Protein AF-X1B9E0-F1 (afdb_monomer)

Structure (mmCIF, N/CA/C/O backbone):
data_AF-X1B9E0-F1
#
_entry.id   AF-X1B9E0-F1
#
loop_
_atom_site.group_PDB
_atom_site.id
_atom_site.type_symbol
_atom_site.label_atom_id
_atom_site.label_alt_id
_atom_site.label_comp_id
_atom_site.label_asym_id
_atom_site.label_entity_id
_atom_site.label_seq_id
_atom_site.pdbx_PDB_ins_code
_atom_site.Cartn_x
_atom_site.Cartn_y
_atom_site.Cartn_z
_atom_site.occupancy
_atom_site.B_iso_or_equiv
_atom_site.auth_seq_id
_atom_site.auth_comp_id
_atom_site.auth_asym_id
_atom_site.auth_atom_id
_atom_site.pdbx_PDB_model_num
ATOM 1 N N . ARG A 1 1 ? -1.095 12.278 8.927 1.00 93.81 1 ARG A N 1
ATOM 2 C CA . ARG A 1 1 ? 0.384 12.155 9.024 1.00 93.81 1 ARG A CA 1
ATOM 3 C C . ARG A 1 1 ? 0.901 13.290 9.898 1.00 93.81 1 ARG A C 1
ATOM 5 O O . ARG A 1 1 ? 0.257 14.332 9.926 1.00 93.81 1 ARG A O 1
ATOM 12 N N . GLY A 1 2 ? 2.024 13.118 10.588 1.00 95.88 2 GLY A N 1
ATOM 13 C CA . GLY A 1 2 ? 2.632 14.184 11.386 1.00 95.88 2 GLY A CA 1
ATOM 14 C C . GLY A 1 2 ? 3.995 13.793 11.947 1.00 95.88 2 GLY A C 1
ATOM 15 O O . GLY A 1 2 ? 4.334 12.610 11.979 1.00 95.88 2 GLY A O 1
ATOM 16 N N . LYS A 1 3 ? 4.766 14.789 12.399 1.00 97.75 3 LYS A N 1
ATOM 17 C CA . LYS A 1 3 ? 6.034 14.547 13.098 1.00 97.75 3 LYS A CA 1
ATOM 18 C C . LYS A 1 3 ? 5.779 13.820 14.414 1.00 97.75 3 LYS A C 1
ATOM 20 O O . LYS A 1 3 ? 4.841 14.174 15.133 1.00 97.75 3 LYS A O 1
ATOM 25 N N . ILE A 1 4 ? 6.606 12.835 14.730 1.00 98.19 4 ILE A N 1
ATOM 26 C CA . ILE A 1 4 ? 6.602 12.151 16.018 1.00 98.19 4 ILE A CA 1
ATOM 27 C C . ILE A 1 4 ? 7.037 13.151 17.092 1.00 98.19 4 ILE A C 1
ATOM 29 O O . ILE A 1 4 ? 7.985 13.911 16.903 1.00 98.19 4 ILE A O 1
ATOM 33 N N . GLY A 1 5 ? 6.321 13.189 18.212 1.00 97.44 5 GLY A N 1
ATOM 34 C CA . GLY A 1 5 ? 6.672 14.068 19.323 1.00 97.44 5 GLY A CA 1
ATOM 35 C C . GLY A 1 5 ? 5.520 14.334 20.281 1.00 97.44 5 GLY A C 1
ATOM 36 O O . GLY A 1 5 ? 4.406 13.834 20.120 1.00 97.44 5 GLY A O 1
ATOM 37 N N . MET A 1 6 ? 5.793 15.151 21.293 1.00 94.69 6 MET A N 1
ATOM 38 C CA . MET A 1 6 ? 4.794 15.555 22.281 1.00 94.69 6 MET A CA 1
ATOM 39 C C . MET A 1 6 ? 3.882 16.663 21.744 1.00 94.69 6 MET A C 1
ATOM 41 O O . MET A 1 6 ? 4.309 17.501 20.952 1.00 94.69 6 MET A O 1
ATOM 45 N N . GLY A 1 7 ? 2.637 16.685 22.220 1.00 92.75 7 GLY A N 1
ATOM 46 C CA . GLY A 1 7 ? 1.641 17.697 21.866 1.00 92.75 7 GLY A CA 1
ATOM 47 C C . GLY A 1 7 ? 0.541 17.178 20.940 1.00 92.75 7 GLY A C 1
ATOM 48 O O . GLY A 1 7 ? 0.650 16.120 20.321 1.00 92.75 7 GLY A O 1
ATOM 49 N N . THR A 1 8 ? -0.548 17.939 20.854 1.00 89.50 8 THR A N 1
ATOM 50 C CA . THR A 1 8 ? -1.757 17.588 20.085 1.00 89.50 8 THR A CA 1
ATOM 51 C C . THR A 1 8 ? -1.586 17.739 18.570 1.00 89.50 8 THR A C 1
ATOM 53 O O . THR A 1 8 ? -2.406 17.239 17.807 1.00 89.50 8 THR A O 1
ATOM 56 N N . ASN A 1 9 ? -0.512 18.393 18.119 1.00 91.56 9 ASN A N 1
ATOM 57 C CA . ASN A 1 9 ? -0.136 18.578 16.713 1.00 91.56 9 ASN A CA 1
ATOM 58 C C . ASN A 1 9 ? 0.996 17.625 16.268 1.00 91.56 9 ASN A C 1
ATOM 60 O O . ASN A 1 9 ? 1.755 17.935 15.341 1.00 91.56 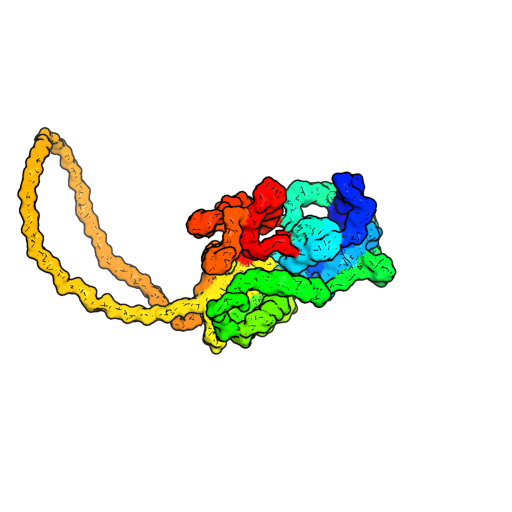9 ASN A O 1
ATOM 64 N N . ARG A 1 10 ? 1.163 16.498 16.969 1.00 97.19 10 ARG A N 1
ATOM 65 C CA . ARG A 1 10 ? 2.206 15.494 16.728 1.00 97.19 10 ARG A CA 1
ATOM 66 C C . ARG A 1 10 ? 1.636 14.080 16.736 1.00 97.19 10 ARG A C 1
ATOM 68 O O . ARG A 1 10 ? 0.583 13.814 17.318 1.00 97.19 10 ARG A O 1
ATOM 75 N N . MET A 1 11 ? 2.369 13.168 16.105 1.00 97.69 11 MET A N 1
ATOM 76 C CA . MET A 1 11 ? 2.138 11.731 16.220 1.00 97.69 11 MET A CA 1
ATOM 77 C C . MET A 1 11 ? 2.717 11.239 17.548 1.00 97.69 11 MET A C 1
ATOM 79 O O . MET A 1 11 ? 3.910 11.376 17.814 1.00 97.69 11 MET A O 1
ATOM 83 N N . ASN A 1 12 ? 1.863 10.670 18.388 1.00 97.88 12 ASN A N 1
ATOM 84 C CA . ASN A 1 12 ? 2.223 10.006 19.637 1.00 97.88 12 ASN A CA 1
ATOM 85 C C . ASN A 1 12 ? 1.098 9.046 20.041 1.00 97.88 12 ASN A C 1
ATOM 87 O O . ASN A 1 12 ? 0.039 9.010 19.408 1.00 97.88 12 ASN A O 1
ATOM 91 N N . ILE A 1 13 ? 1.315 8.298 21.124 1.00 97.19 13 ILE A N 1
ATOM 92 C CA . ILE A 1 13 ? 0.356 7.307 21.615 1.00 97.19 13 ILE A CA 1
ATOM 93 C C . ILE A 1 13 ? -1.026 7.904 21.912 1.00 97.19 13 ILE A C 1
ATOM 95 O O . ILE A 1 13 ? -2.019 7.219 21.694 1.00 97.19 13 ILE A O 1
ATOM 99 N N . TYR A 1 14 ? -1.126 9.160 22.359 1.00 97.06 14 TYR A N 1
ATOM 100 C CA . TYR A 1 14 ? -2.405 9.800 22.685 1.00 97.06 14 TYR A CA 1
ATOM 101 C C . TYR A 1 14 ? -3.169 10.194 21.424 1.00 97.06 14 TYR A C 1
ATOM 103 O O . TYR A 1 14 ? -4.358 9.902 21.316 1.00 97.06 14 TYR A O 1
ATOM 111 N N . THR A 1 15 ? -2.485 10.785 20.441 1.00 97.06 15 THR A N 1
ATOM 112 C CA . THR A 1 15 ? -3.069 11.114 19.134 1.00 97.06 15 THR A CA 1
ATOM 113 C C . THR A 1 15 ? -3.580 9.859 18.429 1.00 97.06 15 THR A C 1
ATOM 115 O O . THR A 1 15 ? -4.714 9.838 17.955 1.00 97.06 15 THR A O 1
ATOM 118 N N . VAL A 1 16 ? -2.777 8.790 18.414 1.00 98.06 16 VAL A N 1
ATOM 119 C CA . VAL A 1 16 ? -3.151 7.510 17.797 1.00 98.06 16 VAL A CA 1
ATOM 120 C C . VAL A 1 16 ? -4.297 6.836 18.557 1.00 98.06 16 VAL A C 1
ATOM 122 O O . VAL A 1 16 ? -5.238 6.355 17.929 1.00 98.06 16 VAL A O 1
ATOM 125 N N . SER A 1 17 ? -4.280 6.857 19.895 1.00 98.38 17 SER A N 1
ATOM 126 C CA . SER A 1 17 ? -5.377 6.301 20.705 1.00 98.38 17 SER A CA 1
ATOM 127 C C . SER A 1 17 ? -6.687 7.057 20.468 1.00 98.38 17 SER A C 1
ATOM 129 O O . SER A 1 17 ? -7.733 6.434 20.330 1.00 98.38 17 SER A O 1
ATOM 131 N N . ARG A 1 18 ? -6.641 8.393 20.358 1.00 97.94 18 ARG A N 1
ATOM 132 C CA . ARG A 1 18 ? -7.825 9.227 20.097 1.00 97.94 18 ARG A CA 1
ATOM 133 C C . ARG A 1 18 ? -8.387 9.008 18.694 1.00 97.94 18 ARG A C 1
ATOM 135 O O . ARG A 1 18 ? -9.599 8.893 18.546 1.00 97.94 18 ARG A O 1
ATOM 142 N N . ALA A 1 19 ? -7.521 8.935 17.682 1.00 98.12 19 ALA A N 1
ATOM 143 C CA . ALA A 1 19 ? -7.938 8.603 16.322 1.00 98.12 19 ALA A CA 1
ATOM 144 C C . ALA A 1 19 ? -8.602 7.219 16.269 1.00 98.12 19 ALA A C 1
ATOM 146 O O . ALA A 1 19 ? -9.669 7.069 15.683 1.00 98.12 19 ALA A O 1
ATOM 147 N N . THR A 1 20 ? -8.006 6.241 16.958 1.00 98.75 20 THR A N 1
ATOM 148 C CA . THR A 1 20 ? -8.527 4.872 17.025 1.00 98.75 20 THR A CA 1
ATOM 149 C C . THR A 1 20 ? -9.860 4.807 17.750 1.00 98.75 20 THR A C 1
ATOM 151 O O . THR A 1 20 ? -10.779 4.211 17.218 1.00 98.75 20 THR A O 1
ATOM 154 N N . GLN A 1 21 ? -10.010 5.460 18.905 1.00 98.69 21 GLN A N 1
ATOM 155 C CA . GLN A 1 21 ? -11.294 5.498 19.609 1.00 98.69 21 GLN A CA 1
ATOM 156 C C . GLN A 1 21 ? -12.385 6.160 18.757 1.00 98.69 21 GLN A C 1
ATOM 158 O O . GLN A 1 21 ? -13.494 5.651 18.698 1.00 98.69 21 GLN A O 1
ATOM 163 N N . GLY A 1 22 ? -12.076 7.243 18.034 1.00 98.38 22 GLY A N 1
ATOM 164 C CA . GLY A 1 22 ? -13.053 7.851 17.127 1.00 98.38 22 GLY A CA 1
ATOM 165 C C . GLY A 1 22 ? -13.455 6.927 15.970 1.00 98.38 22 GLY A C 1
ATOM 166 O O . GLY A 1 22 ? -14.628 6.877 15.612 1.00 98.38 22 GLY A O 1
ATOM 167 N N . LEU A 1 23 ? -12.511 6.153 15.423 1.00 98.62 23 LEU A N 1
ATOM 168 C CA . LEU A 1 23 ? -12.822 5.103 14.449 1.00 98.62 23 LEU A CA 1
ATOM 169 C C . LEU A 1 23 ? -13.666 3.981 15.075 1.00 98.62 23 LEU A C 1
ATOM 171 O O . LEU A 1 23 ? -14.631 3.545 14.461 1.00 98.62 23 LEU A O 1
ATOM 175 N N . THR A 1 24 ? -13.344 3.542 16.292 1.00 98.31 24 THR A N 1
ATOM 176 C CA . THR A 1 24 ? -14.123 2.554 17.049 1.00 98.31 24 THR A CA 1
ATOM 177 C C . THR A 1 24 ? -15.571 3.003 17.220 1.00 98.31 24 THR A C 1
ATOM 179 O O . THR A 1 24 ? -16.484 2.249 16.896 1.00 98.31 24 THR A O 1
ATOM 182 N N . ASP A 1 25 ? -15.786 4.240 17.672 1.00 97.62 25 ASP A N 1
ATOM 183 C CA . ASP A 1 25 ? -17.123 4.799 17.884 1.00 97.62 25 ASP A CA 1
ATOM 184 C C . ASP A 1 25 ? -17.908 4.873 16.565 1.00 97.62 25 ASP A C 1
ATOM 186 O O . ASP A 1 25 ? -19.094 4.550 16.537 1.00 97.62 25 ASP A O 1
ATOM 190 N N . TYR A 1 26 ? -17.240 5.247 15.467 1.00 97.00 26 TYR A N 1
ATOM 191 C CA . TYR A 1 26 ? -17.822 5.222 14.124 1.00 97.00 26 TYR A CA 1
ATOM 192 C C . TYR A 1 26 ? -18.235 3.805 13.708 1.00 97.00 26 TYR A C 1
ATOM 194 O O . TYR A 1 26 ? -19.358 3.606 13.262 1.00 97.00 26 TYR A O 1
ATOM 202 N N . LEU A 1 27 ? -17.366 2.805 13.884 1.00 95.81 27 LEU A N 1
ATOM 203 C CA . LEU A 1 27 ? -17.667 1.419 13.508 1.00 95.81 27 LEU A CA 1
ATOM 204 C C . LEU A 1 27 ? -18.820 0.833 14.336 1.00 95.81 27 LEU A C 1
ATOM 206 O O . LEU A 1 27 ? -19.630 0.077 13.802 1.00 95.81 27 LEU A O 1
ATOM 210 N N . ILE A 1 28 ? -18.917 1.196 15.619 1.00 95.12 28 ILE A N 1
ATOM 211 C CA . ILE A 1 28 ? -20.048 0.824 16.477 1.00 95.12 28 ILE A CA 1
ATOM 212 C C . ILE A 1 28 ? -21.339 1.479 15.973 1.00 95.12 28 ILE A C 1
ATOM 214 O O . ILE A 1 28 ? -22.351 0.790 15.872 1.00 95.12 28 ILE A O 1
ATOM 218 N N . GLU A 1 29 ? -21.317 2.767 15.617 1.00 93.88 29 GLU A N 1
ATOM 219 C CA . GLU A 1 29 ? -22.483 3.453 15.039 1.00 93.88 29 GLU A CA 1
ATOM 220 C C . GLU A 1 29 ? -22.906 2.811 13.705 1.00 93.88 29 GLU A C 1
ATOM 222 O O . GLU A 1 29 ? -24.082 2.507 13.515 1.00 93.88 29 GLU A O 1
ATOM 227 N N . GLU A 1 30 ? -21.956 2.511 12.814 1.00 90.38 30 GLU A N 1
ATOM 228 C CA . GLU A 1 30 ? -22.236 1.830 11.542 1.00 90.38 30 GLU A CA 1
ATOM 229 C C . GLU A 1 30 ? -22.828 0.437 11.744 1.00 90.38 30 GLU A C 1
ATOM 231 O O . GLU A 1 30 ? -23.734 0.050 11.012 1.00 90.38 30 GLU A O 1
ATOM 236 N N . SER A 1 31 ? -22.376 -0.305 12.760 1.00 89.94 31 SER A N 1
ATOM 237 C CA . SER A 1 31 ? -22.894 -1.648 13.055 1.00 89.94 31 SER A CA 1
ATOM 238 C C . SER A 1 31 ? -24.387 -1.675 13.403 1.00 89.94 31 SER A C 1
ATOM 240 O O . SER A 1 31 ? -25.008 -2.732 13.348 1.00 89.94 31 SER A O 1
ATOM 242 N N . GLN A 1 32 ? -24.964 -0.523 13.760 1.00 88.38 32 GLN A N 1
ATOM 243 C CA . GLN A 1 32 ? -26.382 -0.373 14.094 1.00 88.38 32 GLN A CA 1
ATOM 244 C C . GLN A 1 32 ? -27.241 -0.036 12.865 1.00 88.38 32 GLN A C 1
ATOM 246 O O . GLN A 1 32 ? -28.471 -0.071 12.948 1.00 88.38 32 GLN A O 1
ATOM 251 N N . GLN A 1 33 ? -26.621 0.299 11.729 1.00 83.00 33 GLN A N 1
ATOM 252 C CA . GLN A 1 33 ? -27.324 0.628 10.493 1.00 83.00 33 GLN A CA 1
ATOM 253 C C . GLN A 1 33 ? -27.632 -0.635 9.677 1.00 83.00 33 GLN A C 1
ATOM 255 O O . GLN A 1 33 ? -26.830 -1.562 9.579 1.00 83.00 33 GLN A O 1
ATOM 260 N N . GLN A 1 34 ? -28.800 -0.668 9.037 1.00 67.19 34 GLN A N 1
ATOM 261 C CA . GLN A 1 34 ? -29.121 -1.708 8.055 1.00 67.19 34 GLN A CA 1
ATOM 262 C C . GLN A 1 34 ? -28.242 -1.527 6.801 1.00 67.19 34 GLN A C 1
ATOM 264 O O . GLN A 1 34 ? -28.003 -0.385 6.409 1.00 67.19 34 GLN A O 1
ATOM 269 N N . PRO A 1 35 ? -27.781 -2.602 6.132 1.00 67.06 35 PRO A N 1
ATOM 270 C CA . PRO A 1 35 ? -28.133 -4.012 6.322 1.00 67.06 35 PRO A CA 1
ATOM 271 C C . PRO A 1 35 ? -27.138 -4.795 7.205 1.00 67.06 35 PRO A C 1
ATOM 273 O O . PRO A 1 35 ? -27.014 -6.012 7.053 1.00 67.06 35 PRO A O 1
ATOM 276 N N . TYR A 1 36 ? -26.365 -4.136 8.075 1.00 70.00 36 TYR A N 1
ATOM 277 C CA . TYR A 1 36 ? -25.307 -4.821 8.815 1.00 70.00 36 TYR A CA 1
ATOM 278 C C . TYR A 1 36 ? -25.887 -5.718 9.927 1.00 70.00 36 TYR A C 1
ATOM 280 O O . TYR A 1 36 ? -26.707 -5.265 10.726 1.00 70.00 36 TYR A O 1
ATOM 288 N N . PRO A 1 37 ? -25.495 -7.006 9.996 1.00 69.12 37 PRO A N 1
ATOM 289 C CA . PRO A 1 37 ? -25.947 -7.898 11.058 1.00 69.12 37 PRO A CA 1
ATOM 290 C C . PRO A 1 37 ? -25.284 -7.540 12.394 1.00 69.12 37 PRO A C 1
ATOM 292 O O . PRO A 1 37 ? -24.214 -6.934 12.427 1.00 69.12 37 PRO A O 1
ATOM 295 N N . GLN A 1 38 ? -25.854 -8.031 13.500 1.00 64.25 38 GLN A N 1
ATOM 296 C CA . GLN A 1 38 ? -25.296 -7.887 14.855 1.00 64.25 38 GLN A CA 1
ATOM 297 C C . GLN A 1 38 ? -23.815 -8.319 14.955 1.00 64.25 38 GLN A C 1
ATOM 299 O O . GLN A 1 38 ? -23.074 -7.793 15.779 1.00 64.25 38 GLN A O 1
ATOM 304 N N . SER A 1 39 ? -23.375 -9.238 14.087 1.00 80.50 39 SER A N 1
ATOM 305 C CA . SER A 1 39 ? -22.003 -9.752 13.998 1.00 80.50 39 SER A CA 1
ATOM 306 C C . SER A 1 39 ? -21.053 -8.890 13.151 1.00 80.50 39 SER A C 1
ATOM 308 O O . SER A 1 39 ? -19.961 -9.336 12.805 1.00 80.50 39 SER A O 1
ATOM 310 N N . TYR A 1 40 ? -21.441 -7.673 12.752 1.00 87.69 40 TYR A N 1
ATOM 311 C CA . TYR A 1 40 ? -20.587 -6.802 11.937 1.00 87.69 40 TYR A CA 1
ATOM 312 C C . TYR A 1 40 ? -19.246 -6.514 12.621 1.00 87.69 40 TYR A C 1
ATOM 314 O O . TYR A 1 40 ? -18.201 -6.632 11.991 1.00 87.69 40 TYR A O 1
ATOM 322 N N . LEU A 1 41 ? -19.247 -6.230 13.926 1.00 93.50 41 LEU A N 1
ATOM 323 C CA . LEU A 1 41 ? -18.016 -5.981 14.687 1.00 93.50 41 LEU A CA 1
ATOM 324 C C . LEU A 1 41 ? -17.143 -7.239 14.839 1.00 93.50 41 LEU A C 1
ATOM 326 O O . LEU A 1 41 ? -15.915 -7.129 14.902 1.00 93.50 41 LEU A O 1
ATOM 330 N N . ASP A 1 42 ? -17.748 -8.431 14.777 1.00 93.25 42 ASP A N 1
ATOM 331 C CA . ASP A 1 42 ? -17.052 -9.723 14.817 1.00 93.25 42 ASP A CA 1
ATOM 332 C C . ASP A 1 42 ? -16.233 -9.992 13.555 1.00 93.25 42 ASP A C 1
ATOM 334 O O . ASP A 1 42 ? -15.618 -11.045 13.444 1.00 93.25 42 ASP A O 1
ATOM 338 N N . ARG A 1 43 ? -16.212 -9.090 12.575 1.00 96.00 43 ARG A N 1
ATOM 339 C CA . ARG A 1 43 ? -15.307 -9.155 11.421 1.00 96.00 43 ARG A CA 1
ATOM 340 C C . ARG A 1 43 ? -13.942 -8.521 11.717 1.00 96.00 43 ARG A C 1
ATOM 342 O O . ARG A 1 43 ? -12.957 -8.919 11.111 1.00 96.00 43 ARG A O 1
ATOM 349 N N . GLY A 1 44 ? -13.849 -7.630 12.706 1.00 98.12 44 GLY A N 1
ATOM 350 C CA . GLY A 1 44 ? -12.581 -7.084 13.204 1.00 98.12 44 GLY A CA 1
ATOM 351 C C . GLY A 1 44 ? -11.833 -6.144 12.254 1.00 98.12 44 GLY A C 1
ATOM 352 O O . GLY A 1 44 ? -12.311 -5.815 11.171 1.00 98.12 44 GLY A O 1
ATOM 353 N N . VAL A 1 45 ? -10.648 -5.695 12.679 1.00 98.88 45 VAL A N 1
ATOM 354 C CA . VAL A 1 45 ? -9.824 -4.691 11.975 1.00 98.88 45 VAL A CA 1
ATOM 355 C C . VAL A 1 45 ? -8.422 -5.228 11.689 1.00 98.88 45 VAL A C 1
ATOM 357 O O . VAL A 1 45 ? -7.766 -5.749 12.592 1.00 98.88 45 VAL A O 1
ATOM 360 N N . VAL A 1 46 ? -7.940 -5.073 10.454 1.00 98.94 46 VAL A N 1
ATOM 361 C CA . VAL A 1 46 ? -6.562 -5.440 10.074 1.00 98.94 46 VAL A CA 1
ATOM 362 C C . VAL A 1 46 ? -5.610 -4.275 10.331 1.00 98.94 46 VAL A C 1
ATOM 364 O O . VAL A 1 46 ? -5.947 -3.125 10.051 1.00 98.94 46 VAL A O 1
ATOM 367 N N . ILE A 1 47 ? -4.421 -4.552 10.862 1.00 98.94 47 ILE A N 1
ATOM 368 C CA . ILE A 1 47 ? -3.413 -3.545 11.192 1.00 98.94 47 ILE A CA 1
ATOM 369 C C . ILE A 1 47 ? -2.063 -3.953 10.593 1.00 98.94 47 ILE A C 1
ATOM 371 O O . ILE A 1 47 ? -1.541 -5.025 10.898 1.00 98.94 47 ILE A O 1
ATOM 375 N N . ALA A 1 48 ? -1.483 -3.073 9.779 1.00 98.81 48 ALA A N 1
ATOM 376 C CA . ALA A 1 48 ? -0.132 -3.202 9.229 1.00 98.81 48 ALA A CA 1
ATOM 377 C C . ALA A 1 48 ? 0.693 -1.950 9.535 1.00 98.81 48 ALA A C 1
ATOM 379 O O . ALA A 1 48 ? 0.163 -0.907 9.931 1.00 98.81 48 ALA A O 1
ATOM 380 N N . TYR A 1 49 ? 2.003 -2.039 9.342 1.00 98.75 49 TYR A N 1
ATOM 381 C CA . TYR A 1 49 ? 2.904 -0.920 9.566 1.00 98.75 49 TYR A CA 1
ATOM 382 C C . TYR A 1 49 ? 4.206 -1.064 8.779 1.00 98.75 49 TYR A C 1
ATOM 384 O O . TYR A 1 49 ? 4.573 -2.167 8.380 1.00 98.75 49 TYR A O 1
ATOM 392 N N . ASP A 1 50 ? 4.894 0.059 8.564 1.00 97.56 50 ASP A N 1
ATOM 393 C CA . ASP A 1 50 ? 6.217 0.101 7.931 1.00 97.56 50 ASP A CA 1
ATOM 394 C C . ASP A 1 50 ? 7.361 0.163 8.961 1.00 97.56 50 ASP A C 1
ATOM 396 O O . ASP A 1 50 ? 7.150 0.131 10.176 1.00 97.56 50 ASP A O 1
ATOM 400 N N . CYS A 1 51 ? 8.598 0.283 8.479 1.00 97.06 51 CYS A N 1
ATOM 401 C CA . CYS A 1 51 ? 9.803 0.265 9.305 1.00 97.06 51 CYS A CA 1
ATOM 402 C C . CYS A 1 51 ? 10.045 1.524 10.153 1.00 97.06 51 CYS A C 1
ATOM 404 O O . CYS A 1 51 ? 11.069 1.589 10.830 1.00 97.06 51 CYS A O 1
ATOM 406 N N . ARG A 1 52 ? 9.172 2.541 10.121 1.00 97.56 52 ARG A N 1
ATOM 407 C CA . ARG A 1 52 ? 9.435 3.835 10.773 1.00 97.56 52 ARG A CA 1
ATOM 408 C C . ARG A 1 52 ? 9.488 3.735 12.292 1.00 97.56 52 ARG A C 1
ATOM 410 O O . ARG A 1 52 ? 8.901 2.858 12.931 1.00 97.56 52 ARG A O 1
ATOM 417 N N . HIS A 1 53 ? 10.118 4.741 12.899 1.00 98.12 53 HIS A N 1
ATOM 418 C CA . HIS A 1 53 ? 10.096 4.937 14.346 1.00 98.12 53 HIS A CA 1
ATOM 419 C C . HIS A 1 53 ? 8.669 4.859 14.897 1.00 98.12 53 HIS A C 1
ATOM 421 O O . HIS A 1 53 ? 7.748 5.502 14.385 1.00 98.12 53 HIS A O 1
ATOM 427 N N . LYS A 1 54 ? 8.500 4.098 15.985 1.00 98.19 54 LYS A N 1
ATOM 428 C CA . LYS A 1 54 ? 7.235 3.925 16.722 1.00 98.19 54 LYS A CA 1
ATOM 429 C C . LYS A 1 54 ? 6.103 3.228 15.955 1.00 98.19 54 LYS A C 1
ATOM 431 O O . LYS A 1 54 ? 5.053 3.018 16.555 1.00 98.19 54 LYS A O 1
ATOM 436 N N . SER A 1 55 ? 6.302 2.798 14.706 1.00 98.44 55 SER A N 1
ATOM 437 C CA . SER A 1 55 ? 5.268 2.127 13.905 1.00 98.44 55 SER A CA 1
ATOM 438 C C . SER A 1 55 ? 4.683 0.888 14.602 1.00 98.44 55 SER A C 1
ATOM 440 O O . SER A 1 55 ? 3.462 0.771 14.732 1.00 98.44 55 SER A O 1
ATOM 442 N N . ARG A 1 56 ? 5.536 0.028 15.179 1.00 98.19 56 ARG A N 1
ATOM 443 C CA . ARG A 1 56 ? 5.101 -1.126 15.986 1.00 98.19 56 ARG A CA 1
ATOM 444 C C . ARG A 1 56 ? 4.346 -0.720 17.257 1.00 98.19 56 ARG A C 1
ATOM 446 O O . ARG A 1 56 ? 3.262 -1.226 17.515 1.00 98.19 56 ARG A O 1
ATOM 453 N N . GLU A 1 57 ? 4.884 0.223 18.031 1.00 98.56 57 GLU A N 1
ATOM 454 C CA . GLU A 1 57 ? 4.278 0.693 19.291 1.00 98.56 57 GLU A CA 1
ATOM 455 C C . GLU A 1 57 ? 2.894 1.324 19.072 1.00 98.56 57 GLU A C 1
ATOM 457 O O . GLU A 1 57 ? 1.953 1.092 19.837 1.00 98.56 57 GLU A O 1
ATOM 462 N N . PHE A 1 58 ? 2.753 2.115 18.007 1.00 98.81 58 PHE A N 1
ATOM 463 C CA . PHE A 1 58 ? 1.474 2.687 17.610 1.00 98.81 58 PHE A CA 1
ATOM 464 C C . PHE A 1 58 ? 0.501 1.593 17.175 1.00 98.81 58 PHE A C 1
ATOM 466 O O . PHE A 1 58 ? -0.633 1.606 17.639 1.00 98.81 58 PHE A O 1
ATOM 473 N N . SER A 1 59 ? 0.939 0.616 16.381 1.00 98.81 59 SER A N 1
ATOM 474 C CA . SER A 1 59 ? 0.097 -0.505 15.935 1.00 98.81 59 SER A CA 1
ATOM 475 C C . SER A 1 59 ? -0.406 -1.372 17.089 1.00 98.81 59 SER A C 1
ATOM 477 O O . SER A 1 59 ? -1.595 -1.680 17.155 1.00 98.81 59 SER A O 1
ATOM 479 N N . GLU A 1 60 ? 0.454 -1.689 18.061 1.00 98.75 60 GLU A N 1
ATOM 480 C CA . GLU A 1 60 ? 0.039 -2.391 19.281 1.00 98.75 60 GLU A CA 1
ATOM 481 C C . GLU A 1 60 ? -0.941 -1.544 20.108 1.00 98.75 60 GLU A C 1
ATOM 483 O O . GLU A 1 60 ? -1.954 -2.050 20.587 1.00 98.75 60 GLU A O 1
ATOM 488 N N . THR A 1 61 ? -0.698 -0.235 20.230 1.00 98.81 61 THR A N 1
ATOM 489 C CA . THR A 1 61 ? -1.628 0.680 20.910 1.00 98.81 61 THR A CA 1
ATOM 490 C C . THR A 1 61 ? -3.005 0.696 20.244 1.00 98.81 61 THR A C 1
ATOM 492 O O . THR A 1 61 ? -4.013 0.650 20.945 1.00 98.81 61 THR A O 1
ATOM 495 N N . ILE A 1 62 ? -3.055 0.746 18.911 1.00 98.88 62 ILE A N 1
ATOM 496 C CA . ILE A 1 62 ? -4.294 0.724 18.122 1.00 98.88 62 ILE A CA 1
ATOM 497 C C . ILE A 1 62 ? -5.078 -0.554 18.418 1.00 98.88 62 ILE A C 1
ATOM 499 O O . ILE A 1 62 ? -6.258 -0.488 18.765 1.00 98.88 62 ILE A O 1
ATOM 503 N N . ALA A 1 63 ? -4.404 -1.704 18.353 1.00 98.88 63 ALA A N 1
ATOM 504 C CA . ALA A 1 63 ? -5.015 -3.000 18.614 1.00 98.88 63 ALA A CA 1
ATOM 505 C C . ALA A 1 63 ? -5.641 -3.079 20.017 1.00 98.88 63 ALA A C 1
ATOM 507 O O . ALA A 1 63 ? -6.775 -3.524 20.176 1.00 98.88 63 ALA A O 1
ATOM 508 N N . LEU A 1 64 ? -4.942 -2.577 21.039 1.00 98.88 64 LEU A N 1
ATOM 509 C CA . LEU A 1 64 ? -5.419 -2.623 22.424 1.00 98.88 64 LEU A CA 1
ATOM 510 C C . LEU A 1 64 ? -6.568 -1.638 22.709 1.00 98.88 64 LEU A C 1
ATOM 512 O O . LEU A 1 64 ? -7.397 -1.922 23.576 1.00 98.88 64 LEU A O 1
ATOM 516 N N . VAL A 1 65 ? -6.646 -0.506 21.996 1.00 98.81 65 VAL A N 1
ATOM 517 C CA . VAL A 1 65 ? -7.799 0.416 22.069 1.00 98.81 65 VAL A CA 1
ATOM 518 C C . VAL A 1 65 ? -9.042 -0.219 21.438 1.00 98.81 65 VAL A C 1
ATOM 520 O O . VAL A 1 65 ? -10.113 -0.194 22.040 1.00 98.81 65 VAL A O 1
ATOM 523 N N . LEU A 1 66 ? -8.905 -0.845 20.265 1.00 98.75 66 LEU A N 1
ATOM 524 C CA . LEU A 1 66 ? -10.000 -1.578 19.613 1.00 98.75 66 LEU A CA 1
ATOM 525 C C . LEU A 1 66 ? -10.492 -2.744 20.482 1.00 98.75 66 LEU A C 1
ATOM 527 O O . LEU A 1 66 ? -11.694 -2.880 20.727 1.00 98.75 66 LEU A O 1
ATOM 531 N N . ALA A 1 67 ? -9.561 -3.522 21.041 1.00 98.44 67 ALA A N 1
ATOM 532 C CA . ALA A 1 67 ? -9.874 -4.640 21.925 1.00 98.44 67 ALA A CA 1
ATOM 533 C C . ALA A 1 67 ? -10.607 -4.201 23.207 1.00 98.44 67 ALA A C 1
ATOM 535 O O . ALA A 1 67 ? -11.442 -4.944 23.722 1.00 98.44 67 ALA A O 1
ATOM 536 N N . ALA A 1 68 ? -10.366 -2.985 23.712 1.00 98.19 68 ALA A N 1
ATOM 537 C CA . ALA A 1 68 ? -11.112 -2.448 24.855 1.00 98.19 68 ALA A CA 1
ATOM 538 C C . ALA A 1 68 ? -12.615 -2.273 24.567 1.00 98.19 68 ALA A C 1
ATOM 540 O O . ALA A 1 68 ? -13.413 -2.259 25.501 1.00 98.19 68 ALA A O 1
ATOM 541 N N . SER A 1 69 ? -12.994 -2.184 23.289 1.00 96.88 69 SER A N 1
ATOM 542 C CA . SER A 1 69 ? -14.383 -2.103 22.820 1.00 96.88 69 SER A CA 1
ATOM 543 C C . SER A 1 69 ? -14.883 -3.423 22.215 1.00 96.88 69 SER A C 1
ATOM 545 O O . SER A 1 69 ? -15.850 -3.426 21.461 1.00 96.88 69 SER A O 1
ATOM 547 N N . ASN A 1 70 ? -14.232 -4.548 22.541 1.00 96.94 70 ASN A N 1
ATOM 548 C CA . ASN A 1 70 ? -14.533 -5.892 22.026 1.00 96.94 70 ASN A CA 1
ATOM 549 C C . ASN A 1 70 ? -14.458 -6.028 20.494 1.00 96.94 70 ASN A C 1
ATOM 551 O O . ASN A 1 70 ? -15.055 -6.938 19.928 1.00 96.94 70 ASN A O 1
ATOM 555 N N . ILE A 1 71 ? -13.697 -5.165 19.816 1.00 97.81 71 ILE A N 1
ATOM 556 C CA . ILE A 1 71 ? -13.413 -5.323 18.388 1.00 97.81 71 ILE A CA 1
ATOM 557 C C . ILE A 1 71 ? -12.117 -6.115 18.257 1.00 97.81 71 ILE A C 1
ATOM 559 O O . ILE A 1 71 ? -11.062 -5.668 18.713 1.00 97.81 71 ILE A O 1
ATOM 563 N N . LYS A 1 72 ? -12.190 -7.298 17.641 1.00 98.00 72 LYS A N 1
ATOM 564 C CA . LYS A 1 72 ? -10.993 -8.107 17.393 1.00 98.00 72 LYS A CA 1
ATOM 565 C C . LYS A 1 72 ? -10.095 -7.454 16.345 1.00 98.00 72 LYS A C 1
ATOM 567 O O . LYS A 1 72 ? -10.574 -6.808 15.411 1.00 98.00 72 LYS A O 1
ATOM 572 N N . THR A 1 73 ? -8.796 -7.679 16.454 1.00 98.81 73 THR A N 1
ATOM 573 C CA . THR A 1 73 ? -7.806 -7.151 15.516 1.00 98.81 73 THR A CA 1
ATOM 574 C C . THR A 1 73 ? -6.921 -8.243 14.945 1.00 98.81 73 THR A C 1
ATOM 576 O O . THR A 1 73 ? -6.636 -9.225 15.631 1.00 98.81 73 THR A O 1
ATOM 579 N N . TYR A 1 74 ? -6.451 -8.017 13.723 1.00 98.88 74 TYR A N 1
ATOM 580 C CA . TYR A 1 74 ? -5.466 -8.826 13.015 1.00 98.88 74 TYR A CA 1
ATOM 581 C C . TYR A 1 74 ? -4.228 -7.966 12.763 1.00 98.88 74 TYR A C 1
ATOM 583 O O . TYR A 1 74 ? -4.205 -7.164 11.833 1.00 98.88 74 TYR A O 1
ATOM 591 N N . LEU A 1 75 ? -3.233 -8.064 13.639 1.00 98.88 75 LEU A N 1
ATOM 592 C CA . LEU A 1 75 ? -1.994 -7.298 13.548 1.00 98.88 75 LEU A CA 1
ATOM 593 C C . LEU A 1 75 ? -0.920 -8.144 12.868 1.00 98.88 75 LEU A C 1
ATOM 595 O O . LEU A 1 75 ? -0.602 -9.229 13.349 1.00 98.88 75 LEU A O 1
ATOM 599 N N . PHE A 1 76 ? -0.322 -7.635 11.795 1.00 98.81 76 PHE A N 1
ATOM 600 C CA . PHE A 1 76 ? 0.832 -8.300 11.201 1.00 98.81 76 PHE A CA 1
ATOM 601 C C . PHE A 1 76 ? 2.020 -8.365 12.176 1.00 98.81 76 PHE A C 1
ATOM 603 O O . PHE A 1 76 ? 2.326 -7.401 12.883 1.00 98.81 76 PHE A O 1
ATOM 610 N N . GLU A 1 77 ? 2.702 -9.511 12.216 1.00 97.75 77 GLU A N 1
ATOM 611 C CA . GLU A 1 77 ? 3.789 -9.795 13.171 1.00 97.75 77 GLU A CA 1
ATOM 612 C C . GLU A 1 77 ? 5.007 -8.848 13.059 1.00 97.75 77 GLU A C 1
ATOM 614 O O . GLU A 1 77 ? 5.717 -8.611 14.040 1.00 97.75 77 GLU A O 1
ATOM 619 N N . ASP A 1 78 ? 5.217 -8.261 11.883 1.00 97.25 78 ASP A N 1
ATOM 620 C CA . ASP A 1 78 ? 6.338 -7.391 11.480 1.00 97.25 78 ASP A CA 1
ATOM 621 C C . ASP A 1 78 ? 5.907 -6.479 10.304 1.00 97.25 78 ASP A C 1
ATOM 623 O O . ASP A 1 78 ? 4.740 -6.504 9.913 1.00 97.25 78 ASP A O 1
ATOM 627 N N . VAL A 1 79 ? 6.822 -5.721 9.699 1.00 97.50 79 VAL A N 1
ATOM 628 C CA . VAL A 1 79 ? 6.553 -4.770 8.605 1.00 97.50 79 VAL A CA 1
ATOM 629 C C . VAL A 1 79 ? 5.899 -5.413 7.380 1.00 97.50 79 VAL A C 1
ATOM 631 O O . VAL A 1 79 ? 6.451 -6.359 6.825 1.00 97.50 79 VAL A O 1
ATOM 634 N N . ARG A 1 80 ? 4.754 -4.880 6.923 1.00 98.12 80 ARG A N 1
ATOM 635 C CA . ARG A 1 80 ? 4.014 -5.358 5.732 1.00 98.12 80 ARG A CA 1
ATOM 636 C C . ARG A 1 80 ? 3.679 -4.216 4.767 1.00 98.12 80 ARG A C 1
ATOM 638 O O . ARG A 1 80 ? 3.359 -3.122 5.240 1.00 98.12 80 ARG A O 1
ATOM 645 N N . PRO A 1 81 ? 3.714 -4.452 3.440 1.00 98.38 81 PRO A N 1
ATOM 646 C CA . PRO A 1 81 ? 3.280 -3.479 2.444 1.00 98.38 81 PRO A CA 1
ATOM 647 C C . PRO A 1 81 ? 1.840 -2.997 2.653 1.00 98.38 81 PRO A C 1
ATOM 649 O O . PRO A 1 81 ? 0.944 -3.775 2.986 1.00 98.38 81 PRO A O 1
ATOM 652 N N . THR A 1 82 ? 1.585 -1.727 2.342 1.00 98.44 82 THR A N 1
ATOM 653 C CA . THR A 1 82 ? 0.229 -1.171 2.226 1.00 98.44 82 THR A CA 1
ATOM 654 C C . THR A 1 82 ? -0.700 -2.012 1.326 1.00 98.44 82 THR A C 1
ATOM 656 O O . THR A 1 82 ? -1.824 -2.280 1.759 1.00 98.44 82 THR A O 1
ATOM 659 N N . PRO A 1 83 ? -0.296 -2.486 0.125 1.00 98.12 83 PRO A N 1
ATOM 660 C CA . PRO A 1 83 ? -1.179 -3.320 -0.699 1.00 98.12 83 PRO A CA 1
ATOM 661 C C . PRO A 1 83 ? -1.533 -4.671 -0.052 1.00 98.12 83 PRO A C 1
ATOM 663 O O . PRO A 1 83 ? -2.620 -5.196 -0.283 1.00 98.12 83 PRO A O 1
ATOM 666 N N . GLU A 1 84 ? -0.674 -5.215 0.813 1.00 98.56 84 GLU A N 1
ATOM 667 C CA . GLU A 1 84 ? -0.965 -6.456 1.539 1.00 98.56 84 GLU A CA 1
ATOM 668 C C . GLU A 1 84 ? -1.984 -6.237 2.667 1.00 98.56 84 GLU A C 1
ATOM 670 O O . GLU A 1 84 ? -2.850 -7.085 2.874 1.00 98.56 84 GLU A O 1
ATOM 675 N N . LEU A 1 85 ? -1.978 -5.069 3.328 1.00 98.62 85 LEU A N 1
ATOM 676 C CA . LEU A 1 85 ? -3.072 -4.668 4.225 1.00 98.62 85 LEU A CA 1
ATOM 677 C C . LEU A 1 85 ? -4.406 -4.612 3.471 1.00 98.62 85 LEU A C 1
ATOM 679 O O . LEU A 1 85 ? -5.396 -5.175 3.935 1.00 98.62 85 LEU A O 1
ATOM 683 N N . SER A 1 86 ? -4.432 -3.932 2.324 1.00 98.50 86 SER A N 1
ATOM 684 C CA . SER A 1 86 ? -5.631 -3.799 1.490 1.00 98.50 86 SER A CA 1
ATOM 685 C C . SER A 1 86 ? -6.208 -5.168 1.107 1.00 98.50 86 SER A C 1
ATOM 687 O O . SER A 1 86 ? -7.392 -5.443 1.335 1.00 98.50 86 SER A O 1
ATOM 689 N N . PHE A 1 87 ? -5.346 -6.077 0.642 1.00 98.62 87 PHE A N 1
ATOM 690 C CA . PHE A 1 87 ? -5.714 -7.466 0.386 1.00 98.62 87 PHE A CA 1
ATOM 691 C C . PHE A 1 87 ? -6.238 -8.173 1.644 1.00 98.62 87 PHE A C 1
ATOM 693 O O . PHE A 1 87 ? -7.298 -8.797 1.601 1.00 98.62 87 PHE A O 1
ATOM 700 N N . ALA A 1 88 ? -5.527 -8.072 2.769 1.00 98.75 88 ALA A N 1
ATOM 701 C CA . ALA A 1 88 ? -5.871 -8.762 4.008 1.00 98.75 88 ALA A CA 1
ATOM 702 C C . ALA A 1 88 ? -7.237 -8.330 4.560 1.00 98.75 88 ALA A C 1
ATOM 704 O O . ALA A 1 88 ? -7.994 -9.176 5.035 1.00 98.75 88 ALA A O 1
ATOM 705 N N . VAL A 1 89 ? -7.596 -7.046 4.441 1.00 98.75 89 VAL A N 1
ATOM 706 C CA . VAL A 1 89 ? -8.932 -6.546 4.809 1.00 98.75 89 VAL A CA 1
ATOM 707 C C . VAL A 1 89 ? -10.020 -7.290 4.038 1.00 98.75 89 VAL A C 1
ATOM 709 O O . VAL A 1 89 ? -10.992 -7.754 4.633 1.00 98.75 89 VAL A O 1
ATOM 712 N N . ARG A 1 90 ? -9.840 -7.463 2.726 1.00 97.88 90 ARG A N 1
ATOM 713 C CA . ARG A 1 90 ? -10.800 -8.167 1.864 1.00 97.88 90 ARG A CA 1
ATOM 714 C C . ARG A 1 90 ? -10.796 -9.670 2.132 1.00 97.88 90 ARG A C 1
ATOM 716 O O . ARG A 1 90 ? -11.862 -10.270 2.251 1.00 97.88 90 ARG A O 1
ATOM 723 N N . HIS A 1 91 ? -9.610 -10.262 2.261 1.00 98.19 91 HIS A N 1
ATOM 724 C CA . HIS A 1 91 ? -9.408 -11.698 2.443 1.00 98.19 91 HIS A CA 1
ATOM 725 C C . HIS A 1 91 ? -9.969 -12.213 3.772 1.00 98.19 91 HIS A C 1
ATOM 727 O O . HIS A 1 91 ? -10.626 -13.249 3.801 1.00 98.19 91 HIS A O 1
ATOM 733 N N . LEU A 1 92 ? -9.750 -11.472 4.861 1.00 98.00 92 LEU A N 1
ATOM 734 C CA . LEU A 1 92 ? -10.269 -11.800 6.192 1.00 98.00 92 LEU A CA 1
ATOM 735 C C . LEU A 1 92 ? -11.701 -11.297 6.404 1.00 98.00 92 LEU A C 1
ATOM 737 O O . LEU A 1 92 ? -12.257 -11.466 7.489 1.00 98.00 92 LEU A O 1
ATOM 741 N N . HIS A 1 93 ? -12.289 -10.659 5.385 1.00 96.81 93 HIS A N 1
ATOM 742 C CA . HIS A 1 93 ? -13.564 -9.962 5.470 1.00 96.81 93 HIS A CA 1
ATOM 743 C C . HIS A 1 93 ? -13.613 -9.009 6.669 1.00 96.81 93 HIS A C 1
ATOM 745 O O . HIS A 1 93 ? -14.612 -8.967 7.373 1.00 96.81 93 HIS A O 1
ATOM 751 N N . ALA A 1 94 ? -12.560 -8.239 6.928 1.00 98.00 94 ALA A N 1
ATOM 752 C CA . ALA A 1 94 ? -12.529 -7.266 8.016 1.00 98.00 94 ALA A CA 1
ATOM 753 C C . ALA A 1 94 ? -13.487 -6.086 7.747 1.00 98.00 94 ALA A C 1
ATOM 755 O O . ALA A 1 94 ? -13.941 -5.888 6.616 1.00 98.00 94 ALA A O 1
ATOM 756 N N . ILE A 1 95 ? -13.835 -5.311 8.780 1.00 96.94 95 ILE A N 1
ATOM 757 C CA . ILE A 1 95 ? -14.666 -4.095 8.619 1.00 96.94 95 ILE A CA 1
ATOM 758 C C . ILE A 1 95 ? -13.848 -2.856 8.282 1.00 96.94 95 ILE A C 1
ATOM 760 O O . ILE A 1 95 ? -14.388 -1.890 7.751 1.00 96.94 95 ILE A O 1
ATOM 764 N N . ALA A 1 96 ? -12.560 -2.872 8.612 1.00 98.44 96 ALA A N 1
ATOM 765 C CA . ALA A 1 96 ? -11.638 -1.790 8.324 1.00 98.44 96 ALA A CA 1
ATOM 766 C C . ALA A 1 96 ? -10.192 -2.296 8.318 1.00 98.44 96 ALA A C 1
ATOM 768 O O . ALA A 1 96 ? -9.876 -3.359 8.863 1.00 98.44 96 ALA A O 1
ATOM 769 N N . GLY A 1 97 ? -9.311 -1.481 7.750 1.00 98.81 97 GLY A N 1
ATOM 770 C CA . GLY A 1 97 ? -7.866 -1.614 7.871 1.00 98.81 97 GLY A CA 1
ATOM 771 C C . GLY A 1 97 ? -7.235 -0.339 8.416 1.00 98.81 97 GLY A C 1
ATOM 772 O O . GLY A 1 97 ? -7.748 0.762 8.211 1.00 98.81 97 GLY A O 1
ATOM 773 N N . ILE A 1 98 ? -6.103 -0.473 9.098 1.00 98.88 98 ILE A N 1
ATOM 774 C CA . ILE A 1 98 ? -5.274 0.651 9.528 1.00 98.88 98 ILE A CA 1
ATOM 775 C C . ILE A 1 98 ? -3.828 0.346 9.164 1.00 98.88 98 ILE A C 1
ATOM 777 O O . ILE A 1 98 ? -3.276 -0.650 9.623 1.00 98.88 98 ILE A O 1
ATOM 781 N N . VAL A 1 99 ? -3.185 1.228 8.401 1.00 98.56 99 VAL A N 1
ATOM 782 C CA . VAL A 1 99 ? -1.728 1.171 8.217 1.00 98.56 99 VAL A CA 1
ATOM 783 C C . VAL A 1 99 ? -1.053 2.346 8.910 1.00 98.56 99 VAL A C 1
ATOM 785 O O . VAL A 1 99 ? -1.425 3.516 8.728 1.00 98.56 99 VAL A O 1
ATOM 788 N N . VAL A 1 100 ? -0.054 2.019 9.728 1.00 98.75 100 VAL A N 1
ATOM 789 C CA . VAL A 1 100 ? 0.813 2.985 10.404 1.00 98.75 100 VAL A CA 1
ATOM 790 C C . VAL A 1 100 ? 2.052 3.214 9.548 1.00 98.75 100 VAL A C 1
ATOM 792 O O . VAL A 1 100 ? 2.991 2.423 9.553 1.00 98.75 100 VAL A O 1
ATOM 795 N N . THR A 1 101 ? 2.011 4.284 8.758 1.00 98.19 101 THR A N 1
ATOM 796 C CA . THR A 1 101 ? 3.087 4.673 7.842 1.00 98.19 101 THR A CA 1
ATOM 797 C C . THR A 1 101 ? 2.937 6.131 7.406 1.00 98.19 101 THR A C 1
ATOM 799 O O . THR A 1 101 ? 1.824 6.661 7.272 1.00 98.19 101 THR A O 1
ATOM 802 N N . ALA A 1 102 ? 4.065 6.789 7.136 1.00 97.12 102 ALA A N 1
ATOM 803 C CA . ALA A 1 102 ? 4.112 8.049 6.397 1.00 97.12 102 ALA A CA 1
ATOM 804 C C . ALA A 1 102 ? 4.673 7.890 4.968 1.00 97.12 102 ALA A C 1
ATOM 806 O O . ALA A 1 102 ? 5.113 8.876 4.387 1.00 97.12 102 ALA A O 1
ATOM 807 N N . SER A 1 103 ? 4.620 6.690 4.384 1.00 94.62 103 SER A N 1
ATOM 808 C CA . SER A 1 103 ? 5.087 6.370 3.026 1.00 94.62 103 SER A CA 1
ATOM 809 C C . SER A 1 103 ? 6.526 6.815 2.788 1.00 94.62 103 SER A C 1
ATOM 811 O O . SER A 1 103 ? 7.414 6.299 3.453 1.00 94.62 103 SER A O 1
ATOM 813 N N . HIS A 1 104 ? 6.777 7.812 1.946 1.00 94.25 104 HIS A N 1
ATOM 814 C CA . HIS A 1 104 ? 8.105 8.319 1.593 1.00 94.25 104 HIS A CA 1
ATOM 815 C C . HIS A 1 104 ? 8.549 9.560 2.399 1.00 94.25 104 HIS A C 1
ATOM 817 O O . HIS A 1 104 ? 9.583 10.162 2.106 1.00 94.25 104 HIS A O 1
ATOM 823 N N . ASN A 1 105 ? 7.773 9.997 3.401 1.00 96.25 105 ASN A N 1
ATOM 824 C CA . ASN A 1 105 ? 8.105 11.174 4.216 1.00 96.25 105 ASN A CA 1
ATOM 825 C C . ASN A 1 105 ? 9.431 10.998 5.009 1.00 96.25 105 ASN A C 1
ATOM 827 O O . ASN A 1 105 ? 9.860 9.870 5.250 1.00 96.25 105 ASN A O 1
ATOM 831 N N . PRO A 1 106 ? 10.058 12.084 5.501 1.00 95.69 106 PRO A N 1
ATOM 832 C CA . PRO A 1 106 ? 11.275 11.996 6.319 1.00 95.69 106 PRO A CA 1
ATOM 833 C C . PRO A 1 106 ? 11.142 11.105 7.579 1.00 95.69 106 PRO A C 1
ATOM 835 O O . PRO A 1 106 ? 10.012 10.880 8.037 1.00 95.69 106 PRO A O 1
ATOM 838 N N . PRO A 1 107 ? 12.256 10.608 8.159 1.00 96.38 107 PRO A N 1
ATOM 839 C CA . PRO A 1 107 ? 12.262 9.686 9.305 1.00 96.38 107 PRO A CA 1
ATOM 840 C C . PRO A 1 107 ? 11.467 10.148 10.529 1.00 96.38 107 PRO A C 1
ATOM 842 O O . PRO A 1 107 ? 10.874 9.334 11.237 1.00 96.38 107 PRO A O 1
ATOM 845 N N . GLU A 1 108 ? 11.420 11.456 10.796 1.00 96.94 108 GLU A N 1
ATOM 846 C CA . GLU A 1 108 ? 10.714 11.991 11.959 1.00 96.94 108 GLU A CA 1
ATOM 847 C C . GLU A 1 108 ? 9.186 11.986 11.801 1.00 96.94 108 GLU A C 1
ATOM 849 O O . GLU A 1 108 ? 8.472 12.337 12.741 1.00 96.94 108 GLU A O 1
ATOM 854 N N . TYR A 1 109 ? 8.661 11.624 10.627 1.00 97.94 109 TYR A N 1
ATOM 855 C CA . TYR A 1 109 ? 7.229 11.527 10.361 1.00 97.94 109 TYR A CA 1
ATOM 856 C C . TYR A 1 109 ? 6.715 10.101 10.524 1.00 97.94 109 TYR A C 1
ATOM 858 O O . TYR A 1 109 ? 7.337 9.134 10.090 1.00 97.94 109 TYR A O 1
ATOM 866 N N . ASN A 1 110 ? 5.490 9.999 11.039 1.00 98.19 110 ASN A N 1
ATOM 867 C CA . ASN A 1 110 ? 4.677 8.792 10.945 1.00 98.19 110 ASN A CA 1
ATOM 868 C C . ASN A 1 110 ? 3.233 9.156 10.534 1.00 98.19 110 ASN A C 1
ATOM 870 O O . ASN A 1 110 ? 2.868 10.334 10.381 1.00 98.19 110 ASN A O 1
ATOM 874 N N . GLY A 1 111 ? 2.393 8.160 10.290 1.00 97.69 111 GLY A N 1
ATOM 875 C CA . GLY A 1 111 ? 1.029 8.355 9.837 1.00 97.69 111 GLY A CA 1
ATOM 876 C C . GLY A 1 111 ? 0.078 7.277 10.318 1.00 97.69 111 GLY A C 1
ATOM 877 O O . GLY A 1 111 ? 0.466 6.276 10.898 1.00 97.69 111 GLY A O 1
ATOM 878 N N . TYR A 1 112 ? -1.198 7.560 10.106 1.00 98.12 112 TYR A N 1
ATOM 879 C CA . TYR A 1 112 ? -2.327 6.711 10.436 1.00 98.12 112 TYR A CA 1
ATOM 880 C C . TYR A 1 112 ? -3.273 6.840 9.244 1.00 98.12 112 TYR A C 1
ATOM 882 O O . TYR A 1 112 ? -3.797 7.933 9.001 1.00 98.12 112 TYR A O 1
ATOM 890 N N . LYS A 1 113 ? -3.380 5.788 8.432 1.00 97.88 113 LYS A N 1
ATOM 891 C CA . LYS A 1 113 ? -4.248 5.736 7.247 1.00 97.88 113 LYS A CA 1
ATOM 892 C C . LYS A 1 113 ? -5.331 4.681 7.508 1.00 97.88 113 LYS A C 1
ATOM 894 O O . LYS A 1 113 ? -4.993 3.580 7.930 1.00 97.88 113 LYS A O 1
ATOM 899 N N . VAL A 1 114 ? -6.596 5.013 7.250 1.00 98.44 114 VAL A N 1
ATOM 900 C CA . VAL A 1 114 ? -7.746 4.110 7.450 1.00 98.44 114 VAL A CA 1
ATOM 901 C C . VAL A 1 114 ? -8.257 3.606 6.106 1.00 98.44 114 VAL A C 1
ATOM 903 O O . VAL A 1 114 ? -8.330 4.371 5.142 1.00 98.44 114 VAL A O 1
ATOM 906 N N . TYR A 1 115 ? -8.621 2.332 6.074 1.00 98.50 115 TYR A N 1
ATOM 907 C CA . TYR A 1 115 ? -9.133 1.605 4.922 1.00 98.50 115 TYR A CA 1
ATOM 908 C C . TYR A 1 115 ? -10.519 1.048 5.244 1.00 98.50 115 TYR A C 1
ATOM 910 O O . TYR A 1 115 ? -10.768 0.623 6.374 1.00 98.50 115 TYR A O 1
ATOM 918 N N . GLY A 1 116 ? -11.421 1.093 4.267 1.00 97.12 116 GLY A N 1
ATOM 919 C CA . GLY A 1 116 ? -12.777 0.564 4.372 1.00 97.12 116 GLY A CA 1
ATOM 920 C C . GLY A 1 116 ? -12.834 -0.958 4.195 1.00 97.12 116 GLY A C 1
ATOM 921 O O . GLY A 1 116 ? -11.824 -1.582 3.872 1.00 97.12 116 GLY A O 1
ATOM 922 N N . PRO A 1 117 ? -14.017 -1.575 4.366 1.00 95.38 117 PRO A N 1
ATOM 923 C CA . PRO A 1 117 ? -14.199 -3.026 4.238 1.00 95.38 117 PRO A CA 1
ATOM 924 C C . PRO A 1 117 ? -13.974 -3.557 2.814 1.00 95.38 117 PRO A C 1
ATOM 926 O O . PRO A 1 117 ? -13.851 -4.763 2.615 1.00 95.38 117 PRO A O 1
ATOM 929 N N . ASP A 1 118 ? -13.933 -2.676 1.815 1.00 94.69 118 ASP A N 1
ATOM 930 C CA . ASP A 1 118 ? -13.577 -3.011 0.438 1.00 94.69 118 ASP A CA 1
ATOM 931 C C . ASP A 1 118 ? -12.063 -3.049 0.197 1.00 94.69 118 ASP A C 1
ATOM 933 O O . ASP A 1 118 ? -11.653 -3.353 -0.921 1.00 94.69 118 ASP A O 1
ATOM 937 N N . GLY A 1 119 ? -11.250 -2.787 1.223 1.00 96.62 119 GLY A N 1
ATOM 938 C CA . GLY A 1 119 ? -9.795 -2.761 1.147 1.00 96.62 119 GLY A CA 1
ATOM 939 C C . GLY A 1 119 ? -9.226 -1.443 0.637 1.00 96.62 119 GLY A C 1
ATOM 940 O O . GLY A 1 119 ? -8.017 -1.298 0.689 1.00 96.62 119 GLY A O 1
ATOM 941 N N . GLY A 1 120 ? -10.050 -0.480 0.207 1.00 96.50 120 GLY A N 1
ATOM 942 C CA . GLY A 1 120 ? -9.585 0.818 -0.285 1.00 96.50 120 GLY A CA 1
ATOM 943 C C . GLY A 1 120 ? -9.431 1.855 0.825 1.00 96.50 120 GLY A C 1
ATOM 944 O O . GLY A 1 120 ? -10.095 1.791 1.864 1.00 96.50 120 GLY A O 1
ATOM 945 N N . GLN A 1 121 ? -8.554 2.843 0.628 1.00 97.12 121 GLN A N 1
ATOM 946 C CA . GLN A 1 121 ? -8.432 3.956 1.575 1.00 97.12 121 GLN A CA 1
ATOM 947 C C . GLN A 1 121 ? -9.750 4.749 1.632 1.00 97.12 121 GLN A C 1
ATOM 949 O O . GLN A 1 121 ? -10.321 5.079 0.594 1.00 97.12 121 GLN A O 1
ATOM 954 N N . ILE A 1 122 ? -10.211 5.114 2.835 1.00 96.69 122 ILE A N 1
ATOM 955 C CA . ILE A 1 122 ? -11.495 5.815 2.990 1.00 96.69 122 ILE A CA 1
ATOM 956 C C . ILE A 1 122 ? -11.528 7.162 2.238 1.00 96.69 122 ILE A C 1
ATOM 958 O O . ILE A 1 122 ? -10.580 7.959 2.281 1.00 96.69 122 ILE A O 1
ATOM 962 N N . ILE A 1 123 ? -12.648 7.408 1.554 1.00 94.81 123 ILE A N 1
ATOM 963 C CA . ILE A 1 123 ? -12.951 8.643 0.815 1.00 94.81 123 ILE A CA 1
ATOM 964 C C . ILE A 1 123 ? -13.426 9.765 1.761 1.00 94.81 123 ILE A C 1
ATOM 966 O O . ILE A 1 123 ? -13.764 9.472 2.915 1.00 94.81 123 ILE A O 1
ATOM 970 N N . PRO A 1 124 ? -13.419 11.045 1.325 1.00 94.31 124 PRO A N 1
ATOM 971 C CA . PRO A 1 124 ? -13.731 12.191 2.182 1.00 94.31 124 PRO A CA 1
ATOM 972 C C . PRO A 1 124 ? -15.034 12.056 2.976 1.00 94.31 124 PRO A C 1
ATOM 974 O O . PRO A 1 124 ? -15.038 12.333 4.169 1.00 94.31 124 PRO A O 1
ATOM 977 N N . GLU A 1 125 ? -16.097 11.531 2.370 1.00 93.81 125 GLU A N 1
ATOM 978 C CA . GLU A 1 125 ? -17.409 11.379 3.005 1.00 93.81 125 GLU A CA 1
ATOM 979 C C . GLU A 1 125 ? -17.345 10.484 4.254 1.00 93.81 125 GLU A C 1
ATOM 981 O O . GLU A 1 125 ? -17.923 10.801 5.294 1.00 93.81 125 GLU A O 1
ATOM 986 N N . ILE A 1 126 ? -16.606 9.372 4.180 1.00 94.62 126 ILE A N 1
ATOM 987 C CA . ILE A 1 126 ? -16.400 8.457 5.314 1.00 94.62 126 ILE A CA 1
ATOM 988 C C . ILE A 1 126 ? -15.408 9.070 6.309 1.00 94.62 126 ILE A C 1
ATOM 990 O O . ILE A 1 126 ? -15.610 8.995 7.524 1.00 94.62 126 ILE A O 1
ATOM 994 N N . ALA A 1 127 ? -14.345 9.705 5.811 1.00 96.31 127 ALA A N 1
ATOM 995 C CA . ALA A 1 127 ? -13.335 10.341 6.649 1.00 96.31 127 ALA A CA 1
ATOM 996 C C . ALA A 1 127 ? -13.929 11.448 7.532 1.00 96.31 127 ALA A C 1
ATOM 998 O O . ALA A 1 127 ? -13.620 11.498 8.722 1.00 96.31 127 ALA A O 1
ATOM 999 N N . ASP A 1 128 ? -14.818 12.279 6.991 1.00 97.56 128 ASP A N 1
ATOM 1000 C CA . ASP A 1 128 ? -15.478 13.361 7.723 1.00 97.56 128 ASP A CA 1
ATOM 1001 C C . ASP A 1 128 ? -16.360 12.825 8.855 1.00 97.56 128 ASP A C 1
ATOM 1003 O O . ASP A 1 128 ? -16.355 13.371 9.964 1.00 97.56 128 ASP A O 1
ATOM 1007 N N . ARG A 1 129 ? -17.048 11.698 8.627 1.00 97.50 129 ARG A N 1
ATOM 1008 C CA . ARG A 1 129 ? -17.810 11.005 9.675 1.00 97.50 129 ARG A CA 1
ATOM 1009 C C . ARG A 1 129 ? -16.892 10.518 10.792 1.00 97.50 129 ARG A C 1
ATOM 1011 O O . ARG A 1 129 ? -17.129 10.851 11.951 1.00 97.50 129 ARG A O 1
ATOM 1018 N N . VAL A 1 130 ? -15.802 9.821 10.467 1.00 97.94 130 VAL A N 1
ATOM 1019 C CA . VAL A 1 130 ? -14.806 9.378 11.464 1.00 97.94 130 VAL A CA 1
ATOM 1020 C C . VAL A 1 130 ? -14.220 10.574 12.229 1.00 97.94 130 VAL A C 1
ATOM 1022 O O . VAL A 1 130 ? -14.117 10.545 13.457 1.00 97.94 130 VAL A O 1
ATOM 1025 N N . ILE A 1 131 ? -13.888 11.667 11.537 1.00 97.62 131 ILE A N 1
ATOM 1026 C CA . ILE A 1 131 ? -13.377 12.904 12.147 1.00 97.62 131 ILE A CA 1
ATOM 1027 C C . ILE A 1 131 ? -14.396 13.507 13.119 1.00 97.62 131 ILE A C 1
ATOM 1029 O O . ILE A 1 131 ? -14.006 13.984 14.190 1.00 97.62 131 ILE A O 1
ATOM 1033 N N . ALA A 1 132 ? -15.692 13.463 12.803 1.00 98.25 132 ALA A N 1
ATOM 1034 C CA . ALA A 1 132 ? -16.736 13.924 13.711 1.00 98.25 132 ALA A CA 1
ATOM 1035 C C . ALA A 1 132 ? -16.709 13.149 15.042 1.00 98.25 132 ALA A C 1
ATOM 1037 O O . ALA A 1 132 ? -16.759 13.779 16.101 1.00 98.25 132 ALA A O 1
ATOM 1038 N N . HIS A 1 133 ? -16.531 11.822 15.016 1.00 98.19 133 HIS A N 1
ATOM 1039 C CA . HIS A 1 133 ? -16.351 11.013 16.231 1.00 98.19 133 HIS A CA 1
ATOM 1040 C C . HIS A 1 133 ? -15.065 11.373 16.986 1.00 98.19 133 HIS A C 1
ATOM 1042 O O . HIS A 1 133 ? -15.112 11.658 18.183 1.00 98.19 133 HIS A O 1
ATOM 1048 N N . ILE A 1 134 ? -13.928 11.482 16.288 1.00 97.38 134 ILE A N 1
ATOM 1049 C CA . ILE A 1 134 ? -12.645 11.902 16.884 1.00 97.38 134 ILE A CA 1
ATOM 1050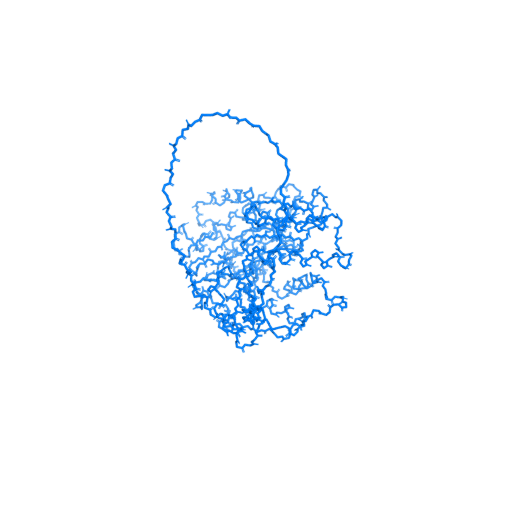 C C . ILE A 1 134 ? -12.791 13.249 17.613 1.00 97.38 134 ILE A C 1
ATOM 1052 O O . ILE A 1 134 ? -12.243 13.461 18.702 1.00 97.38 134 ILE A O 1
ATOM 1056 N N . ASN A 1 135 ? -13.536 14.189 17.030 1.00 97.19 135 ASN A N 1
ATOM 1057 C CA . ASN A 1 135 ? -13.733 15.526 17.579 1.00 97.19 135 ASN A CA 1
ATOM 1058 C C . ASN A 1 135 ? -14.631 15.573 18.819 1.00 97.19 135 ASN A C 1
ATOM 1060 O O . ASN A 1 135 ? -14.483 16.519 19.601 1.00 97.19 135 ASN A O 1
ATOM 1064 N N . ARG A 1 136 ? -15.485 14.568 19.047 1.00 97.25 136 ARG A N 1
ATOM 1065 C CA . ARG A 1 136 ? -16.285 14.430 20.279 1.00 97.25 136 ARG A CA 1
ATOM 1066 C C . ARG A 1 136 ? -15.422 14.047 21.488 1.00 97.25 136 ARG A C 1
ATOM 1068 O O . ARG A 1 136 ? -15.743 14.426 22.609 1.00 97.25 136 ARG A O 1
ATOM 1075 N N . ILE A 1 137 ? -14.284 13.387 21.269 1.00 96.50 137 ILE A N 1
ATOM 1076 C CA . ILE A 1 137 ? -13.366 12.974 22.338 1.00 96.50 137 ILE A CA 1
ATOM 1077 C C . ILE A 1 137 ? -12.536 14.177 22.803 1.00 96.50 137 ILE A C 1
ATOM 1079 O O . ILE A 1 137 ? -11.600 14.603 22.116 1.00 96.50 137 ILE A O 1
ATOM 1083 N N . LYS A 1 138 ? -12.889 14.733 23.969 1.00 94.19 138 LYS A N 1
ATOM 1084 C CA . LYS A 1 138 ? -12.169 15.845 24.622 1.00 94.19 138 LYS A CA 1
ATOM 1085 C C . LYS A 1 138 ? -11.294 15.394 25.788 1.00 94.19 138 LYS A C 1
ATOM 1087 O O . LYS A 1 138 ? -10.234 15.973 26.005 1.00 94.19 138 LYS A O 1
ATOM 1092 N N . ASP A 1 139 ? -11.726 14.358 26.499 1.00 94.25 139 ASP A N 1
ATOM 1093 C CA . ASP A 1 139 ? -11.012 13.792 27.638 1.00 94.25 139 ASP A CA 1
ATOM 1094 C C . ASP A 1 139 ? -10.313 12.488 27.234 1.00 94.25 139 ASP A C 1
ATOM 1096 O O . ASP A 1 139 ? -10.949 11.478 26.931 1.00 94.25 139 ASP A O 1
ATOM 1100 N N . TYR A 1 140 ? -8.980 12.518 27.226 1.00 92.75 140 TYR A N 1
ATOM 1101 C CA . TYR A 1 140 ? -8.151 11.373 26.852 1.00 92.75 140 TYR A CA 1
ATOM 1102 C C . TYR A 1 140 ? -8.182 10.253 27.904 1.00 92.75 140 TYR A C 1
ATOM 1104 O O . TYR A 1 140 ? -7.866 9.114 27.565 1.00 92.75 140 TYR A O 1
ATOM 1112 N N . SER A 1 141 ? -8.582 10.533 29.152 1.00 92.88 141 SER A N 1
ATOM 1113 C CA . SER A 1 141 ? -8.670 9.531 30.229 1.00 92.88 141 SER A CA 1
ATOM 1114 C C . SER A 1 141 ? -9.795 8.504 30.015 1.00 92.88 141 SER A C 1
ATOM 1116 O O . SER A 1 141 ? -9.797 7.406 30.594 1.00 92.88 141 SER A O 1
ATOM 1118 N N . LEU A 1 142 ? -10.748 8.846 29.144 1.00 92.56 142 LEU A N 1
ATOM 1119 C CA . LEU A 1 142 ? -11.851 7.976 28.755 1.00 92.56 142 LEU A CA 1
ATOM 1120 C C . LEU A 1 142 ? -11.421 6.906 27.749 1.00 92.56 142 LEU A C 1
ATOM 1122 O O . LEU A 1 142 ? -12.067 5.864 27.680 1.00 92.56 142 LEU A O 1
ATOM 1126 N N . ILE A 1 143 ? -10.319 7.117 27.023 1.00 97.38 143 ILE A N 1
ATOM 1127 C CA . ILE A 1 143 ? -9.825 6.150 26.043 1.00 97.38 143 ILE A CA 1
ATOM 1128 C C . ILE A 1 143 ? -9.234 4.956 26.791 1.00 97.38 143 ILE A C 1
ATOM 1130 O O . ILE A 1 143 ? -8.219 5.070 27.483 1.00 97.38 143 ILE A O 1
ATOM 1134 N N . LYS A 1 144 ? -9.885 3.801 26.665 1.00 97.69 144 LYS A N 1
ATOM 1135 C CA . LYS A 1 144 ? -9.455 2.569 27.326 1.00 97.69 144 LYS A CA 1
ATOM 1136 C C . LYS A 1 144 ? -8.539 1.762 26.417 1.00 97.69 144 LYS A C 1
ATOM 1138 O O . LYS A 1 144 ? -8.642 1.803 25.197 1.00 97.69 144 LYS A O 1
ATOM 1143 N N . LYS A 1 145 ? -7.635 1.019 27.049 1.00 98.00 145 LYS A N 1
ATOM 1144 C CA . LYS A 1 145 ? -6.812 -0.011 26.419 1.00 98.00 145 LYS A CA 1
ATOM 1145 C C . LYS A 1 145 ? -7.026 -1.287 27.205 1.00 98.00 145 LYS A C 1
ATOM 1147 O O . LYS A 1 145 ? -6.992 -1.250 28.436 1.00 98.00 145 LYS A O 1
ATOM 1152 N N . LEU A 1 146 ? -7.260 -2.389 26.510 1.00 98.00 146 LEU A N 1
ATOM 1153 C CA . LEU A 1 146 ? -7.227 -3.694 27.148 1.00 98.00 146 LEU A CA 1
ATOM 1154 C C . LEU A 1 146 ? -5.762 -4.087 27.370 1.00 98.00 146 LEU A C 1
ATOM 1156 O O . LEU A 1 146 ? -4.902 -3.740 26.565 1.00 98.00 146 LEU A O 1
ATOM 1160 N N . ASP A 1 147 ? -5.465 -4.785 28.462 1.00 97.75 147 ASP A N 1
ATOM 1161 C CA . ASP A 1 147 ? -4.147 -5.390 28.652 1.00 97.75 147 ASP A CA 1
ATOM 1162 C C . ASP A 1 147 ? -3.893 -6.468 27.581 1.00 97.75 147 ASP A C 1
ATOM 1164 O O . ASP A 1 147 ? -4.817 -7.180 27.182 1.00 97.75 147 ASP A O 1
ATOM 1168 N N . ARG A 1 148 ? -2.651 -6.592 27.095 1.00 98.06 148 ARG A N 1
ATOM 1169 C CA . ARG A 1 148 ? -2.336 -7.470 25.955 1.00 98.06 148 ARG A CA 1
ATOM 1170 C C . ARG A 1 148 ? -2.607 -8.949 26.264 1.00 98.06 148 ARG A C 1
ATOM 1172 O O . ARG A 1 148 ? -3.351 -9.550 25.490 1.00 98.06 148 ARG A O 1
ATOM 1179 N N . PRO A 1 149 ? -2.084 -9.547 27.353 1.00 98.31 149 PRO A N 1
ATOM 1180 C CA . PRO A 1 149 ? -2.477 -10.889 27.787 1.00 98.31 149 PRO A CA 1
ATOM 1181 C C . PRO A 1 149 ? -3.994 -11.111 27.827 1.00 98.31 149 PRO A C 1
ATOM 1183 O O . PRO A 1 149 ? -4.480 -12.101 27.280 1.00 98.31 149 PRO A O 1
ATOM 1186 N N . ALA A 1 150 ? -4.755 -10.170 28.394 1.00 98.31 150 ALA A N 1
ATOM 1187 C CA . ALA A 1 150 ? -6.214 -10.270 28.445 1.00 98.31 150 ALA A CA 1
ATOM 1188 C C . ALA A 1 150 ? -6.866 -10.199 27.050 1.00 98.31 150 ALA A C 1
ATOM 1190 O O . ALA A 1 150 ? -7.815 -10.933 26.772 1.00 98.31 150 ALA A O 1
ATOM 1191 N N . ALA A 1 151 ? -6.364 -9.340 26.159 1.00 98.44 151 ALA A N 1
ATOM 1192 C CA . ALA A 1 151 ? -6.849 -9.221 24.785 1.00 98.44 151 ALA A CA 1
ATOM 1193 C C . ALA A 1 151 ? -6.583 -10.494 23.968 1.00 98.44 151 ALA A C 1
ATOM 1195 O O . ALA A 1 151 ? -7.465 -10.943 23.237 1.00 98.44 151 ALA A O 1
ATOM 1196 N N . VAL A 1 152 ? -5.406 -11.106 24.135 1.00 98.44 152 VAL A N 1
ATOM 1197 C CA . VAL A 1 152 ? -5.052 -12.390 23.511 1.00 98.44 152 VAL A CA 1
ATOM 1198 C C . VAL A 1 152 ? -5.938 -13.513 24.051 1.00 98.44 152 VAL A C 1
ATOM 1200 O O . VAL A 1 152 ? -6.526 -14.251 23.268 1.00 98.44 152 VAL A O 1
ATOM 1203 N N . GLN A 1 153 ? -6.111 -13.608 25.374 1.00 98.25 153 GLN A N 1
ATOM 1204 C CA . GLN A 1 153 ? -6.959 -14.632 25.997 1.00 98.25 153 GLN A CA 1
ATOM 1205 C C . GLN A 1 153 ? -8.416 -14.562 25.514 1.00 98.25 153 GLN A C 1
ATOM 1207 O O . GLN A 1 153 ? -9.068 -15.592 25.365 1.00 98.25 153 GLN A O 1
ATOM 1212 N N . LYS A 1 154 ? -8.924 -13.354 25.248 1.00 98.12 154 LYS A N 1
ATOM 1213 C CA . LYS A 1 154 ? -10.273 -13.129 24.708 1.00 98.12 154 LYS A CA 1
ATOM 1214 C C . LYS A 1 154 ? -10.375 -13.292 23.183 1.00 98.12 154 LYS A C 1
ATOM 1216 O O . LYS A 1 154 ? -11.459 -13.097 22.645 1.00 98.12 154 LYS A O 1
ATOM 1221 N N . GLY A 1 155 ? -9.281 -13.592 22.475 1.00 98.19 155 GLY A N 1
ATOM 1222 C CA . GLY A 1 155 ? -9.260 -13.672 21.006 1.00 98.19 155 GLY A CA 1
ATOM 1223 C C . GLY A 1 155 ? -9.425 -12.320 20.294 1.00 98.19 155 GLY A C 1
ATOM 1224 O O . GLY A 1 155 ? -9.744 -12.269 19.106 1.00 98.19 155 GLY A O 1
ATOM 1225 N N . LEU A 1 156 ? -9.228 -11.208 21.009 1.00 98.56 156 LEU A N 1
ATOM 1226 C CA . LEU A 1 156 ? -9.379 -9.851 20.476 1.00 98.56 156 LEU A CA 1
ATOM 1227 C C . LEU A 1 156 ? -8.079 -9.302 19.879 1.00 98.56 156 LEU A C 1
ATOM 1229 O O . LEU A 1 156 ? -8.128 -8.376 19.081 1.00 98.56 156 LEU A O 1
ATOM 1233 N N . PHE A 1 157 ? -6.926 -9.865 20.237 1.00 98.69 157 PHE A N 1
ATOM 1234 C CA . PHE A 1 157 ? -5.625 -9.488 19.686 1.00 98.69 157 PHE A CA 1
ATOM 1235 C C . PHE A 1 157 ? -5.018 -10.697 18.973 1.00 98.69 157 PHE A C 1
ATOM 1237 O O . PHE A 1 157 ? -4.475 -11.589 19.624 1.00 98.69 157 PHE A O 1
ATOM 1244 N N . ASN A 1 158 ? -5.112 -10.727 17.644 1.00 98.69 158 ASN A N 1
ATOM 1245 C CA . ASN A 1 158 ? -4.620 -11.825 16.817 1.00 98.69 158 ASN A CA 1
ATOM 1246 C C . ASN A 1 158 ? -3.416 -11.344 16.009 1.00 98.69 158 ASN A C 1
ATOM 1248 O O . ASN A 1 158 ? -3.483 -10.294 15.369 1.00 98.69 158 ASN A O 1
ATOM 1252 N N . ILE A 1 159 ? -2.322 -12.101 16.057 1.00 98.69 159 ILE A N 1
ATOM 1253 C CA . ILE A 1 159 ? -1.173 -11.884 15.179 1.00 98.69 159 ILE A CA 1
ATOM 1254 C C . ILE A 1 159 ? -1.394 -12.679 13.893 1.00 98.69 159 ILE A C 1
ATOM 1256 O O . ILE A 1 159 ? -1.796 -13.838 13.974 1.00 98.69 159 ILE A O 1
ATOM 1260 N N . ILE A 1 160 ? -1.139 -12.049 12.748 1.00 98.62 160 ILE A N 1
ATOM 1261 C CA . ILE A 1 160 ? -1.177 -12.676 11.422 1.00 98.62 160 ILE A CA 1
ATOM 1262 C C . ILE A 1 160 ? 0.170 -12.527 10.704 1.00 98.62 160 ILE A C 1
ATOM 1264 O O . ILE A 1 160 ? 0.959 -11.631 11.027 1.00 98.62 160 ILE A O 1
ATOM 1268 N N . GLY A 1 161 ? 0.427 -13.378 9.716 1.00 97.88 161 GLY A N 1
ATOM 1269 C CA . GLY A 1 161 ? 1.628 -13.291 8.888 1.00 97.88 161 GLY A CA 1
ATOM 1270 C C . GLY A 1 161 ? 1.615 -14.289 7.729 1.00 97.88 161 GLY A C 1
ATOM 1271 O O . GLY A 1 161 ? 0.785 -14.128 6.831 1.00 97.88 161 GLY A O 1
ATOM 1272 N N . PRO A 1 162 ? 2.492 -15.315 7.720 1.00 97.75 162 PRO A N 1
ATOM 1273 C CA . PRO A 1 162 ? 2.714 -16.180 6.559 1.00 97.75 162 PRO A CA 1
ATOM 1274 C C . PRO A 1 162 ? 1.452 -16.777 5.925 1.00 97.75 162 PRO A C 1
ATOM 1276 O O . PRO A 1 162 ? 1.393 -16.927 4.707 1.00 97.75 162 PRO A O 1
ATOM 1279 N N . GLU A 1 163 ? 0.429 -17.094 6.719 1.00 97.81 163 GLU A N 1
ATOM 1280 C CA . GLU A 1 163 ? -0.836 -17.646 6.233 1.00 97.81 163 GLU A CA 1
ATOM 1281 C C . GLU A 1 163 ? -1.628 -16.673 5.347 1.00 97.81 163 GLU A C 1
ATOM 1283 O O . GLU A 1 163 ? -2.310 -17.109 4.420 1.00 97.81 163 GLU A O 1
ATOM 1288 N N . VAL A 1 164 ? -1.513 -15.364 5.588 1.00 98.44 164 VAL A N 1
ATOM 1289 C CA . VAL A 1 164 ? -2.079 -14.320 4.723 1.00 98.44 164 VAL A CA 1
ATOM 1290 C C . VAL A 1 164 ? -1.110 -14.019 3.581 1.00 98.44 164 VAL A C 1
ATOM 1292 O O . VAL A 1 164 ? -1.540 -13.953 2.423 1.00 98.44 164 VAL A O 1
ATOM 1295 N N . ASP A 1 165 ? 0.188 -13.935 3.891 1.00 98.31 165 ASP A N 1
ATOM 1296 C CA . ASP A 1 165 ? 1.240 -13.610 2.927 1.00 98.31 165 ASP A CA 1
ATOM 1297 C C . ASP A 1 165 ? 1.238 -14.608 1.751 1.00 98.31 165 ASP A C 1
ATOM 1299 O O . ASP A 1 165 ? 1.270 -14.238 0.578 1.00 98.31 165 ASP A O 1
ATOM 1303 N N . GLU A 1 166 ? 1.122 -15.909 2.018 1.00 97.94 166 GLU A N 1
ATOM 1304 C CA . GLU A 1 166 ? 1.091 -16.936 0.971 1.00 97.94 166 GLU A CA 1
ATOM 1305 C C . GLU A 1 166 ? -0.120 -16.823 0.039 1.00 97.94 166 GLU A C 1
ATOM 1307 O O . GLU A 1 166 ? -0.012 -17.117 -1.158 1.00 97.94 166 GLU A O 1
ATOM 1312 N N . VAL A 1 167 ? -1.277 -16.396 0.556 1.00 98.25 167 VAL A N 1
ATOM 1313 C CA . VAL A 1 167 ? -2.473 -16.176 -0.266 1.00 98.25 167 VAL A CA 1
ATOM 1314 C C . VAL A 1 167 ? -2.298 -14.930 -1.123 1.00 98.25 167 VAL A C 1
ATOM 1316 O O . VAL A 1 167 ? -2.575 -14.991 -2.325 1.00 98.25 167 VAL A O 1
ATOM 1319 N N . TYR A 1 168 ? -1.776 -13.850 -0.542 1.00 98.31 168 TYR A N 1
ATOM 1320 C CA . TYR A 1 168 ? -1.483 -12.614 -1.258 1.00 98.31 168 TYR A CA 1
ATOM 1321 C C . TYR A 1 168 ? -0.499 -12.851 -2.409 1.00 98.31 168 TYR A C 1
ATOM 1323 O O . TYR A 1 168 ? -0.811 -12.572 -3.568 1.00 98.31 168 TYR A O 1
ATOM 1331 N N . LEU A 1 169 ? 0.657 -13.465 -2.135 1.00 97.50 169 LEU A N 1
ATOM 1332 C CA . LEU A 1 169 ? 1.681 -13.716 -3.154 1.00 97.50 169 LEU A CA 1
ATOM 1333 C C . LEU A 1 169 ? 1.182 -14.653 -4.262 1.00 97.50 169 LEU A C 1
ATOM 1335 O O . LEU A 1 169 ? 1.585 -14.514 -5.417 1.00 97.50 169 LEU A O 1
ATOM 1339 N N . ARG A 1 170 ? 0.283 -15.598 -3.953 1.00 96.81 170 ARG A N 1
ATOM 1340 C CA . ARG A 1 170 ? -0.369 -16.430 -4.977 1.00 96.81 170 ARG A CA 1
ATOM 1341 C C . ARG A 1 170 ? -1.245 -15.590 -5.901 1.00 96.81 170 ARG A C 1
ATOM 1343 O O . ARG A 1 170 ? -1.105 -15.718 -7.114 1.00 96.81 170 ARG A O 1
ATOM 1350 N N . LYS A 1 171 ? -2.072 -14.700 -5.342 1.00 96.75 171 LYS A N 1
ATOM 1351 C CA . LYS A 1 171 ? -2.897 -13.763 -6.118 1.00 96.75 171 LYS A CA 1
ATOM 1352 C C . LYS A 1 171 ? -2.060 -12.828 -6.982 1.00 96.75 171 LYS A C 1
ATOM 1354 O O . LYS A 1 171 ? -2.367 -12.657 -8.155 1.00 96.75 171 LYS A O 1
ATOM 1359 N N . VAL A 1 172 ? -0.945 -12.319 -6.462 1.00 96.12 172 VAL A N 1
ATOM 1360 C CA . VAL A 1 172 ? -0.019 -11.500 -7.258 1.00 96.12 172 VAL A CA 1
ATOM 1361 C C . VAL A 1 172 ? 0.604 -12.303 -8.405 1.00 96.12 172 VAL A C 1
ATOM 1363 O O . VAL A 1 172 ? 0.694 -11.804 -9.523 1.00 96.12 172 VAL A O 1
ATOM 1366 N N . LYS A 1 173 ? 0.994 -13.564 -8.183 1.00 94.12 173 LYS A N 1
ATOM 1367 C CA . LYS A 1 173 ? 1.512 -14.426 -9.261 1.00 94.12 173 LYS A CA 1
ATOM 1368 C C . LYS A 1 173 ? 0.459 -14.752 -10.326 1.00 94.12 173 LYS A C 1
ATOM 1370 O O . LYS A 1 173 ? 0.822 -14.873 -11.491 1.00 94.12 173 LYS A O 1
ATOM 1375 N N . GLU A 1 174 ? -0.821 -14.856 -9.959 1.00 93.19 174 GLU A N 1
ATOM 1376 C CA . GLU A 1 174 ? -1.934 -15.055 -10.907 1.00 93.19 174 GLU A CA 1
ATOM 1377 C C . GLU A 1 174 ? -2.082 -13.887 -11.905 1.00 93.19 174 GLU A C 1
ATOM 1379 O O . GLU A 1 174 ? -2.627 -14.091 -12.987 1.00 93.19 174 GLU A O 1
ATOM 1384 N N . LEU A 1 175 ? -1.541 -12.698 -11.599 1.00 93.56 175 LEU A N 1
ATOM 1385 C CA . LEU A 1 175 ? -1.528 -11.539 -12.506 1.00 93.56 175 LEU A CA 1
ATOM 1386 C C . LEU A 1 175 ? -0.494 -11.650 -13.641 1.00 93.56 175 LEU A C 1
ATOM 1388 O O . LEU A 1 175 ? -0.481 -10.818 -14.551 1.00 93.56 175 LEU A O 1
ATOM 1392 N N . ALA A 1 176 ? 0.403 -12.640 -13.610 1.00 91.75 176 ALA A N 1
ATOM 1393 C CA . ALA A 1 176 ? 1.387 -12.823 -14.669 1.00 91.75 176 ALA A CA 1
ATOM 1394 C C . ALA A 1 176 ? 0.709 -13.259 -15.981 1.00 91.75 176 ALA A C 1
ATOM 1396 O O . ALA A 1 176 ? 0.160 -14.352 -16.080 1.00 91.75 176 ALA A O 1
ATOM 1397 N N . ILE A 1 177 ? 0.792 -12.411 -17.010 1.00 90.44 177 ILE A N 1
ATOM 1398 C CA . ILE A 1 177 ? 0.074 -12.619 -18.279 1.00 90.44 177 ILE A CA 1
ATOM 1399 C C . ILE A 1 177 ? 0.737 -13.702 -19.145 1.00 90.44 177 ILE A C 1
ATOM 1401 O O . ILE A 1 177 ? 0.061 -14.600 -19.625 1.00 90.44 177 ILE A O 1
ATOM 1405 N N . ARG A 1 178 ? 2.064 -13.637 -19.321 1.00 87.62 178 ARG A N 1
ATOM 1406 C CA . ARG A 1 178 ? 2.803 -14.453 -20.306 1.00 87.62 178 ARG A CA 1
ATOM 1407 C C . ARG A 1 178 ? 3.525 -15.681 -19.734 1.00 87.62 178 ARG A C 1
ATOM 1409 O O . ARG A 1 178 ? 4.361 -16.258 -20.412 1.00 87.62 178 ARG A O 1
ATOM 1416 N N . ASP A 1 179 ? 3.240 -16.101 -18.498 1.00 76.69 179 ASP A N 1
ATOM 1417 C CA . ASP A 1 179 ? 3.918 -17.274 -17.904 1.00 76.69 179 ASP A CA 1
ATOM 1418 C C . ASP A 1 179 ? 3.443 -18.622 -18.497 1.00 76.69 179 ASP A C 1
ATOM 1420 O O . ASP A 1 179 ? 4.085 -19.645 -18.270 1.00 76.69 179 ASP A O 1
ATOM 1424 N N . LYS A 1 180 ? 2.327 -18.648 -19.243 1.00 68.62 180 LYS A N 1
ATOM 1425 C CA . LYS A 1 180 ? 1.740 -19.874 -19.827 1.00 68.62 180 LYS A CA 1
ATOM 1426 C C . LYS A 1 180 ? 1.944 -20.006 -21.338 1.00 68.62 180 LYS A C 1
ATOM 1428 O O . LYS A 1 180 ? 1.632 -21.055 -21.901 1.00 68.62 180 LYS A O 1
ATOM 1433 N N . ASP A 1 181 ? 2.461 -18.969 -21.985 1.00 60.19 181 ASP A N 1
ATOM 1434 C CA . ASP A 1 181 ? 2.554 -18.896 -23.438 1.00 60.19 181 ASP A CA 1
ATOM 1435 C C . ASP A 1 181 ? 3.967 -19.203 -23.919 1.00 60.19 181 ASP A C 1
ATOM 1437 O O . ASP A 1 181 ? 4.950 -19.011 -23.211 1.00 60.19 181 ASP A O 1
ATOM 1441 N N . ARG A 1 182 ? 4.083 -19.663 -25.167 1.00 52.59 182 ARG A N 1
ATOM 1442 C CA . ARG A 1 182 ? 5.353 -20.048 -25.815 1.00 52.59 182 ARG A CA 1
ATOM 1443 C C . ARG A 1 182 ? 6.347 -18.886 -26.019 1.00 52.59 182 ARG A C 1
ATOM 1445 O O . ARG A 1 182 ? 7.364 -19.084 -26.675 1.00 52.59 182 ARG A O 1
ATOM 1452 N N . ILE A 1 183 ? 6.046 -17.687 -25.515 1.00 60.78 183 ILE A N 1
ATOM 1453 C CA . ILE A 1 183 ? 6.960 -16.542 -25.511 1.00 60.78 183 ILE A CA 1
ATOM 1454 C C . ILE A 1 183 ? 7.695 -16.577 -24.179 1.00 60.78 183 ILE A C 1
ATOM 1456 O O . ILE A 1 183 ? 7.169 -16.172 -23.144 1.00 60.78 183 ILE A O 1
ATOM 1460 N N . GLU A 1 184 ? 8.912 -17.101 -24.220 1.00 70.19 184 GLU A N 1
ATOM 1461 C CA . GLU A 1 184 ? 9.764 -17.201 -23.048 1.00 70.19 184 GLU A CA 1
ATOM 1462 C C . GLU A 1 184 ? 10.165 -15.787 -22.601 1.00 70.19 184 GLU A C 1
ATOM 1464 O O . GLU A 1 184 ? 10.925 -15.090 -23.273 1.00 70.19 184 GLU A O 1
ATOM 1469 N N . ILE A 1 185 ? 9.604 -15.328 -21.477 1.00 85.00 185 ILE A N 1
ATOM 1470 C CA . ILE A 1 185 ? 10.141 -14.163 -20.769 1.00 85.00 185 ILE A CA 1
ATOM 1471 C C . ILE A 1 185 ? 11.571 -14.524 -20.380 1.00 85.00 185 ILE A C 1
ATOM 1473 O O . ILE A 1 185 ? 11.766 -15.516 -19.678 1.00 85.00 185 ILE A O 1
ATOM 1477 N N . ASP A 1 186 ? 12.547 -13.705 -20.766 1.00 89.12 186 ASP A N 1
ATOM 1478 C CA . ASP A 1 186 ? 13.929 -13.897 -20.336 1.00 89.12 186 ASP A CA 1
ATOM 1479 C C . ASP A 1 186 ? 14.033 -13.777 -18.807 1.00 89.12 186 ASP A C 1
ATOM 1481 O O . ASP A 1 186 ? 14.021 -12.687 -18.232 1.00 89.12 186 ASP A O 1
ATOM 1485 N N . LYS A 1 187 ? 14.119 -14.926 -18.132 1.00 91.31 187 LYS A N 1
ATOM 1486 C CA . LYS A 1 187 ? 14.291 -15.015 -16.675 1.00 91.31 187 LYS A CA 1
ATOM 1487 C C . LYS A 1 187 ? 15.747 -14.820 -16.239 1.00 91.31 187 LYS A C 1
ATOM 1489 O O . LYS A 1 187 ? 16.018 -14.773 -15.037 1.00 91.31 187 LYS A O 1
ATOM 1494 N N 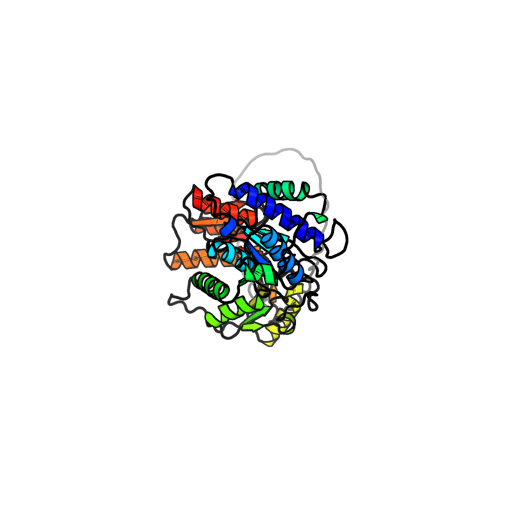. THR A 1 188 ? 16.674 -14.721 -17.193 1.00 93.31 188 THR A N 1
ATOM 1495 C CA . THR A 1 188 ? 18.100 -14.473 -16.957 1.00 93.31 188 THR A CA 1
ATOM 1496 C C . THR A 1 188 ? 18.449 -12.987 -16.945 1.00 93.31 188 THR A C 1
ATOM 1498 O O . THR A 1 188 ? 19.570 -12.644 -16.560 1.00 93.31 188 THR A O 1
ATOM 1501 N N . ILE A 1 189 ? 17.495 -12.108 -17.275 1.00 95.12 189 ILE A N 1
ATOM 1502 C CA . ILE A 1 189 ? 17.645 -10.658 -17.128 1.00 95.12 189 ILE A CA 1
ATOM 1503 C C . ILE A 1 189 ? 18.167 -10.299 -15.734 1.00 95.12 189 ILE A C 1
ATOM 1505 O O . ILE A 1 189 ? 17.728 -10.852 -14.719 1.00 95.12 189 ILE A O 1
ATOM 1509 N N . ARG A 1 190 ? 19.125 -9.374 -15.672 1.00 97.56 190 ARG A N 1
ATOM 1510 C CA . ARG A 1 190 ? 19.765 -8.972 -14.425 1.00 97.56 190 ARG A CA 1
ATOM 1511 C C . ARG A 1 190 ? 19.036 -7.769 -13.851 1.00 97.56 190 ARG A C 1
ATOM 1513 O O . ARG A 1 190 ? 19.058 -6.666 -14.398 1.00 97.56 190 ARG A O 1
ATOM 1520 N N . ILE A 1 191 ? 18.402 -7.993 -12.710 1.00 98.31 191 ILE A N 1
ATOM 1521 C CA . ILE A 1 191 ? 17.591 -7.003 -12.010 1.00 98.31 191 ILE A CA 1
ATOM 1522 C C . ILE A 1 191 ? 18.338 -6.585 -10.753 1.00 98.31 191 ILE A C 1
ATOM 1524 O O . ILE A 1 191 ? 18.735 -7.437 -9.960 1.00 98.31 191 ILE A O 1
ATOM 1528 N N . VAL A 1 192 ? 18.490 -5.283 -10.534 1.00 98.75 192 VAL A N 1
ATOM 1529 C CA . VAL A 1 192 ? 18.809 -4.762 -9.202 1.00 98.75 192 VAL A CA 1
ATOM 1530 C C . VAL A 1 192 ? 17.533 -4.281 -8.543 1.00 98.75 192 VAL A C 1
ATOM 1532 O O . VAL A 1 192 ? 16.766 -3.529 -9.135 1.00 98.75 192 VAL A O 1
ATOM 1535 N N . TYR A 1 193 ? 17.322 -4.688 -7.301 1.00 98.75 193 TYR A N 1
ATOM 1536 C CA . TYR A 1 193 ? 16.212 -4.240 -6.483 1.00 98.75 193 TYR A CA 1
ATOM 1537 C C . TYR A 1 193 ? 16.730 -3.535 -5.229 1.00 98.75 193 TYR A C 1
ATOM 1539 O O . TYR A 1 193 ? 17.595 -4.054 -4.520 1.00 98.75 193 TYR A O 1
ATOM 1547 N N . THR A 1 194 ? 16.182 -2.360 -4.936 1.00 98.69 194 THR A N 1
ATOM 1548 C CA . THR A 1 194 ? 16.326 -1.725 -3.630 1.00 98.69 194 THR A CA 1
ATOM 1549 C C . THR A 1 194 ? 14.961 -1.566 -2.962 1.00 98.69 194 THR A C 1
ATOM 1551 O O . THR A 1 194 ? 14.063 -0.946 -3.533 1.00 98.69 194 THR A O 1
ATOM 1554 N N . PRO A 1 195 ? 14.772 -2.100 -1.745 1.00 98.00 195 PRO A N 1
ATOM 1555 C CA . PRO A 1 195 ? 13.548 -1.867 -0.999 1.00 98.00 195 PRO A CA 1
ATOM 1556 C C . PRO A 1 195 ? 13.566 -0.528 -0.251 1.00 98.00 195 PRO A C 1
ATOM 1558 O O . PRO A 1 195 ? 12.582 -0.224 0.410 1.00 98.00 195 PRO A O 1
ATOM 1561 N N . LEU A 1 196 ? 14.670 0.238 -0.300 1.00 98.06 196 LEU A N 1
ATOM 1562 C CA . LEU A 1 196 ? 14.868 1.473 0.475 1.00 98.06 196 LEU A CA 1
ATOM 1563 C C . LEU A 1 196 ? 14.527 1.292 1.966 1.00 98.06 196 LEU A C 1
ATOM 1565 O O . LEU A 1 196 ? 13.874 2.139 2.572 1.00 98.06 196 LEU A O 1
ATOM 1569 N N . HIS A 1 197 ? 14.960 0.165 2.547 1.00 98.12 197 HIS A N 1
ATOM 1570 C CA . HIS A 1 197 ? 14.650 -0.280 3.913 1.00 98.12 197 HIS A CA 1
ATOM 1571 C C . HIS A 1 197 ? 13.172 -0.626 4.185 1.00 98.12 197 HIS A C 1
ATOM 1573 O O . HIS A 1 197 ? 12.789 -0.886 5.325 1.00 98.12 197 HIS A O 1
ATOM 1579 N N . GLY A 1 198 ? 12.331 -0.619 3.154 1.00 97.38 198 GLY A N 1
ATOM 1580 C CA . GLY A 1 198 ? 10.887 -0.770 3.241 1.00 97.38 198 GLY A CA 1
ATOM 1581 C C . GLY A 1 198 ? 10.367 -2.203 3.288 1.00 97.38 198 GLY A C 1
ATOM 1582 O O . GLY A 1 198 ? 11.087 -3.191 3.116 1.00 97.38 198 GLY A O 1
ATOM 1583 N N . ALA A 1 199 ? 9.049 -2.297 3.446 1.00 97.88 199 ALA A N 1
ATOM 1584 C CA . ALA A 1 199 ? 8.311 -3.551 3.562 1.00 97.88 199 ALA A CA 1
ATOM 1585 C C . ALA A 1 199 ? 8.304 -4.397 2.272 1.00 97.88 199 ALA A C 1
ATOM 1587 O O . ALA A 1 199 ? 7.966 -5.578 2.306 1.00 97.88 199 ALA A O 1
ATOM 1588 N N . GLY A 1 200 ? 8.713 -3.827 1.132 1.00 97.62 200 GLY A N 1
ATOM 1589 C CA . GLY A 1 200 ? 8.786 -4.533 -0.150 1.00 97.62 200 GLY A CA 1
ATOM 1590 C C . GLY A 1 200 ? 9.876 -5.613 -0.231 1.00 97.62 200 GLY A C 1
ATOM 1591 O O . GLY A 1 200 ? 9.770 -6.502 -1.078 1.00 97.62 200 GLY A O 1
ATOM 1592 N N . ASN A 1 201 ? 10.890 -5.584 0.652 1.00 97.50 201 ASN A N 1
ATOM 1593 C CA . ASN A 1 201 ? 12.081 -6.447 0.569 1.00 97.50 201 ASN A CA 1
ATOM 1594 C C . ASN A 1 201 ? 11.734 -7.932 0.381 1.00 97.50 201 ASN A C 1
ATOM 1596 O O . ASN A 1 201 ? 12.088 -8.546 -0.627 1.00 97.50 201 ASN A O 1
ATOM 1600 N N . ILE A 1 202 ? 11.035 -8.509 1.358 1.00 96.62 202 ILE A N 1
ATOM 1601 C CA . ILE A 1 202 ? 10.699 -9.935 1.379 1.00 96.62 202 ILE A CA 1
ATOM 1602 C C . ILE A 1 202 ? 9.736 -10.313 0.237 1.00 96.62 202 ILE A C 1
ATOM 1604 O O . ILE A 1 202 ? 10.096 -11.199 -0.548 1.00 96.62 202 ILE A O 1
ATOM 1608 N N . PRO A 1 203 ? 8.549 -9.685 0.089 1.00 97.19 203 PRO A N 1
ATOM 1609 C CA . PRO A 1 203 ? 7.550 -10.142 -0.877 1.00 97.19 203 PRO A CA 1
ATOM 1610 C C . PRO A 1 203 ? 8.021 -10.032 -2.334 1.00 97.19 203 PRO A C 1
ATOM 1612 O O . PRO A 1 203 ? 7.826 -10.975 -3.105 1.00 97.19 203 PRO A O 1
ATOM 1615 N N . ILE A 1 204 ? 8.707 -8.948 -2.718 1.00 97.12 204 ILE A N 1
ATOM 1616 C CA . ILE A 1 204 ? 9.164 -8.757 -4.106 1.00 97.12 204 ILE A CA 1
ATOM 1617 C C . ILE A 1 204 ? 10.237 -9.781 -4.473 1.00 97.12 204 ILE A C 1
ATOM 1619 O O . ILE A 1 204 ? 10.146 -10.431 -5.517 1.00 97.12 204 ILE A O 1
ATOM 1623 N N . ARG A 1 205 ? 11.224 -10.000 -3.597 1.00 96.81 205 ARG A N 1
ATOM 1624 C CA . ARG A 1 205 ? 12.264 -11.016 -3.826 1.00 96.81 205 ARG A CA 1
ATOM 1625 C C . ARG A 1 205 ? 11.676 -12.418 -3.898 1.00 96.81 205 ARG A C 1
ATOM 1627 O O . ARG A 1 205 ? 12.093 -13.203 -4.749 1.00 96.81 205 ARG A O 1
ATOM 1634 N N . LYS A 1 206 ? 10.714 -12.731 -3.024 1.00 96.75 206 LYS A N 1
ATOM 1635 C CA . LYS A 1 206 ? 10.033 -14.029 -3.007 1.00 96.75 206 LYS A CA 1
ATOM 1636 C C . LYS A 1 206 ? 9.274 -14.262 -4.315 1.00 96.75 206 LYS A C 1
ATOM 1638 O O . LYS A 1 206 ? 9.506 -15.288 -4.946 1.00 96.75 206 LYS A O 1
ATOM 1643 N N . ILE A 1 207 ? 8.474 -13.298 -4.783 1.00 95.69 207 ILE A N 1
ATOM 1644 C CA . ILE A 1 207 ? 7.748 -13.409 -6.062 1.00 95.69 207 ILE A CA 1
ATOM 1645 C C . ILE A 1 207 ? 8.702 -13.573 -7.243 1.00 95.69 207 ILE A C 1
ATOM 1647 O O . ILE A 1 207 ? 8.487 -14.460 -8.067 1.00 95.69 207 ILE A O 1
ATOM 1651 N N . LEU A 1 208 ? 9.751 -12.752 -7.344 1.00 95.31 208 LEU A N 1
ATOM 1652 C CA . LEU A 1 208 ? 10.695 -12.844 -8.461 1.00 95.31 208 LEU A CA 1
ATOM 1653 C C . LEU A 1 208 ? 11.399 -14.208 -8.482 1.00 95.31 208 LEU A C 1
ATOM 1655 O O . LEU A 1 208 ? 11.449 -14.858 -9.528 1.00 95.31 208 LEU A O 1
ATOM 1659 N N . LYS A 1 209 ? 11.857 -14.688 -7.321 1.00 95.50 209 LYS A N 1
ATOM 1660 C CA . LYS A 1 209 ? 12.473 -16.013 -7.188 1.00 95.50 209 LYS A CA 1
ATOM 1661 C C . LYS A 1 209 ? 11.501 -17.135 -7.558 1.00 95.50 209 LYS A C 1
ATOM 1663 O O . LYS A 1 209 ? 11.854 -18.017 -8.333 1.00 95.50 209 LYS A O 1
ATOM 1668 N N . GLU A 1 210 ? 10.276 -17.106 -7.034 1.00 94.31 210 GLU A N 1
ATOM 1669 C CA . GLU A 1 210 ? 9.250 -18.121 -7.315 1.00 94.31 210 GLU A CA 1
ATOM 1670 C C . GLU A 1 210 ? 8.777 -18.104 -8.776 1.00 94.31 210 GLU A C 1
ATOM 1672 O O . GLU A 1 210 ? 8.366 -19.139 -9.294 1.00 94.31 210 GLU A O 1
ATOM 1677 N N . ARG A 1 211 ? 8.871 -16.957 -9.461 1.00 92.12 211 ARG A N 1
ATOM 1678 C CA . ARG A 1 211 ? 8.623 -16.826 -10.907 1.00 92.12 211 ARG A CA 1
ATOM 1679 C C . ARG A 1 211 ? 9.823 -17.196 -11.787 1.00 92.12 211 ARG A C 1
ATOM 1681 O O . ARG A 1 211 ? 9.742 -17.032 -13.009 1.00 92.12 211 ARG A O 1
ATOM 1688 N N . GLY A 1 212 ? 10.914 -17.674 -11.188 1.00 92.75 212 GLY A N 1
ATOM 1689 C CA . GLY A 1 212 ? 12.084 -18.205 -11.884 1.00 92.75 212 GLY A CA 1
ATOM 1690 C C . GLY A 1 212 ? 13.151 -17.178 -12.267 1.00 92.75 212 GLY A C 1
ATOM 1691 O O . GLY A 1 212 ? 14.109 -17.559 -12.932 1.00 92.75 212 GLY A O 1
ATOM 1692 N N . PHE A 1 213 ? 13.031 -15.908 -11.861 1.00 94.50 213 PHE A N 1
ATOM 1693 C CA . PHE A 1 213 ? 14.082 -14.916 -12.112 1.00 94.50 213 PHE A CA 1
ATOM 1694 C C . PHE A 1 213 ? 15.316 -15.249 -11.268 1.00 94.50 213 PHE A C 1
ATOM 1696 O O . PHE A 1 213 ? 15.275 -15.198 -10.037 1.00 94.50 213 PHE A O 1
ATOM 1703 N N . SER A 1 214 ? 16.409 -15.616 -11.934 1.00 92.44 214 SER A N 1
ATOM 1704 C CA . SER A 1 214 ? 17.612 -16.148 -11.282 1.00 92.44 214 SER A CA 1
ATOM 1705 C C . SER A 1 214 ? 18.651 -15.075 -10.956 1.00 92.44 214 SER A C 1
ATOM 1707 O O . SER A 1 214 ? 19.431 -15.246 -10.020 1.00 92.44 214 SER A O 1
ATOM 1709 N N . ASN A 1 215 ? 18.628 -13.948 -11.673 1.00 97.19 215 ASN A N 1
ATOM 1710 C CA . ASN A 1 215 ? 19.620 -12.879 -11.566 1.00 97.19 215 ASN A CA 1
ATOM 1711 C C . ASN A 1 215 ? 19.049 -11.615 -10.902 1.00 97.19 215 ASN A C 1
ATOM 1713 O O . ASN A 1 215 ? 19.058 -10.528 -11.479 1.00 97.19 215 ASN A O 1
ATOM 1717 N N . VAL A 1 216 ? 18.549 -11.760 -9.672 1.00 98.06 216 VAL A N 1
ATOM 1718 C CA . VAL A 1 216 ? 18.047 -10.641 -8.858 1.00 98.06 216 VAL A CA 1
ATOM 1719 C C . VAL A 1 216 ? 19.067 -10.282 -7.781 1.00 98.06 216 VAL A C 1
ATOM 1721 O O . VAL A 1 216 ? 19.342 -11.074 -6.879 1.00 98.06 216 VAL A O 1
ATOM 1724 N N . PHE A 1 217 ? 19.604 -9.070 -7.857 1.00 98.50 217 PHE A N 1
ATOM 1725 C CA . PHE A 1 217 ? 20.597 -8.527 -6.937 1.00 98.50 217 PHE A CA 1
ATOM 1726 C C . PHE A 1 217 ? 19.948 -7.472 -6.049 1.00 98.50 217 PHE A C 1
ATOM 1728 O O . PHE A 1 217 ? 19.252 -6.587 -6.536 1.00 98.50 217 PHE A O 1
ATOM 1735 N N . VAL A 1 218 ? 20.175 -7.546 -4.743 1.00 98.44 218 VAL A N 1
ATOM 1736 C CA . VAL A 1 218 ? 19.607 -6.588 -3.788 1.00 98.44 218 VAL A CA 1
ATOM 1737 C C . VAL A 1 218 ? 20.691 -5.620 -3.343 1.00 98.44 218 VAL A C 1
ATOM 1739 O O . VAL A 1 218 ? 21.836 -6.027 -3.152 1.00 98.44 218 VAL A O 1
ATOM 1742 N N . VAL A 1 219 ? 20.337 -4.347 -3.177 1.00 98.62 219 VAL A N 1
ATOM 1743 C CA . VAL A 1 219 ? 21.204 -3.380 -2.494 1.00 98.62 219 VAL A CA 1
ATOM 1744 C C . VAL A 1 219 ? 21.245 -3.743 -1.008 1.00 98.62 219 VAL A C 1
ATOM 1746 O O . VAL A 1 219 ? 20.302 -3.456 -0.272 1.00 98.62 219 VAL A O 1
ATOM 1749 N N . GLU A 1 220 ? 22.306 -4.427 -0.583 1.00 98.19 220 GLU A N 1
ATOM 1750 C CA . GLU A 1 220 ? 22.410 -5.030 0.753 1.00 98.19 220 GLU A CA 1
ATOM 1751 C C . GLU A 1 220 ? 22.334 -3.981 1.868 1.00 98.19 220 GLU A C 1
ATOM 1753 O O . GLU A 1 220 ? 21.644 -4.183 2.865 1.00 98.19 220 GLU A O 1
ATOM 1758 N N . GLU A 1 221 ? 22.944 -2.812 1.657 1.00 98.25 221 GLU A N 1
ATOM 1759 C CA . GLU A 1 221 ? 22.904 -1.679 2.586 1.00 98.25 221 GLU A CA 1
ATOM 1760 C C . GLU A 1 221 ? 21.478 -1.170 2.837 1.00 98.25 221 GLU A C 1
ATOM 1762 O O . GLU A 1 221 ? 21.224 -0.532 3.854 1.00 98.25 221 GLU A O 1
ATOM 1767 N N . GLN A 1 222 ? 20.551 -1.457 1.921 1.00 98.38 222 GLN A N 1
ATOM 1768 C CA . GLN A 1 222 ? 19.155 -1.032 1.962 1.00 98.38 222 GLN A CA 1
ATOM 1769 C C . GLN A 1 222 ? 18.184 -2.178 2.239 1.00 98.38 222 GLN A C 1
ATOM 1771 O O . GLN A 1 222 ? 16.983 -1.937 2.285 1.00 98.38 222 GLN A O 1
ATOM 1776 N N . ALA A 1 223 ? 18.665 -3.414 2.410 1.00 97.69 223 ALA A N 1
ATOM 1777 C CA . ALA A 1 223 ? 17.805 -4.589 2.505 1.00 97.69 223 ALA A CA 1
ATOM 1778 C C . ALA A 1 223 ? 17.031 -4.649 3.831 1.00 97.69 223 ALA A C 1
ATOM 1780 O O . ALA A 1 223 ? 15.844 -4.973 3.842 1.00 97.69 223 ALA A O 1
ATOM 1781 N N . GLN A 1 224 ? 17.693 -4.365 4.953 1.00 97.44 224 GLN A N 1
ATOM 1782 C CA . GLN A 1 224 ? 17.070 -4.473 6.272 1.00 97.44 224 GLN A CA 1
ATOM 1783 C C . GLN A 1 224 ? 16.275 -3.211 6.637 1.00 97.44 224 GLN A C 1
ATOM 1785 O O . GLN A 1 224 ? 16.697 -2.108 6.268 1.00 97.44 224 GLN A O 1
ATOM 1790 N N . PRO A 1 225 ? 15.170 -3.354 7.397 1.00 96.81 225 PRO A N 1
ATOM 1791 C CA . PRO A 1 225 ? 14.455 -2.226 7.976 1.00 96.81 225 PRO A CA 1
ATOM 1792 C C . PRO A 1 225 ? 15.379 -1.288 8.758 1.00 96.81 225 PRO A C 1
ATOM 1794 O O . PRO A 1 225 ? 16.060 -1.704 9.693 1.00 96.81 225 PRO A O 1
ATOM 1797 N N . ASP A 1 226 ? 15.361 -0.009 8.395 1.00 97.88 226 ASP A N 1
ATOM 1798 C CA . ASP A 1 226 ? 16.052 1.073 9.090 1.00 97.88 226 ASP A CA 1
ATOM 1799 C C . ASP A 1 226 ? 15.092 2.264 9.209 1.00 97.88 226 ASP A C 1
ATOM 1801 O O . ASP A 1 226 ? 14.775 2.900 8.198 1.00 97.88 226 ASP A O 1
ATOM 1805 N N . PRO A 1 227 ? 14.619 2.600 10.421 1.00 97.38 227 PRO A N 1
ATOM 1806 C CA . PRO A 1 227 ? 13.692 3.708 10.624 1.00 97.38 227 PRO A CA 1
ATOM 1807 C C . PRO A 1 227 ? 14.297 5.085 10.309 1.00 97.38 227 PRO A C 1
ATOM 1809 O O . PRO A 1 227 ? 13.544 6.055 10.212 1.00 97.38 227 PRO A O 1
ATOM 1812 N N . ASN A 1 228 ? 15.627 5.198 10.185 1.00 97.88 228 ASN A N 1
ATOM 1813 C CA . ASN A 1 228 ? 16.316 6.439 9.826 1.00 97.88 228 ASN A CA 1
ATOM 1814 C C . ASN A 1 228 ? 16.540 6.602 8.320 1.00 97.88 228 ASN A C 1
ATOM 1816 O O . ASN A 1 228 ? 16.944 7.685 7.904 1.00 97.88 228 ASN A O 1
ATOM 1820 N N . PHE A 1 229 ? 16.301 5.558 7.518 1.00 97.12 229 PHE A N 1
ATOM 1821 C CA . PHE A 1 229 ? 16.630 5.532 6.090 1.00 97.12 229 PHE A CA 1
ATOM 1822 C C . PHE A 1 229 ? 18.081 5.973 5.808 1.00 97.12 229 PHE A C 1
ATOM 1824 O O . PHE A 1 229 ? 18.328 6.758 4.898 1.00 97.12 229 PHE A O 1
ATOM 1831 N N . SER A 1 230 ? 19.054 5.488 6.592 1.00 96.94 230 SER A N 1
ATOM 1832 C CA . SER A 1 230 ? 20.399 6.087 6.734 1.00 96.94 230 SER A CA 1
ATOM 1833 C C . SER A 1 230 ? 21.242 6.145 5.451 1.00 96.94 230 SER A C 1
ATOM 1835 O O . SER A 1 230 ? 22.303 6.767 5.432 1.00 96.94 230 SER A O 1
ATOM 1837 N N . THR A 1 231 ? 20.806 5.476 4.388 1.00 96.94 231 THR A N 1
ATOM 1838 C CA . THR A 1 231 ? 21.505 5.392 3.100 1.00 96.94 231 THR A CA 1
ATOM 1839 C C . THR A 1 231 ? 20.982 6.376 2.051 1.00 96.94 231 THR A C 1
ATOM 1841 O O . THR A 1 231 ? 21.585 6.482 0.984 1.00 96.94 231 THR A O 1
ATOM 1844 N N . VAL A 1 232 ? 19.871 7.074 2.315 1.00 95.44 232 VAL A N 1
ATOM 1845 C CA . VAL A 1 232 ? 19.213 7.993 1.372 1.00 95.44 232 VAL A CA 1
ATOM 1846 C C . VAL A 1 232 ? 18.718 9.249 2.075 1.00 95.44 232 VAL A C 1
ATOM 1848 O O . VAL A 1 232 ? 18.263 9.208 3.211 1.00 95.44 232 VAL A O 1
ATOM 1851 N N . GLU A 1 233 ? 18.742 10.380 1.374 1.00 93.31 233 GLU A N 1
ATOM 1852 C CA . GLU A 1 233 ? 18.141 11.619 1.885 1.00 93.31 233 GLU A CA 1
ATOM 1853 C C . GLU A 1 233 ? 16.608 11.514 1.967 1.00 93.31 233 GLU A C 1
ATOM 1855 O O . GLU A 1 233 ? 15.976 11.998 2.906 1.00 93.31 233 GLU A O 1
ATOM 1860 N N . SER A 1 234 ? 16.001 10.850 0.983 1.00 94.56 234 SER A N 1
ATOM 1861 C CA . SER A 1 234 ? 14.567 10.595 0.931 1.00 94.56 234 SER A CA 1
ATOM 1862 C C . SER A 1 234 ? 14.312 9.206 0.350 1.00 94.56 234 SER A C 1
ATOM 1864 O O . SER A 1 234 ? 14.826 8.905 -0.730 1.00 94.56 234 SER A O 1
ATOM 1866 N N . PRO A 1 235 ? 13.483 8.368 0.997 1.00 95.69 235 PRO A N 1
ATOM 1867 C CA . PRO A 1 235 ? 13.123 7.056 0.475 1.00 95.69 235 PRO A CA 1
ATOM 1868 C C . PRO A 1 235 ? 11.997 7.155 -0.576 1.00 95.69 235 PRO A C 1
ATOM 1870 O O . PRO A 1 235 ? 11.129 6.289 -0.631 1.00 95.69 235 PRO A O 1
ATOM 1873 N N . ASN A 1 236 ? 11.958 8.233 -1.373 1.00 96.88 236 ASN A N 1
ATOM 1874 C CA . ASN A 1 236 ? 10.991 8.404 -2.457 1.00 96.88 236 ASN A CA 1
ATOM 1875 C C . ASN A 1 236 ? 11.606 7.947 -3.795 1.00 96.88 236 ASN A C 1
ATOM 1877 O O . ASN A 1 236 ? 12.468 8.654 -4.326 1.00 96.88 236 ASN A O 1
ATOM 1881 N N . PRO A 1 237 ? 11.151 6.826 -4.383 1.00 96.38 237 PRO A N 1
ATOM 1882 C CA . PRO A 1 237 ? 11.674 6.330 -5.651 1.00 96.38 237 PRO A CA 1
ATOM 1883 C C . PRO A 1 237 ? 11.222 7.140 -6.881 1.00 96.38 237 PRO A C 1
ATOM 1885 O O . PRO A 1 237 ? 11.560 6.775 -8.002 1.00 96.38 237 PRO A O 1
ATOM 1888 N N . GLU A 1 238 ? 10.513 8.260 -6.705 1.00 94.81 238 GLU A N 1
ATOM 1889 C CA . GLU A 1 238 ? 10.357 9.287 -7.749 1.00 94.81 238 GLU A CA 1
ATOM 1890 C C . GLU A 1 238 ? 11.653 10.077 -7.984 1.00 94.81 238 GLU A C 1
ATOM 1892 O O . GLU A 1 238 ? 11.867 10.633 -9.063 1.00 94.81 238 GLU A O 1
ATOM 1897 N N . TYR A 1 239 ? 12.523 10.153 -6.972 1.00 94.50 239 TYR A N 1
ATOM 1898 C CA . TYR A 1 239 ? 13.746 10.937 -7.047 1.00 94.50 239 TYR A CA 1
ATOM 1899 C C . TYR A 1 239 ? 14.910 10.098 -7.576 1.00 94.50 239 TYR A C 1
ATOM 1901 O O . TYR A 1 239 ? 15.222 9.053 -7.000 1.00 94.50 239 TYR A O 1
ATOM 1909 N N . PRO A 1 240 ? 15.649 10.581 -8.594 1.00 93.94 240 PRO A N 1
ATOM 1910 C CA . PRO A 1 240 ? 16.832 9.882 -9.090 1.00 93.94 240 PRO A CA 1
ATOM 1911 C C . PRO A 1 240 ? 17.884 9.581 -8.010 1.00 93.94 240 PRO A C 1
ATOM 1913 O O . PRO A 1 240 ? 18.569 8.566 -8.095 1.00 93.94 240 PRO A O 1
ATOM 1916 N N . ALA A 1 241 ? 17.976 10.414 -6.967 1.00 94.75 241 ALA A N 1
ATOM 1917 C CA . ALA A 1 241 ? 18.882 10.206 -5.835 1.00 94.75 241 ALA A CA 1
ATOM 1918 C C . ALA A 1 241 ? 18.604 8.898 -5.063 1.00 94.75 241 ALA A C 1
ATOM 1920 O O . ALA A 1 241 ? 19.532 8.269 -4.560 1.00 94.75 241 ALA A O 1
ATOM 1921 N N . ALA A 1 242 ? 17.352 8.423 -5.028 1.00 96.50 242 ALA A N 1
ATOM 1922 C CA . ALA A 1 242 ? 17.012 7.148 -4.392 1.00 96.50 242 ALA A CA 1
ATOM 1923 C C . ALA A 1 242 ? 17.648 5.938 -5.110 1.00 96.50 242 ALA A C 1
ATOM 1925 O O . ALA A 1 242 ? 17.788 4.867 -4.521 1.00 96.50 242 ALA A O 1
ATOM 1926 N N . PHE A 1 243 ? 18.080 6.106 -6.366 1.00 97.69 243 PHE A N 1
ATOM 1927 C CA . PHE A 1 243 ? 18.705 5.055 -7.167 1.00 97.69 243 PHE A CA 1
ATOM 1928 C C . PHE A 1 243 ? 20.231 5.016 -7.069 1.00 97.69 243 PHE A C 1
ATOM 1930 O O . PHE A 1 243 ? 20.824 4.127 -7.668 1.00 97.69 243 PHE A O 1
ATOM 1937 N N . GLU A 1 244 ? 20.908 5.912 -6.346 1.00 97.12 244 GLU A N 1
ATOM 1938 C CA . GLU A 1 244 ? 22.378 6.001 -6.393 1.00 97.12 244 GLU A CA 1
ATOM 1939 C C . GLU A 1 244 ? 23.096 4.679 -6.073 1.00 97.12 244 GLU A C 1
ATOM 1941 O O . GLU A 1 244 ? 23.997 4.264 -6.810 1.00 97.12 244 GLU A O 1
ATOM 1946 N N . LEU A 1 245 ? 22.696 3.989 -4.999 1.00 98.19 245 LEU A N 1
ATOM 1947 C CA . LEU A 1 245 ? 23.266 2.685 -4.642 1.00 98.19 245 LEU A CA 1
ATOM 1948 C C . LEU A 1 245 ? 22.844 1.587 -5.627 1.00 98.19 245 LEU A C 1
ATOM 1950 O O . LEU A 1 245 ? 23.671 0.760 -6.017 1.00 98.19 245 LEU A O 1
ATOM 1954 N N . ALA A 1 246 ? 21.594 1.620 -6.096 1.00 98.25 246 ALA A N 1
ATOM 1955 C CA . ALA A 1 246 ? 21.097 0.688 -7.103 1.00 98.25 246 ALA A CA 1
ATOM 1956 C C . ALA A 1 246 ? 21.842 0.834 -8.441 1.00 98.25 246 ALA A C 1
ATOM 1958 O O . ALA A 1 246 ? 22.177 -0.169 -9.062 1.00 98.25 246 ALA A O 1
ATOM 1959 N N . ILE A 1 247 ? 22.174 2.059 -8.858 1.00 98.06 247 ILE A N 1
ATOM 1960 C CA . ILE A 1 247 ? 22.960 2.356 -10.061 1.00 98.06 247 ILE A CA 1
ATOM 1961 C C . ILE A 1 247 ? 24.381 1.826 -9.897 1.00 98.06 247 ILE A C 1
ATOM 1963 O O . ILE A 1 247 ? 24.864 1.120 -10.779 1.00 98.06 247 ILE A O 1
ATOM 1967 N N . LYS A 1 248 ? 25.045 2.093 -8.763 1.00 97.69 248 LYS A N 1
ATOM 1968 C CA . LYS A 1 248 ? 26.394 1.560 -8.488 1.00 97.69 248 LYS A CA 1
ATOM 1969 C C . LYS A 1 248 ? 26.415 0.031 -8.554 1.00 97.69 248 LYS A C 1
ATOM 1971 O O . LYS A 1 248 ? 27.293 -0.551 -9.194 1.00 97.69 248 LYS A O 1
ATOM 1976 N N . LEU A 1 249 ? 25.434 -0.627 -7.934 1.00 98.38 249 LEU A N 1
ATOM 1977 C CA . LEU A 1 249 ? 25.310 -2.082 -7.990 1.00 98.38 249 LEU A CA 1
ATOM 1978 C C . LEU A 1 249 ? 24.990 -2.562 -9.410 1.00 98.38 249 LEU A C 1
ATOM 1980 O O . LEU A 1 249 ? 25.632 -3.491 -9.896 1.00 98.38 249 LEU A O 1
ATOM 1984 N N . GLY A 1 250 ? 24.067 -1.895 -10.102 1.00 97.81 250 GLY A N 1
ATOM 1985 C CA . GLY A 1 250 ? 23.663 -2.206 -11.472 1.00 97.81 250 GLY A CA 1
ATOM 1986 C C . GLY A 1 250 ? 24.816 -2.113 -12.462 1.00 97.81 250 GLY A C 1
ATOM 1987 O O . GLY A 1 250 ? 24.950 -2.961 -13.340 1.00 97.81 250 GLY A O 1
ATOM 1988 N N . GLN A 1 251 ? 25.715 -1.149 -12.274 1.00 96.38 251 GLN A N 1
ATOM 1989 C CA . GLN A 1 251 ? 26.950 -1.036 -13.044 1.00 96.38 251 GLN A CA 1
ATOM 1990 C C . GLN A 1 251 ? 27.912 -2.196 -12.776 1.00 96.38 251 GLN A C 1
ATOM 1992 O O . GLN A 1 251 ? 28.515 -2.706 -13.719 1.00 96.38 251 GLN A O 1
ATOM 1997 N N . LYS A 1 252 ? 28.034 -2.629 -11.514 1.00 96.94 252 LYS A N 1
ATOM 1998 C CA . LYS A 1 252 ? 28.915 -3.727 -11.085 1.00 96.94 252 LYS A CA 1
ATOM 1999 C C . LYS A 1 252 ? 28.443 -5.093 -11.585 1.00 96.94 252 LYS A C 1
ATOM 2001 O O . LYS A 1 252 ? 29.268 -5.909 -11.986 1.00 96.94 252 LYS A O 1
ATOM 2006 N N . VAL A 1 253 ? 27.137 -5.353 -11.548 1.00 96.88 253 VAL A N 1
ATOM 2007 C CA . VAL A 1 253 ? 26.554 -6.650 -11.947 1.00 96.88 253 VAL A CA 1
ATOM 2008 C C . VAL A 1 253 ? 26.069 -6.666 -13.396 1.00 96.88 253 VAL A C 1
ATOM 2010 O O . VAL A 1 253 ? 25.576 -7.690 -13.863 1.00 96.88 253 VAL A O 1
ATOM 2013 N N . ASN A 1 254 ? 26.239 -5.558 -14.123 1.00 95.56 254 ASN A N 1
ATOM 2014 C CA . ASN A 1 254 ? 25.722 -5.356 -15.473 1.00 95.56 254 ASN A CA 1
ATOM 2015 C C . ASN A 1 254 ? 24.198 -5.574 -15.561 1.00 95.56 254 ASN A C 1
ATOM 2017 O O . ASN A 1 254 ? 23.729 -6.317 -16.413 1.00 95.56 254 ASN A O 1
ATOM 2021 N N . ALA A 1 255 ? 23.441 -4.963 -14.646 1.00 97.00 255 ALA A N 1
ATOM 2022 C CA . ALA A 1 255 ? 21.979 -5.025 -14.622 1.00 97.00 255 ALA A CA 1
ATOM 2023 C C . ALA A 1 255 ? 21.352 -4.263 -15.791 1.00 97.00 255 ALA A C 1
ATOM 2025 O O . ALA A 1 255 ? 21.834 -3.185 -16.142 1.00 9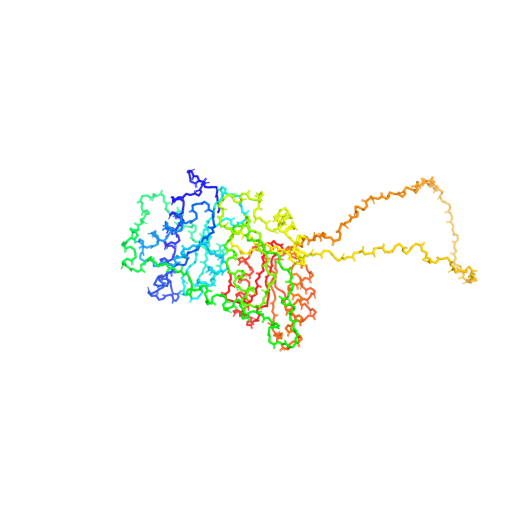7.00 255 ALA A O 1
ATOM 2026 N N . GLU A 1 256 ? 20.268 -4.770 -16.362 1.00 95.88 256 GLU A N 1
ATOM 2027 C CA . GLU A 1 256 ? 19.480 -4.070 -17.380 1.00 95.88 256 GLU A CA 1
ATOM 2028 C C . GLU A 1 256 ? 18.373 -3.208 -16.762 1.00 95.88 256 GLU A C 1
ATOM 2030 O O . GLU A 1 256 ? 18.034 -2.158 -17.313 1.00 95.88 256 GLU A O 1
ATOM 2035 N N . ILE A 1 257 ? 17.840 -3.625 -15.606 1.00 96.81 257 ILE A N 1
ATOM 2036 C CA . ILE A 1 257 ? 16.724 -2.962 -14.921 1.00 96.81 257 ILE A CA 1
ATOM 2037 C C . ILE A 1 257 ? 17.060 -2.756 -13.445 1.00 96.81 257 ILE A C 1
ATOM 2039 O O . ILE A 1 257 ? 17.547 -3.665 -12.769 1.00 96.81 257 ILE A O 1
ATOM 2043 N N . LEU A 1 258 ? 16.754 -1.563 -12.939 1.00 98.50 258 LEU A N 1
ATOM 2044 C CA . LEU A 1 258 ? 16.762 -1.239 -11.516 1.00 98.50 258 LEU A CA 1
ATOM 2045 C C . LEU A 1 258 ? 15.324 -0.979 -11.059 1.00 98.50 258 LEU A C 1
ATOM 2047 O O . LEU A 1 258 ? 14.584 -0.258 -11.729 1.00 98.50 258 LEU A O 1
ATOM 2051 N N . ILE A 1 259 ? 14.942 -1.532 -9.914 1.00 98.44 259 ILE A N 1
ATOM 2052 C CA . ILE A 1 259 ? 13.623 -1.367 -9.301 1.00 98.44 259 ILE A CA 1
ATOM 2053 C C . ILE A 1 259 ? 13.810 -0.807 -7.894 1.00 98.44 259 ILE A C 1
ATOM 2055 O O . ILE A 1 259 ? 14.660 -1.292 -7.145 1.00 98.44 259 ILE A O 1
ATOM 2059 N N . ALA A 1 260 ? 13.002 0.183 -7.527 1.00 98.44 260 ALA A N 1
ATOM 2060 C CA . ALA A 1 260 ? 12.962 0.734 -6.180 1.00 98.44 260 ALA A CA 1
ATOM 2061 C C . ALA A 1 260 ? 11.520 0.819 -5.674 1.00 98.44 260 ALA A C 1
ATOM 2063 O O . ALA A 1 260 ? 10.633 1.218 -6.426 1.00 98.44 260 ALA A O 1
ATOM 2064 N N . THR A 1 261 ? 11.289 0.482 -4.408 1.00 98.38 261 THR A N 1
ATOM 2065 C CA . THR A 1 261 ? 10.000 0.708 -3.731 1.00 98.38 261 THR A CA 1
ATOM 2066 C C . THR A 1 261 ? 10.172 1.632 -2.543 1.00 98.38 261 THR A C 1
ATOM 2068 O O . THR A 1 261 ? 11.234 1.639 -1.925 1.00 98.38 261 THR A O 1
ATOM 2071 N N . ASP A 1 262 ? 9.134 2.394 -2.217 1.00 97.62 262 ASP A N 1
ATOM 2072 C CA . ASP A 1 262 ? 9.118 3.231 -1.022 1.00 97.62 262 ASP A CA 1
ATOM 2073 C C . ASP A 1 262 ? 8.851 2.393 0.256 1.00 97.62 262 ASP A C 1
ATOM 2075 O O . ASP A 1 262 ? 8.611 1.182 0.167 1.00 97.62 262 ASP A O 1
ATOM 2079 N N . PRO A 1 263 ? 8.934 2.986 1.465 1.00 97.81 263 PRO A N 1
ATOM 2080 C CA . PRO A 1 263 ? 8.909 2.235 2.721 1.00 97.81 263 PRO A CA 1
ATOM 2081 C C . PRO A 1 263 ? 7.668 1.369 2.965 1.00 97.81 263 PRO A C 1
ATOM 2083 O O . PRO A 1 263 ? 7.797 0.292 3.551 1.00 97.81 263 PRO A O 1
ATOM 2086 N N . ASP A 1 264 ? 6.482 1.803 2.529 1.00 97.81 264 ASP A N 1
ATOM 2087 C CA . ASP A 1 264 ? 5.237 1.027 2.605 1.00 97.81 264 ASP A CA 1
ATOM 2088 C C . ASP A 1 264 ? 4.891 0.287 1.302 1.00 97.81 264 ASP A C 1
ATOM 2090 O O . ASP A 1 264 ? 3.879 -0.417 1.255 1.00 97.81 264 ASP A O 1
ATOM 2094 N N . ALA A 1 265 ? 5.769 0.363 0.297 1.00 97.56 265 ALA A N 1
ATOM 2095 C CA . ALA A 1 265 ? 5.730 -0.379 -0.958 1.00 97.56 265 ALA A CA 1
ATOM 2096 C C . ALA A 1 265 ? 4.398 -0.261 -1.722 1.00 97.56 265 ALA A C 1
ATOM 2098 O O . ALA A 1 265 ? 3.962 -1.222 -2.361 1.00 97.56 265 ALA A O 1
ATOM 2099 N N . ASP A 1 266 ? 3.759 0.914 -1.662 1.00 96.38 266 ASP A N 1
ATOM 2100 C CA . ASP A 1 266 ? 2.643 1.276 -2.549 1.00 96.38 266 ASP A CA 1
ATOM 2101 C C . ASP A 1 266 ? 3.118 1.997 -3.826 1.00 96.38 266 ASP A C 1
ATOM 2103 O O . ASP A 1 266 ? 2.340 2.174 -4.767 1.00 96.38 266 ASP A O 1
ATOM 2107 N N . ARG A 1 267 ? 4.413 2.335 -3.900 1.00 96.75 267 ARG A N 1
ATOM 2108 C CA . ARG A 1 267 ? 5.051 2.991 -5.046 1.00 96.75 267 ARG A CA 1
ATOM 2109 C C . ARG A 1 267 ? 6.220 2.197 -5.603 1.00 96.75 267 ARG A C 1
ATOM 2111 O O . ARG A 1 267 ? 6.999 1.603 -4.856 1.00 96.75 267 ARG A O 1
ATOM 2118 N N . ILE A 1 268 ? 6.395 2.260 -6.923 1.00 96.81 268 ILE A N 1
ATOM 2119 C CA . ILE A 1 268 ? 7.505 1.607 -7.629 1.00 96.81 268 ILE A CA 1
ATOM 2120 C C . ILE A 1 268 ? 8.162 2.551 -8.641 1.00 96.81 268 ILE A C 1
ATOM 2122 O O . ILE A 1 268 ? 7.564 2.972 -9.629 1.00 96.81 268 ILE A O 1
ATOM 2126 N N . GLY A 1 269 ? 9.434 2.85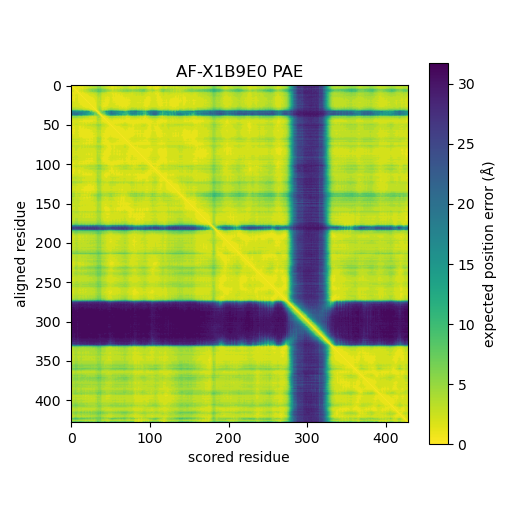8 -8.403 1.00 97.62 269 GLY A N 1
ATOM 2127 C CA . GLY A 1 269 ? 10.303 3.518 -9.370 1.00 97.62 269 GLY A CA 1
ATOM 2128 C C . GLY A 1 269 ? 11.069 2.490 -10.197 1.00 97.62 269 GLY A C 1
ATOM 2129 O O . GLY A 1 269 ? 11.420 1.411 -9.709 1.00 97.62 269 GLY A O 1
ATOM 2130 N N . MET A 1 270 ? 11.391 2.851 -11.439 1.00 98.00 270 MET A N 1
ATOM 2131 C CA . MET A 1 270 ? 12.190 2.013 -12.330 1.00 98.00 270 MET A CA 1
ATOM 2132 C C . MET A 1 270 ? 13.268 2.826 -13.039 1.00 98.00 270 MET A C 1
ATOM 2134 O O . MET A 1 270 ? 13.040 3.965 -13.446 1.00 98.00 270 MET A O 1
ATOM 2138 N N . ALA A 1 271 ? 14.428 2.211 -13.244 1.00 97.50 271 ALA A N 1
ATOM 2139 C CA . ALA A 1 271 ? 15.463 2.729 -14.125 1.00 97.50 271 ALA A CA 1
ATOM 2140 C C . ALA A 1 271 ? 15.905 1.651 -15.111 1.00 97.50 271 ALA A C 1
ATOM 2142 O O . ALA A 1 271 ? 15.983 0.471 -14.765 1.00 97.50 271 ALA A O 1
ATOM 2143 N N . VAL A 1 272 ? 16.207 2.064 -16.337 1.00 96.00 272 VAL A N 1
ATOM 2144 C CA . VAL A 1 272 ? 16.642 1.172 -17.416 1.00 96.00 272 VAL A CA 1
ATOM 2145 C C . VAL A 1 272 ? 18.030 1.565 -17.888 1.00 96.00 272 VAL A C 1
ATOM 2147 O O . VAL A 1 272 ? 18.395 2.742 -17.876 1.00 96.00 272 VAL A O 1
ATOM 2150 N N . ARG A 1 273 ? 18.828 0.572 -18.273 1.00 94.56 273 ARG A N 1
ATOM 2151 C CA . ARG A 1 273 ? 20.147 0.792 -18.869 1.00 94.56 273 ARG A CA 1
ATOM 2152 C C . ARG A 1 273 ? 20.004 1.508 -20.214 1.00 94.56 273 ARG A C 1
ATOM 2154 O O . ARG A 1 273 ? 19.192 1.100 -21.044 1.00 94.56 273 ARG A O 1
ATOM 2161 N N . ASN A 1 274 ? 20.827 2.528 -20.452 1.00 90.62 274 ASN A N 1
ATOM 2162 C CA . ASN A 1 274 ? 20.824 3.228 -21.734 1.00 90.62 274 ASN A CA 1
ATOM 2163 C C . ASN A 1 274 ? 21.382 2.315 -22.837 1.00 90.62 274 ASN A C 1
ATOM 2165 O O . ASN A 1 274 ? 22.396 1.642 -22.617 1.00 90.62 274 ASN A O 1
ATOM 2169 N N . PRO A 1 275 ? 20.747 2.270 -24.023 1.00 78.12 275 PRO A N 1
ATOM 2170 C CA . PRO A 1 275 ? 21.291 1.524 -25.146 1.00 78.12 275 PRO A CA 1
ATOM 2171 C C . PRO A 1 275 ? 22.658 2.096 -25.538 1.00 78.12 275 PRO A C 1
ATOM 2173 O O . PRO A 1 275 ? 22.894 3.304 -25.468 1.00 78.12 275 PRO A O 1
ATOM 2176 N N . PHE A 1 276 ? 23.571 1.224 -25.971 1.00 59.81 276 PHE A N 1
ATOM 2177 C CA . PHE A 1 276 ? 24.850 1.643 -26.539 1.00 59.81 276 PHE A CA 1
ATOM 2178 C C . PHE A 1 276 ? 24.596 2.540 -27.759 1.00 59.81 276 PHE A C 1
ATOM 2180 O O . PHE A 1 276 ? 24.215 2.059 -28.823 1.00 59.81 276 PHE A O 1
ATOM 2187 N N . HIS A 1 277 ? 24.856 3.840 -27.641 1.00 50.28 277 HIS A N 1
ATOM 2188 C CA . HIS A 1 277 ? 25.037 4.689 -28.811 1.00 50.28 277 HIS A CA 1
ATOM 2189 C C . HIS A 1 277 ? 26.507 4.634 -29.237 1.00 50.28 277 HIS A C 1
ATOM 2191 O O . HIS A 1 277 ? 27.330 5.431 -28.786 1.00 50.28 277 HIS A O 1
ATOM 2197 N N . HIS A 1 278 ? 26.845 3.714 -30.145 1.00 41.16 278 HIS A N 1
ATOM 2198 C CA . HIS A 1 278 ? 27.914 4.012 -31.095 1.00 41.16 278 HIS A CA 1
ATOM 2199 C C . HIS A 1 278 ? 27.368 5.076 -32.042 1.00 41.16 278 HIS A C 1
ATOM 2201 O O . HIS A 1 278 ? 26.661 4.778 -32.998 1.00 41.16 278 HIS A O 1
ATOM 2207 N N . CYS A 1 279 ? 27.643 6.341 -31.736 1.00 37.75 279 CYS A N 1
ATOM 2208 C CA . CYS A 1 279 ? 27.558 7.368 -32.756 1.00 37.75 279 CYS A CA 1
ATOM 2209 C C . CYS A 1 279 ? 28.793 7.172 -33.640 1.00 37.75 279 CYS A C 1
ATOM 2211 O O . CYS A 1 279 ? 29.873 7.660 -33.309 1.00 37.75 279 CYS A O 1
ATOM 2213 N N . GLU A 1 280 ? 28.672 6.379 -34.703 1.00 36.50 280 GLU A N 1
ATOM 2214 C CA . GLU A 1 280 ? 29.586 6.548 -35.827 1.00 36.50 280 GLU A CA 1
ATOM 2215 C C . GLU A 1 280 ? 29.269 7.917 -36.436 1.00 36.50 280 GLU A C 1
ATOM 2217 O O . GLU A 1 280 ? 28.126 8.202 -36.798 1.00 36.50 280 GLU A O 1
ATOM 2222 N N . ASP A 1 281 ? 30.261 8.806 -36.459 1.00 33.25 281 ASP A N 1
ATOM 2223 C CA . ASP A 1 281 ? 30.182 10.079 -37.169 1.00 33.25 281 ASP A CA 1
ATOM 2224 C C . ASP A 1 281 ? 29.969 9.788 -38.663 1.00 33.25 281 ASP A C 1
ATOM 2226 O O . ASP A 1 281 ? 30.919 9.659 -39.435 1.00 33.25 281 ASP A O 1
ATOM 2230 N N . HIS A 1 282 ? 28.716 9.719 -39.109 1.00 41.12 282 HIS A N 1
ATOM 2231 C CA . HIS A 1 282 ? 28.376 9.853 -40.523 1.00 41.12 282 HIS A CA 1
ATOM 2232 C C . HIS A 1 282 ? 28.508 11.328 -40.927 1.00 41.12 282 HIS A C 1
ATOM 2234 O O . HIS A 1 282 ? 27.533 12.015 -41.211 1.00 41.12 282 HIS A O 1
ATOM 2240 N N . SER A 1 283 ? 29.742 11.832 -40.926 1.00 35.94 283 SER A N 1
ATOM 2241 C CA . SER A 1 283 ? 30.110 13.117 -41.527 1.00 35.94 283 SER A CA 1
ATOM 2242 C C . SER A 1 283 ? 30.753 12.919 -42.900 1.00 35.94 283 SER A C 1
ATOM 2244 O O . SER A 1 283 ? 31.703 13.599 -43.261 1.00 35.94 283 SER A O 1
ATOM 2246 N N . VAL A 1 284 ? 30.231 11.989 -43.699 1.00 43.25 284 VAL A N 1
ATOM 2247 C CA . VAL A 1 284 ? 30.501 11.902 -45.139 1.00 43.25 284 VAL A CA 1
ATOM 2248 C C . VAL A 1 284 ? 29.229 11.367 -45.800 1.00 43.25 284 VAL A C 1
ATOM 2250 O O . VAL A 1 284 ? 28.627 10.448 -45.257 1.00 43.25 284 VAL A O 1
ATOM 2253 N N . ILE A 1 285 ? 28.878 11.904 -46.978 1.00 36.00 285 ILE A N 1
ATOM 2254 C CA . ILE A 1 285 ? 27.667 11.663 -47.802 1.00 36.00 285 ILE A CA 1
ATOM 2255 C C . ILE A 1 285 ? 26.536 12.651 -47.421 1.00 36.00 285 ILE A C 1
ATOM 2257 O O . ILE A 1 285 ? 25.994 12.576 -46.333 1.00 36.00 285 ILE A O 1
ATOM 2261 N N . ALA A 1 286 ? 26.128 13.652 -48.207 1.00 34.16 286 ALA A N 1
ATOM 2262 C CA . ALA A 1 286 ? 26.164 13.832 -49.652 1.00 34.16 286 ALA A CA 1
ATOM 2263 C C . ALA A 1 286 ? 26.419 15.305 -50.035 1.00 34.16 286 ALA A C 1
ATOM 2265 O O . ALA A 1 286 ? 25.754 16.222 -49.556 1.00 34.16 286 ALA A O 1
ATOM 2266 N N . ARG A 1 287 ? 27.353 15.525 -50.962 1.00 36.25 287 ARG A N 1
ATOM 2267 C CA . ARG A 1 287 ? 27.263 16.616 -51.936 1.00 36.25 287 ARG A CA 1
ATOM 2268 C C . ARG A 1 287 ? 27.155 15.952 -53.292 1.00 36.25 287 ARG A C 1
ATOM 2270 O O . ARG A 1 287 ? 28.136 15.392 -53.760 1.00 36.25 287 ARG A O 1
ATOM 2277 N N . ASN A 1 288 ? 25.954 15.965 -53.833 1.00 36.59 288 ASN A N 1
ATOM 2278 C CA . ASN A 1 288 ? 25.638 16.000 -55.251 1.00 36.59 288 ASN A CA 1
ATOM 2279 C C . ASN A 1 288 ? 24.127 16.174 -55.300 1.00 36.59 288 ASN A C 1
ATOM 2281 O O . ASN A 1 288 ? 23.427 15.384 -54.681 1.00 36.59 288 ASN A O 1
ATOM 2285 N N . ASP A 1 289 ? 23.670 17.261 -55.914 1.00 34.59 289 ASP A N 1
ATOM 2286 C CA . ASP A 1 289 ? 22.607 17.215 -56.916 1.00 34.59 289 ASP A CA 1
ATOM 2287 C C . ASP A 1 289 ? 22.440 18.608 -57.538 1.00 34.59 289 ASP A C 1
ATOM 2289 O O . ASP A 1 289 ? 21.948 19.555 -56.932 1.00 34.59 289 ASP A O 1
ATOM 2293 N N . ASN A 1 290 ? 23.016 18.696 -58.737 1.00 33.91 290 ASN A N 1
ATOM 2294 C CA . ASN A 1 290 ? 22.608 19.422 -59.936 1.00 33.91 290 ASN A CA 1
ATOM 2295 C C . ASN A 1 290 ? 21.473 20.455 -59.816 1.00 33.91 290 ASN A C 1
ATOM 2297 O O . ASN A 1 290 ? 20.299 20.116 -59.675 1.00 33.91 290 ASN A O 1
ATOM 2301 N N . ASP A 1 291 ? 21.850 21.713 -60.052 1.00 34.75 291 ASP A N 1
ATOM 2302 C CA . ASP A 1 291 ? 20.976 22.772 -60.548 1.00 34.75 291 ASP A CA 1
ATOM 2303 C C . ASP A 1 291 ? 20.514 22.450 -61.981 1.00 34.75 291 ASP A C 1
ATOM 2305 O O . ASP A 1 291 ? 21.306 22.526 -62.920 1.00 34.75 291 ASP A O 1
ATOM 2309 N N . GLU A 1 292 ? 19.222 22.180 -62.178 1.00 32.22 292 GLU A N 1
ATOM 2310 C CA . GLU A 1 292 ? 18.563 22.419 -63.466 1.00 32.22 292 GLU A CA 1
ATOM 2311 C C . GLU A 1 292 ? 17.250 23.182 -63.261 1.00 32.22 292 GLU A C 1
ATOM 2313 O O . GLU A 1 292 ? 16.328 22.765 -62.559 1.00 32.22 292 GLU A O 1
ATOM 2318 N N . ALA A 1 293 ? 17.209 24.363 -63.875 1.00 30.92 293 ALA A N 1
ATOM 2319 C CA . ALA A 1 293 ? 16.121 25.320 -63.833 1.00 30.92 293 ALA A CA 1
ATOM 2320 C C . ALA A 1 293 ? 14.938 24.890 -64.717 1.00 30.92 293 ALA A C 1
ATOM 2322 O O . ALA A 1 293 ? 15.118 24.486 -65.864 1.00 30.92 293 ALA A O 1
ATOM 2323 N N . ILE A 1 294 ? 13.714 25.096 -64.222 1.00 30.86 294 ILE A N 1
ATOM 2324 C CA . ILE A 1 294 ? 12.471 25.013 -65.004 1.00 30.86 294 ILE A CA 1
ATOM 2325 C C . ILE A 1 294 ? 11.863 26.427 -65.095 1.00 30.86 294 ILE A C 1
ATOM 2327 O O . ILE A 1 294 ? 11.744 27.095 -64.064 1.00 30.86 294 ILE A O 1
ATOM 2331 N N . PRO A 1 295 ? 11.485 26.921 -66.292 1.00 32.16 295 PRO A N 1
ATOM 2332 C CA . PRO A 1 295 ? 11.030 28.294 -66.473 1.00 32.16 295 PRO A CA 1
ATOM 2333 C C . PRO A 1 295 ? 9.558 28.490 -66.090 1.00 32.16 295 PRO A C 1
ATOM 2335 O O . PRO A 1 295 ? 8.704 27.622 -66.266 1.00 32.16 295 PRO A O 1
ATOM 2338 N N . SER A 1 296 ? 9.278 29.693 -65.596 1.00 29.84 296 SER A N 1
ATOM 2339 C CA . SER A 1 296 ? 7.969 30.200 -65.202 1.00 29.84 296 SER A CA 1
ATOM 2340 C C . SER A 1 296 ? 7.095 30.566 -66.405 1.00 29.84 296 SER A C 1
ATOM 2342 O O . SER A 1 296 ? 7.583 31.037 -67.433 1.00 29.84 296 SER A O 1
ATOM 2344 N N . ASN A 1 297 ? 5.772 30.426 -66.255 1.00 28.62 297 ASN A N 1
ATOM 2345 C CA . ASN A 1 297 ? 4.829 31.096 -67.141 1.00 28.62 297 ASN A CA 1
ATOM 2346 C C . ASN A 1 297 ? 3.535 31.534 -66.429 1.00 28.62 297 ASN A C 1
ATOM 2348 O O . ASN A 1 297 ? 2.920 30.768 -65.695 1.00 28.62 297 ASN A O 1
ATOM 2352 N N . ASN A 1 298 ? 3.121 32.753 -66.792 1.00 32.19 298 ASN A N 1
ATOM 2353 C CA . ASN A 1 298 ? 1.805 33.401 -66.698 1.00 32.19 298 ASN A CA 1
ATOM 2354 C C . ASN A 1 298 ? 1.287 34.090 -65.406 1.00 32.19 298 ASN A C 1
ATOM 2356 O O . ASN A 1 298 ? 0.634 33.492 -64.563 1.00 32.19 298 ASN A O 1
ATOM 2360 N N . LYS A 1 299 ? 1.417 35.432 -65.463 1.00 30.84 299 LYS A N 1
ATOM 2361 C CA . LYS A 1 299 ? 0.363 36.469 -65.663 1.00 30.84 299 LYS A CA 1
ATOM 2362 C C . LYS A 1 299 ? -0.441 37.044 -64.474 1.00 30.84 299 LYS A C 1
ATOM 2364 O O . LYS A 1 299 ? -1.332 36.391 -63.952 1.00 30.84 299 LYS A O 1
ATOM 2369 N N . ASN A 1 300 ? -0.270 38.380 -64.354 1.00 29.55 300 ASN A N 1
ATOM 2370 C CA . ASN A 1 300 ? -1.270 39.460 -64.152 1.00 29.55 300 ASN A CA 1
ATOM 2371 C C . ASN A 1 300 ? -1.910 39.577 -62.739 1.00 29.55 300 ASN A C 1
ATOM 2373 O O . ASN A 1 300 ? -2.247 38.570 -62.148 1.00 29.55 300 ASN A O 1
ATOM 2377 N N . VAL A 1 301 ? -2.133 40.737 -62.091 1.00 29.80 301 VAL A N 1
ATOM 2378 C CA . VAL A 1 301 ? -2.448 42.136 -62.483 1.00 29.80 301 VAL A CA 1
ATOM 2379 C C . VAL A 1 301 ? -2.093 43.096 -61.313 1.00 29.80 301 VAL A C 1
ATOM 2381 O O . VAL A 1 301 ? -2.242 42.704 -60.162 1.00 29.80 301 VAL A O 1
ATOM 2384 N N . GLY A 1 302 ? -1.780 44.377 -61.594 1.00 28.33 302 GLY A N 1
ATOM 2385 C CA . GLY A 1 302 ? -2.305 45.510 -60.793 1.00 28.33 302 GLY A CA 1
ATOM 2386 C C . GLY A 1 302 ? -1.314 46.443 -60.075 1.00 28.33 302 GLY A C 1
ATOM 2387 O O . GLY A 1 302 ? -0.781 46.109 -59.026 1.00 28.33 302 GLY A O 1
ATOM 2388 N N . GLN A 1 303 ? -1.134 47.658 -60.607 1.00 26.52 303 GLN A N 1
ATOM 2389 C CA . GLN A 1 303 ? -0.416 48.791 -59.995 1.00 26.52 303 GLN A CA 1
ATOM 2390 C C . GLN A 1 303 ? -1.229 49.471 -58.872 1.00 26.52 303 GLN A C 1
ATOM 2392 O O . GLN A 1 303 ? -2.419 49.697 -59.063 1.00 26.52 303 GLN A O 1
ATOM 2397 N N . ALA A 1 304 ? -0.578 49.933 -57.792 1.00 27.39 304 ALA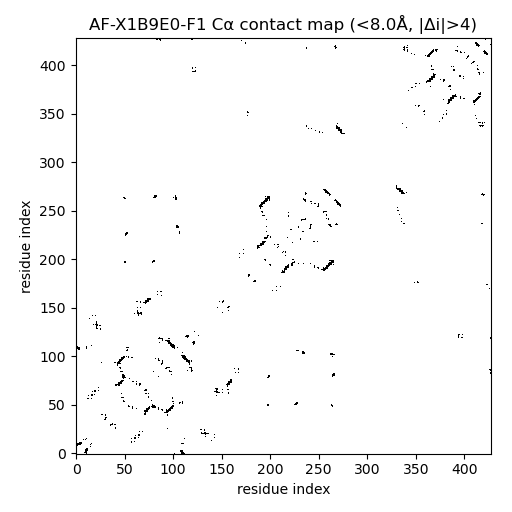 A N 1
ATOM 2398 C CA . ALA A 1 304 ? -0.345 51.369 -57.523 1.00 27.39 304 ALA A CA 1
ATOM 2399 C C . ALA A 1 304 ? 0.148 51.681 -56.087 1.00 27.39 304 ALA A C 1
ATOM 2401 O O . ALA A 1 304 ? -0.324 51.140 -55.094 1.00 27.39 304 ALA A O 1
ATOM 2402 N N . SER A 1 305 ? 1.019 52.696 -56.032 1.00 27.91 305 SER A N 1
ATOM 2403 C CA . SER A 1 305 ? 1.398 53.586 -54.915 1.00 27.91 305 SER A CA 1
ATOM 2404 C C . SER A 1 305 ? 2.288 53.092 -53.760 1.00 27.91 305 SER A C 1
ATOM 2406 O O . SER A 1 305 ? 1.965 52.225 -52.960 1.00 27.91 305 SER A O 1
ATOM 2408 N N . ARG A 1 306 ? 3.430 53.787 -53.686 1.00 28.00 306 ARG A N 1
ATOM 2409 C CA . ARG A 1 306 ? 4.507 53.778 -52.693 1.00 28.00 306 ARG A CA 1
ATOM 2410 C C . ARG A 1 306 ? 4.029 54.093 -51.272 1.00 28.00 306 ARG A C 1
ATOM 2412 O O . ARG A 1 306 ? 3.360 55.099 -51.074 1.00 28.00 306 ARG A O 1
ATOM 2419 N N . LEU A 1 307 ? 4.592 53.381 -50.297 1.00 26.62 307 LEU A N 1
ATOM 2420 C CA . LEU A 1 307 ? 5.101 53.966 -49.054 1.00 26.62 307 LEU A CA 1
ATOM 2421 C C . LEU A 1 307 ? 6.285 53.122 -48.571 1.00 26.62 307 LEU A C 1
ATOM 2423 O O . LEU A 1 307 ? 6.193 51.921 -48.343 1.00 26.62 307 LEU A O 1
ATOM 2427 N N . SER A 1 308 ? 7.439 53.772 -48.538 1.00 28.78 308 SER A N 1
ATOM 2428 C CA . SER A 1 308 ? 8.748 53.233 -48.206 1.00 28.78 308 SER A CA 1
ATOM 2429 C C . SER A 1 308 ? 8.918 53.074 -46.699 1.00 28.78 308 SER A C 1
ATOM 2431 O O . SER A 1 308 ? 8.905 54.075 -45.992 1.00 28.78 308 SER A O 1
ATOM 2433 N N . PHE A 1 309 ? 9.212 51.861 -46.238 1.00 27.41 309 PHE A N 1
ATOM 2434 C CA . PHE A 1 309 ? 9.933 51.631 -44.987 1.00 27.41 309 PHE A CA 1
ATOM 2435 C C . PHE A 1 309 ? 10.933 50.492 -45.205 1.00 27.41 309 PHE A C 1
ATOM 2437 O O . PHE A 1 309 ? 10.555 49.343 -45.410 1.00 27.41 309 PHE A O 1
ATOM 2444 N N . ARG A 1 310 ? 12.228 50.830 -45.214 1.00 31.38 310 ARG A N 1
ATOM 2445 C CA . ARG A 1 310 ? 13.323 49.861 -45.082 1.00 31.38 310 ARG A CA 1
ATOM 2446 C C . ARG A 1 310 ? 13.511 49.559 -43.594 1.00 31.38 310 ARG A C 1
ATOM 2448 O O . ARG A 1 310 ? 13.784 50.507 -42.859 1.00 31.38 310 ARG A O 1
ATOM 2455 N N . PRO A 1 311 ? 13.509 48.293 -43.155 1.00 29.70 311 PRO A N 1
ATOM 2456 C CA . PRO A 1 311 ? 14.246 47.898 -41.971 1.00 29.70 311 PRO A CA 1
ATOM 2457 C C . PRO A 1 311 ? 15.659 47.490 -42.394 1.00 29.70 311 PRO A C 1
ATOM 2459 O O . PRO A 1 311 ? 15.870 46.689 -43.304 1.00 29.70 311 PRO A O 1
ATOM 2462 N N . SER A 1 312 ? 16.625 48.105 -41.733 1.00 29.02 312 SER A N 1
ATOM 2463 C CA . SER A 1 312 ? 18.044 47.773 -41.722 1.00 29.02 312 SER A CA 1
ATOM 2464 C C . SER A 1 312 ? 18.300 46.277 -41.507 1.00 29.02 312 SER A C 1
ATOM 2466 O O . SER A 1 312 ? 17.772 45.672 -40.576 1.00 29.02 312 SER A O 1
ATOM 2468 N N . SER A 1 313 ? 19.172 45.712 -42.338 1.00 29.30 313 SER A N 1
ATOM 2469 C CA . SER A 1 313 ? 19.776 44.393 -42.170 1.00 29.30 313 SER A CA 1
ATOM 2470 C C . SER A 1 313 ? 20.561 44.320 -40.855 1.00 29.30 313 SER A C 1
ATOM 2472 O O . SER A 1 313 ? 21.640 44.904 -40.749 1.00 29.30 313 SER A O 1
ATOM 2474 N N . MET A 1 314 ? 20.047 43.584 -39.870 1.00 28.12 314 MET A N 1
ATOM 2475 C CA . MET A 1 314 ? 20.866 43.054 -38.780 1.00 28.12 314 MET A CA 1
ATOM 2476 C C . MET A 1 314 ? 21.339 41.658 -39.178 1.00 28.12 314 MET A C 1
ATOM 2478 O O . MET A 1 314 ? 20.573 40.700 -39.221 1.00 28.12 314 MET A O 1
ATOM 2482 N N . SER A 1 315 ? 22.621 41.571 -39.509 1.00 29.17 315 SER A N 1
ATOM 2483 C CA . SER A 1 315 ? 23.376 40.330 -39.617 1.00 29.17 315 SER A CA 1
ATOM 2484 C C . SER A 1 315 ? 23.459 39.663 -38.243 1.00 29.17 315 SER A C 1
ATOM 2486 O O . SER A 1 315 ? 24.121 40.188 -37.346 1.00 29.17 315 SER A O 1
ATOM 2488 N N . PHE A 1 316 ? 22.812 38.511 -38.076 1.00 28.27 316 PHE A N 1
ATOM 2489 C CA . PHE A 1 316 ? 23.067 37.635 -36.935 1.00 28.27 316 PHE A CA 1
ATOM 2490 C C . PHE A 1 316 ? 24.368 36.859 -37.189 1.00 28.27 316 PHE A C 1
ATOM 2492 O O . PHE A 1 316 ? 24.487 36.221 -38.238 1.00 28.27 316 PHE A O 1
ATOM 2499 N N . PRO A 1 317 ? 25.356 36.896 -36.279 1.00 29.39 317 PRO A N 1
ATOM 2500 C CA . PRO A 1 317 ? 26.526 36.044 -36.397 1.00 29.39 317 PRO A CA 1
ATOM 2501 C C . PRO A 1 317 ? 26.106 34.588 -36.174 1.00 29.39 317 PRO A C 1
ATOM 2503 O O . PRO A 1 317 ? 25.426 34.264 -35.200 1.00 29.39 317 PRO A O 1
ATOM 2506 N N . SER A 1 318 ? 26.528 33.702 -37.072 1.00 35.00 318 SER A N 1
ATOM 2507 C CA . SER A 1 318 ? 26.445 32.257 -36.890 1.00 35.00 318 SER A CA 1
ATOM 2508 C C . SER A 1 318 ? 27.418 31.830 -35.788 1.00 35.00 318 SER A C 1
ATOM 2510 O O . SER A 1 318 ? 28.564 31.470 -36.059 1.00 35.00 318 SER A O 1
ATOM 2512 N N . SER A 1 319 ? 26.991 31.891 -34.530 1.00 30.34 319 SER A N 1
ATOM 2513 C CA . SER A 1 319 ? 27.672 31.193 -33.445 1.00 30.34 319 SER A CA 1
ATOM 2514 C C . SER A 1 319 ? 27.112 29.776 -33.357 1.00 30.34 319 SER A C 1
ATOM 2516 O O . SER A 1 319 ? 26.028 29.528 -32.835 1.00 30.34 319 SER A O 1
ATOM 2518 N N . SER A 1 320 ? 27.870 28.813 -33.876 1.00 32.16 320 SER A N 1
ATOM 2519 C CA . SER A 1 320 ? 27.699 27.407 -33.531 1.00 32.16 320 SER A CA 1
ATOM 2520 C C . SER A 1 320 ? 28.017 27.236 -32.042 1.00 32.16 320 SER A C 1
ATOM 2522 O O . SER A 1 320 ? 29.162 26.995 -31.661 1.00 32.16 320 SER A O 1
ATOM 2524 N N . MET A 1 321 ? 27.016 27.404 -31.177 1.00 28.06 321 MET A N 1
ATOM 2525 C CA . MET A 1 321 ? 27.105 26.969 -29.785 1.00 28.06 321 MET A CA 1
ATOM 2526 C C . MET A 1 321 ? 27.038 25.442 -29.758 1.00 28.06 321 MET A C 1
ATOM 2528 O O . MET A 1 321 ? 25.972 24.837 -29.665 1.00 28.06 321 MET A O 1
ATOM 2532 N N . SER A 1 322 ? 28.201 24.805 -29.855 1.00 31.61 322 SER A N 1
ATOM 2533 C CA . SER A 1 322 ? 28.370 23.409 -29.478 1.00 31.61 322 SER A CA 1
ATOM 2534 C C . SER A 1 322 ? 28.235 23.302 -27.957 1.00 31.61 322 SER A C 1
ATOM 2536 O O . SER A 1 322 ? 29.181 23.588 -27.221 1.00 31.61 322 SER A O 1
ATOM 2538 N N . PHE A 1 323 ? 27.059 22.904 -27.470 1.00 31.19 323 PHE A N 1
ATOM 2539 C CA . PHE A 1 323 ? 26.937 22.398 -26.106 1.00 31.19 323 PHE A CA 1
ATOM 2540 C C . PHE A 1 323 ? 27.779 21.119 -26.002 1.00 31.19 323 PHE A C 1
ATOM 2542 O O . PHE A 1 323 ? 27.588 20.214 -26.820 1.00 31.19 323 PHE A O 1
ATOM 2549 N N . PRO A 1 324 ? 28.701 20.996 -25.034 1.00 30.62 324 PRO A N 1
ATOM 2550 C CA . PRO A 1 324 ? 29.423 19.751 -24.846 1.00 30.62 324 PRO A CA 1
ATOM 2551 C C . PRO A 1 324 ? 28.424 18.701 -24.349 1.00 30.62 324 PRO A C 1
ATOM 2553 O O . PRO A 1 324 ? 28.080 18.666 -23.167 1.00 30.62 324 PRO A O 1
ATOM 2556 N N . ARG A 1 325 ? 27.938 17.829 -25.241 1.00 39.69 325 ARG A N 1
ATOM 2557 C CA . ARG A 1 325 ? 27.328 16.567 -24.813 1.00 39.69 325 ARG A CA 1
ATOM 2558 C C . ARG A 1 325 ? 28.439 15.772 -24.138 1.00 39.69 325 ARG A C 1
ATOM 2560 O O . ARG A 1 325 ? 29.358 15.298 -24.804 1.00 39.69 325 ARG A O 1
ATOM 2567 N N . LYS A 1 326 ? 28.391 15.674 -22.805 1.00 38.91 326 LYS A N 1
ATOM 2568 C CA . LYS A 1 326 ? 29.191 14.689 -22.068 1.00 38.91 326 LYS A CA 1
ATOM 2569 C C . LYS A 1 326 ? 28.986 13.344 -22.765 1.00 38.91 326 LYS A C 1
ATOM 2571 O O . LYS A 1 326 ? 27.846 12.954 -22.993 1.00 38.91 326 LYS A O 1
ATOM 2576 N N . ARG A 1 327 ? 30.079 12.655 -23.106 1.00 41.97 327 ARG A N 1
ATOM 2577 C CA . ARG A 1 327 ? 30.022 11.233 -23.463 1.00 41.97 327 ARG A CA 1
ATOM 2578 C C . ARG A 1 327 ? 29.343 10.522 -22.295 1.00 41.97 327 ARG A C 1
ATOM 2580 O O . ARG A 1 327 ? 29.949 10.409 -21.231 1.00 41.97 327 ARG A O 1
ATOM 2587 N N . GLU A 1 328 ? 28.089 10.117 -22.458 1.00 47.41 328 GLU A N 1
ATOM 2588 C CA . GLU A 1 328 ? 27.478 9.191 -21.515 1.00 47.41 328 GLU A CA 1
ATOM 2589 C C . GLU A 1 328 ? 28.263 7.885 -21.613 1.00 47.41 328 GLU A C 1
ATOM 2591 O O . GLU A 1 328 ? 28.463 7.340 -22.701 1.00 47.41 328 GLU A O 1
ATOM 2596 N N . SER A 1 329 ? 28.816 7.436 -20.487 1.00 51.56 329 SER A N 1
ATOM 2597 C CA . SER A 1 329 ? 29.475 6.138 -20.430 1.00 51.56 329 SER A CA 1
ATOM 2598 C C . SER A 1 329 ? 28.441 5.056 -20.733 1.00 51.56 329 SER A C 1
ATOM 2600 O O . SER A 1 329 ? 27.291 5.154 -20.316 1.00 51.56 329 SER A O 1
ATOM 2602 N N . SER A 1 330 ? 28.856 3.993 -21.419 1.00 54.62 330 SER A N 1
ATOM 2603 C CA . SER A 1 330 ? 28.029 2.856 -21.860 1.00 54.62 330 SER A CA 1
ATOM 2604 C C . SER A 1 330 ? 27.390 2.016 -20.733 1.00 54.62 330 SER A C 1
ATOM 2606 O O . SER A 1 330 ? 26.915 0.904 -20.952 1.00 54.62 330 SER A O 1
ATOM 2608 N N . ASN A 1 331 ? 27.389 2.538 -19.506 1.00 68.69 331 ASN A N 1
ATOM 2609 C CA . ASN A 1 331 ? 26.873 1.924 -18.288 1.00 68.69 331 ASN A CA 1
ATOM 2610 C C . ASN A 1 331 ? 25.993 2.920 -17.497 1.00 68.69 331 ASN A C 1
ATOM 2612 O O . ASN A 1 331 ? 25.884 2.823 -16.272 1.00 68.69 331 ASN A O 1
ATOM 2616 N N . SER A 1 332 ? 25.436 3.936 -18.169 1.00 88.62 332 SER A N 1
ATOM 2617 C CA . SER A 1 332 ? 24.471 4.867 -17.583 1.00 88.62 332 SER A CA 1
ATOM 2618 C C . SER A 1 332 ? 23.070 4.250 -17.528 1.00 88.62 332 SER A C 1
ATOM 2620 O O . SER A 1 332 ? 22.709 3.377 -18.321 1.00 88.62 332 SER A O 1
ATOM 2622 N N . PHE A 1 333 ? 22.288 4.702 -16.551 1.00 95.19 333 PHE A N 1
ATOM 2623 C CA . PHE A 1 333 ? 20.886 4.341 -16.381 1.00 95.19 333 PHE A CA 1
ATOM 2624 C C . PHE A 1 333 ? 20.031 5.598 -16.488 1.00 95.19 333 PHE A C 1
ATOM 2626 O O . PHE A 1 333 ? 20.399 6.644 -15.947 1.00 95.19 333 PHE A O 1
ATOM 2633 N N . THR A 1 334 ? 18.867 5.471 -17.112 1.00 95.38 334 THR A N 1
ATOM 2634 C CA . THR A 1 334 ? 17.826 6.494 -17.097 1.00 95.38 334 THR A CA 1
ATOM 2635 C C . THR A 1 334 ? 16.719 6.064 -16.145 1.00 95.38 334 THR A C 1
ATOM 2637 O O . THR A 1 334 ? 16.083 5.027 -16.337 1.00 95.38 334 THR A O 1
ATOM 2640 N N . VAL A 1 335 ? 16.495 6.875 -15.108 1.00 96.44 335 VAL A N 1
ATOM 2641 C CA . VAL A 1 335 ? 15.337 6.746 -14.216 1.00 96.44 335 VAL A CA 1
ATOM 2642 C C . VAL A 1 335 ? 14.104 7.213 -14.980 1.00 96.44 335 VAL A C 1
ATOM 2644 O O . VAL A 1 335 ? 14.079 8.329 -15.502 1.00 96.44 335 VAL A O 1
ATOM 2647 N N . LEU A 1 336 ? 13.104 6.344 -15.074 1.00 96.88 336 LEU A N 1
ATOM 2648 C CA . LEU A 1 336 ? 11.845 6.633 -15.740 1.00 96.88 336 LEU A CA 1
ATOM 2649 C C . LEU A 1 336 ? 10.915 7.366 -14.772 1.00 96.88 336 LEU A C 1
ATOM 2651 O O . LEU A 1 336 ? 10.810 6.999 -13.603 1.00 96.88 336 LEU A O 1
ATOM 2655 N N . ASN A 1 337 ? 10.211 8.383 -15.262 1.00 96.56 337 ASN A N 1
ATOM 2656 C CA . ASN A 1 337 ? 9.146 9.011 -14.481 1.00 96.56 337 ASN A CA 1
ATOM 2657 C C . ASN A 1 337 ? 7.885 8.125 -14.448 1.00 96.56 337 ASN A C 1
ATOM 2659 O O . ASN A 1 337 ? 7.745 7.190 -15.243 1.00 96.56 337 ASN A O 1
ATOM 2663 N N . GLY A 1 338 ? 6.937 8.433 -13.558 1.00 96.38 338 GLY A N 1
ATOM 2664 C CA . GLY A 1 338 ? 5.757 7.582 -13.379 1.00 96.38 338 GLY A CA 1
ATOM 2665 C C . GLY A 1 338 ? 4.830 7.505 -14.590 1.00 96.38 338 GLY A C 1
ATOM 2666 O O . GLY A 1 338 ? 4.249 6.454 -14.850 1.00 96.38 338 GLY A O 1
ATOM 2667 N N . ASN A 1 339 ? 4.768 8.555 -15.416 1.00 97.50 339 ASN A N 1
ATOM 2668 C CA . ASN A 1 339 ? 4.043 8.486 -16.686 1.00 97.50 339 ASN A CA 1
ATOM 2669 C C . ASN A 1 339 ? 4.687 7.480 -17.649 1.00 97.50 339 ASN A C 1
ATOM 2671 O O . ASN A 1 339 ? 3.979 6.672 -18.241 1.00 97.50 339 ASN A O 1
ATOM 2675 N N . GLN A 1 340 ? 6.015 7.499 -17.790 1.00 97.44 340 GLN A N 1
ATOM 2676 C CA . GLN A 1 340 ? 6.740 6.578 -18.670 1.00 97.44 340 GLN A CA 1
ATOM 2677 C C . GLN A 1 340 ? 6.545 5.123 -18.240 1.00 97.44 340 GLN A C 1
ATOM 2679 O O . GLN A 1 340 ? 6.206 4.284 -19.071 1.00 97.44 340 GLN A O 1
ATOM 2684 N N . VAL A 1 341 ? 6.704 4.827 -16.947 1.00 97.50 341 VAL A N 1
ATOM 2685 C CA . VAL A 1 341 ? 6.483 3.474 -16.415 1.00 97.50 341 VAL A CA 1
ATOM 2686 C C . VAL A 1 341 ? 5.022 3.056 -16.592 1.00 97.50 341 VAL A C 1
ATOM 2688 O O . VAL A 1 341 ? 4.764 1.983 -17.130 1.00 97.50 341 VAL A O 1
ATOM 2691 N N . GLY A 1 342 ? 4.065 3.911 -16.222 1.00 97.62 342 GLY A N 1
ATOM 2692 C CA . GLY A 1 342 ? 2.636 3.614 -16.345 1.00 97.62 342 GLY A CA 1
ATOM 2693 C C . GLY A 1 342 ? 2.197 3.328 -17.781 1.00 97.62 342 GLY A C 1
ATOM 2694 O O . GLY A 1 342 ? 1.469 2.370 -18.021 1.00 97.62 342 GLY A O 1
ATOM 2695 N N . ILE A 1 343 ? 2.700 4.093 -18.755 1.00 97.69 343 ILE A N 1
ATOM 2696 C CA . ILE A 1 343 ? 2.426 3.882 -20.184 1.00 97.69 343 ILE A CA 1
ATOM 2697 C C . ILE A 1 343 ? 3.021 2.559 -20.682 1.00 97.69 343 ILE A C 1
ATOM 2699 O O . ILE A 1 343 ? 2.353 1.829 -21.417 1.00 97.69 343 ILE A O 1
ATOM 2703 N N . LEU A 1 344 ? 4.251 2.226 -20.273 1.00 97.38 344 LEU A N 1
ATOM 2704 C CA . LEU A 1 344 ? 4.889 0.956 -20.632 1.00 97.38 344 LEU A CA 1
ATOM 2705 C C . LEU A 1 344 ? 4.123 -0.239 -20.050 1.00 97.38 344 LEU A C 1
ATOM 2707 O O . LEU A 1 344 ? 3.869 -1.207 -20.768 1.00 97.38 344 LEU A O 1
ATOM 2711 N N . LEU A 1 345 ? 3.716 -0.156 -18.779 1.00 97.69 345 LEU A N 1
ATOM 2712 C CA . LEU A 1 345 ? 2.908 -1.182 -18.117 1.00 97.69 345 LEU A CA 1
ATOM 2713 C C . LEU A 1 345 ? 1.544 -1.340 -18.793 1.00 97.69 345 LEU A C 1
ATOM 2715 O O . LEU A 1 345 ? 1.168 -2.459 -19.138 1.00 97.69 345 LEU A O 1
ATOM 2719 N N . LEU A 1 346 ? 0.839 -0.235 -19.048 1.00 98.38 346 LEU A N 1
ATOM 2720 C CA . LEU A 1 346 ? -0.451 -0.242 -19.733 1.00 98.38 346 LEU A CA 1
ATOM 2721 C C . LEU A 1 346 ? -0.344 -0.897 -21.111 1.00 98.38 346 LEU A C 1
ATOM 2723 O O . LEU A 1 346 ? -1.079 -1.837 -21.409 1.00 98.38 346 LEU A O 1
ATOM 2727 N N . HIS A 1 347 ? 0.591 -0.430 -21.942 1.00 98.19 347 HIS A N 1
ATOM 2728 C CA . HIS A 1 347 ? 0.777 -0.982 -23.277 1.00 98.19 347 HIS A CA 1
ATOM 2729 C C . HIS A 1 347 ? 1.108 -2.476 -23.214 1.00 98.19 347 HIS A C 1
ATOM 2731 O O . HIS A 1 347 ? 0.523 -3.256 -23.964 1.00 98.19 347 HIS A O 1
ATOM 2737 N N . TYR A 1 348 ? 1.990 -2.905 -22.303 1.00 96.50 348 TYR A N 1
ATOM 2738 C CA . TYR A 1 348 ? 2.301 -4.321 -22.097 1.00 96.50 348 TYR A CA 1
ATOM 2739 C C . TYR A 1 348 ? 1.062 -5.139 -21.708 1.00 96.50 348 TYR A C 1
ATOM 2741 O O . TYR A 1 348 ? 0.840 -6.201 -22.291 1.00 96.50 348 TYR A O 1
ATOM 2749 N N . ILE A 1 349 ? 0.239 -4.657 -20.771 1.00 97.19 349 ILE A N 1
ATOM 2750 C CA . ILE A 1 349 ? -0.980 -5.348 -20.329 1.00 97.19 349 ILE A CA 1
ATOM 2751 C C . ILE A 1 349 ? -1.958 -5.509 -21.498 1.00 97.19 349 ILE A C 1
ATOM 2753 O O . ILE A 1 349 ? -2.398 -6.628 -21.771 1.00 97.19 349 ILE A O 1
ATOM 2757 N N . LEU A 1 350 ? -2.268 -4.421 -22.213 1.00 98.00 350 LEU A N 1
ATOM 2758 C CA . LEU A 1 350 ? -3.258 -4.440 -23.295 1.00 98.00 350 LEU A CA 1
ATOM 2759 C C . LEU A 1 350 ? -2.779 -5.242 -24.510 1.00 98.00 350 LEU A C 1
ATOM 2761 O O . LEU A 1 350 ? -3.524 -6.081 -25.018 1.00 98.00 350 LEU A O 1
ATOM 2765 N N . SER A 1 351 ? -1.530 -5.040 -24.947 1.00 96.81 351 SER A N 1
ATOM 2766 C CA . SER A 1 351 ? -0.946 -5.788 -26.072 1.00 96.81 351 SER A CA 1
ATOM 2767 C C . SER A 1 351 ? -0.863 -7.281 -25.782 1.00 96.81 351 SER A C 1
ATOM 2769 O O . SER A 1 351 ? -1.318 -8.083 -26.594 1.00 96.81 351 SER A O 1
ATOM 2771 N N . SER A 1 352 ? -0.385 -7.662 -24.595 1.00 94.81 352 SER A N 1
ATOM 2772 C CA . SER A 1 352 ? -0.284 -9.071 -24.208 1.00 94.81 352 SER A CA 1
ATOM 2773 C C . SER A 1 352 ? -1.656 -9.726 -24.116 1.00 94.81 352 SER A C 1
ATOM 2775 O O . SER A 1 352 ? -1.862 -10.787 -24.695 1.00 94.81 352 SER A O 1
ATOM 2777 N N . LYS A 1 353 ? -2.632 -9.084 -23.463 1.00 94.62 353 LYS A N 1
ATOM 2778 C CA . LYS A 1 353 ? -4.001 -9.610 -23.418 1.00 94.62 353 LYS A CA 1
ATOM 2779 C C . LYS A 1 353 ? -4.615 -9.724 -24.816 1.00 94.62 353 LYS A C 1
ATOM 2781 O O . LYS A 1 353 ? -5.270 -10.722 -25.093 1.00 94.62 353 LYS A O 1
ATOM 2786 N N . LYS A 1 354 ? -4.386 -8.762 -25.717 1.00 95.62 354 LYS A N 1
ATOM 2787 C CA . LYS A 1 354 ? -4.890 -8.821 -27.099 1.00 95.62 354 LYS A CA 1
ATOM 2788 C C . LYS A 1 354 ? -4.275 -9.976 -27.888 1.00 95.62 354 LYS A C 1
ATOM 2790 O O . LYS A 1 354 ? -5.015 -10.742 -28.493 1.00 95.62 354 LYS A O 1
ATOM 2795 N N . GLU A 1 355 ? -2.952 -10.130 -27.852 1.00 93.88 355 GLU A N 1
ATOM 2796 C CA . GLU A 1 355 ? -2.239 -11.226 -28.529 1.00 93.88 355 GLU A CA 1
ATOM 2797 C C . GLU A 1 355 ? -2.704 -12.609 -28.060 1.00 93.88 355 GLU A C 1
ATOM 2799 O O . GLU A 1 355 ? -2.782 -13.545 -28.853 1.00 93.88 355 GLU A O 1
ATOM 2804 N N . LEU A 1 356 ? -3.051 -12.727 -26.778 1.00 92.38 356 LEU A N 1
ATOM 2805 C CA . LEU A 1 356 ? -3.518 -13.968 -26.165 1.00 92.38 356 LEU A CA 1
ATOM 2806 C C . LEU A 1 356 ? -5.032 -14.181 -26.272 1.00 92.38 356 LEU A C 1
ATOM 2808 O O . LEU A 1 356 ? -5.539 -15.173 -25.755 1.00 92.38 356 LEU A O 1
ATOM 2812 N N . ASN A 1 357 ? -5.764 -13.274 -26.929 1.00 94.06 357 ASN A N 1
ATOM 2813 C CA . ASN A 1 357 ? -7.231 -13.265 -26.972 1.00 94.06 357 ASN A CA 1
ATOM 2814 C C . ASN A 1 357 ? -7.881 -13.262 -25.568 1.00 94.06 357 ASN A C 1
ATOM 2816 O O . ASN A 1 357 ? -8.919 -13.875 -25.342 1.00 94.06 357 ASN A O 1
ATOM 2820 N N . GLN A 1 358 ? -7.248 -12.570 -24.619 1.00 94.00 358 GLN A N 1
ATOM 2821 C CA . GLN A 1 358 ? -7.665 -12.387 -23.223 1.00 94.00 358 GLN A CA 1
ATOM 2822 C C . GLN A 1 358 ? -8.028 -10.928 -22.897 1.00 94.00 358 GLN A C 1
ATOM 2824 O O . GLN A 1 358 ? -8.182 -10.575 -21.726 1.00 94.00 358 GLN A O 1
ATOM 2829 N N . LEU A 1 359 ? -8.087 -10.049 -23.902 1.00 96.94 359 LEU A N 1
ATOM 2830 C CA . LEU A 1 359 ? -8.525 -8.669 -23.711 1.00 96.94 359 LEU A CA 1
ATOM 2831 C C . LEU A 1 359 ? -10.062 -8.643 -23.674 1.00 96.94 359 LEU A C 1
ATOM 2833 O O . LEU A 1 359 ? -10.676 -9.001 -24.682 1.00 96.94 359 LEU A O 1
ATOM 2837 N N . PRO A 1 360 ? -10.691 -8.254 -22.550 1.00 96.00 360 PRO A N 1
ATOM 2838 C CA . PRO A 1 360 ? -12.142 -8.221 -22.459 1.00 96.00 360 PRO A CA 1
ATOM 2839 C C . PRO A 1 360 ? -12.724 -7.122 -23.362 1.00 96.00 360 PRO A C 1
ATOM 2841 O O . PRO A 1 360 ? -12.139 -6.042 -23.469 1.00 96.00 360 PRO A O 1
ATOM 2844 N N . PRO A 1 361 ? -13.895 -7.355 -23.981 1.00 95.69 361 PRO A N 1
ATOM 2845 C CA . PRO A 1 361 ? -14.545 -6.373 -24.852 1.00 95.69 361 PRO A CA 1
ATOM 2846 C C . PRO A 1 361 ? -15.108 -5.160 -24.091 1.00 95.69 361 PRO A C 1
ATOM 2848 O O . PRO A 1 361 ? -15.422 -4.149 -24.703 1.00 95.69 361 PRO A O 1
ATOM 2851 N N . ASN A 1 362 ? -15.263 -5.269 -22.770 1.00 97.00 362 ASN A N 1
ATOM 2852 C CA . ASN A 1 362 ? -15.763 -4.241 -21.853 1.00 97.00 362 ASN A CA 1
ATOM 2853 C C . ASN A 1 362 ? -14.690 -3.839 -20.821 1.00 97.00 362 ASN A C 1
ATOM 2855 O O . ASN A 1 362 ? -15.005 -3.570 -19.660 1.00 97.00 362 ASN A O 1
ATOM 2859 N N . GLY A 1 3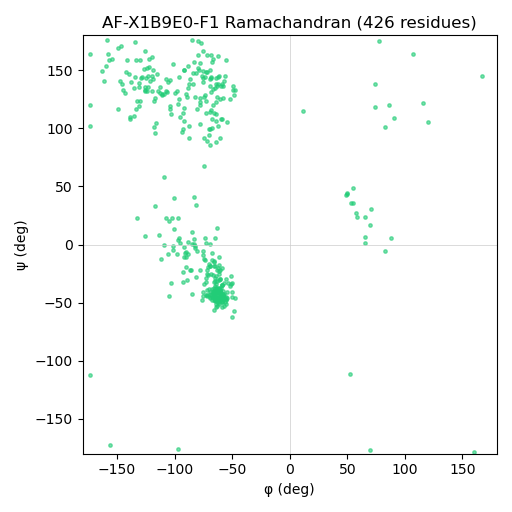63 ? -13.417 -3.871 -21.223 1.00 97.69 363 GLY A N 1
ATOM 2860 C CA . GLY A 1 363 ? -12.297 -3.476 -20.375 1.00 97.69 363 GLY A CA 1
ATOM 2861 C C . GLY A 1 363 ? -12.214 -1.963 -20.170 1.00 97.69 363 GLY A C 1
ATOM 2862 O O . GLY A 1 363 ? -12.526 -1.194 -21.079 1.00 97.69 363 GLY A O 1
ATOM 2863 N N . PHE A 1 364 ? -11.728 -1.531 -19.006 1.00 98.56 364 PHE A N 1
ATOM 2864 C CA . PHE A 1 364 ? -11.453 -0.119 -18.739 1.00 98.56 364 PHE A CA 1
ATOM 2865 C C . PHE A 1 364 ? -10.176 0.110 -17.927 1.00 98.56 364 PHE A C 1
ATOM 2867 O O . PHE A 1 364 ? -9.698 -0.771 -17.205 1.00 98.56 364 PHE A O 1
ATOM 2874 N N . ILE A 1 365 ? -9.646 1.328 -18.026 1.00 98.56 365 ILE A N 1
ATOM 2875 C CA . ILE A 1 365 ? -8.557 1.844 -17.197 1.00 98.56 365 ILE A CA 1
ATOM 2876 C C . ILE A 1 365 ? -8.992 3.077 -16.411 1.00 98.56 365 ILE A C 1
ATOM 2878 O O . ILE A 1 365 ? -9.952 3.760 -16.773 1.00 98.56 365 ILE A O 1
ATOM 2882 N N . VAL A 1 366 ? -8.244 3.391 -15.356 1.00 98.31 366 VAL A N 1
ATOM 2883 C CA . VAL A 1 366 ? -8.434 4.608 -14.560 1.00 98.31 366 VAL A CA 1
ATOM 2884 C C . VAL A 1 366 ? -7.121 5.389 -14.472 1.00 98.31 366 VAL A C 1
ATOM 2886 O O . VAL A 1 366 ? -6.076 4.829 -14.149 1.00 98.31 366 VAL A O 1
ATOM 2889 N N . LYS A 1 367 ? -7.158 6.696 -14.722 1.00 97.88 367 LYS A N 1
ATOM 2890 C CA . LYS A 1 367 ? -6.008 7.599 -14.544 1.00 97.88 367 LYS A CA 1
ATOM 2891 C C . LYS A 1 367 ? -6.394 8.828 -13.723 1.00 97.88 367 LYS A C 1
ATOM 2893 O O . LYS A 1 367 ? -7.568 9.194 -13.644 1.00 97.88 367 LYS A O 1
ATOM 2898 N N . THR A 1 368 ? -5.413 9.499 -13.128 1.00 97.44 368 THR A N 1
ATOM 2899 C CA . THR A 1 368 ? -5.641 10.822 -12.523 1.00 97.44 368 THR A CA 1
ATOM 2900 C C . THR A 1 368 ? -5.683 11.908 -13.601 1.00 97.44 368 THR A C 1
ATOM 2902 O O . THR A 1 368 ? -5.072 11.769 -14.660 1.00 97.44 368 THR A O 1
ATOM 2905 N N . VAL A 1 369 ? -6.343 13.033 -13.326 1.00 96.12 369 VAL A N 1
ATOM 2906 C CA . VAL A 1 369 ? -6.424 14.190 -14.246 1.00 96.12 369 VAL A CA 1
ATOM 2907 C C . VAL A 1 369 ? -5.069 14.801 -14.634 1.00 96.12 369 VAL A C 1
ATOM 2909 O O . VAL A 1 369 ? -4.974 15.504 -15.633 1.00 96.12 369 VAL A O 1
ATOM 2912 N N . VAL A 1 370 ? -4.016 14.556 -13.853 1.00 96.00 370 VAL A N 1
ATOM 2913 C CA . VAL A 1 370 ? -2.645 15.049 -14.102 1.00 96.00 370 VAL A CA 1
ATOM 2914 C C . VAL A 1 370 ? -1.724 13.977 -14.702 1.00 96.00 370 VAL A C 1
ATOM 2916 O O . VAL A 1 370 ? -0.592 14.271 -15.087 1.00 96.00 370 VAL A O 1
ATOM 2919 N N . THR A 1 371 ? -2.215 12.744 -14.841 1.00 97.00 371 THR A N 1
ATOM 2920 C CA . THR A 1 371 ? -1.538 11.672 -15.574 1.00 97.00 371 THR A CA 1
ATOM 2921 C C . THR A 1 371 ? -1.629 11.928 -17.082 1.00 97.00 371 THR A C 1
ATOM 2923 O O . THR A 1 371 ? -2.634 12.429 -17.581 1.00 97.00 371 THR A O 1
ATOM 2926 N N . SER A 1 372 ? -0.580 11.583 -17.831 1.00 95.94 372 SER A N 1
ATOM 2927 C CA . SER A 1 372 ? -0.479 11.840 -19.273 1.00 95.94 372 SER A CA 1
ATOM 2928 C C . SER A 1 372 ? -1.623 11.210 -20.078 1.00 95.94 372 SER A C 1
ATOM 2930 O O . SER A 1 372 ? -1.928 10.032 -19.907 1.00 95.94 372 SER A O 1
ATOM 2932 N N . ASP A 1 373 ? -2.173 11.961 -21.039 1.00 97.19 373 ASP A N 1
ATOM 2933 C CA . ASP A 1 373 ? -3.191 11.487 -21.994 1.00 97.19 373 ASP A CA 1
ATOM 2934 C C . ASP A 1 373 ? -2.687 10.446 -22.995 1.00 97.19 373 ASP A C 1
ATOM 2936 O O . ASP A 1 373 ? -3.479 9.836 -23.714 1.00 97.19 373 ASP A O 1
ATOM 2940 N N . MET A 1 374 ? -1.382 10.174 -23.027 1.00 97.56 374 MET A N 1
ATOM 2941 C CA . MET A 1 374 ? -0.853 9.090 -23.847 1.00 97.56 374 MET A CA 1
ATOM 2942 C C . MET A 1 374 ? -1.439 7.727 -23.442 1.00 97.56 374 MET A C 1
ATOM 2944 O O . MET A 1 374 ? -1.625 6.877 -24.311 1.00 97.56 374 MET A O 1
ATOM 2948 N N . SER A 1 375 ? -1.806 7.520 -22.170 1.00 96.75 375 SER A N 1
ATOM 2949 C CA . SER A 1 375 ? -2.516 6.298 -21.760 1.00 96.75 375 SER A CA 1
ATOM 2950 C C . SER A 1 375 ? -3.906 6.179 -22.367 1.00 96.75 375 SER A C 1
ATOM 2952 O O . SER A 1 375 ? -4.277 5.082 -22.774 1.00 96.75 375 SER A O 1
ATOM 2954 N N . LYS A 1 376 ? -4.638 7.291 -22.499 1.00 97.75 376 LYS A N 1
ATOM 2955 C CA . LYS A 1 376 ? -5.945 7.325 -23.163 1.00 97.75 376 LYS A CA 1
ATOM 2956 C C . LYS A 1 376 ? -5.823 6.960 -24.640 1.00 97.75 376 LYS A C 1
ATOM 2958 O O . LYS A 1 376 ? -6.520 6.071 -25.105 1.00 97.75 376 LYS A O 1
ATOM 2963 N N . ILE A 1 377 ? -4.867 7.570 -25.349 1.00 98.38 377 ILE A N 1
ATOM 2964 C CA . ILE A 1 377 ? -4.603 7.264 -26.768 1.00 98.38 377 ILE A CA 1
ATOM 2965 C C . ILE A 1 377 ? -4.285 5.774 -26.956 1.00 98.38 377 ILE A C 1
ATOM 2967 O O . ILE A 1 377 ? -4.766 5.143 -27.898 1.00 98.38 377 ILE A O 1
ATOM 2971 N N . ILE A 1 378 ? -3.482 5.201 -26.054 1.00 98.38 378 ILE A N 1
ATOM 2972 C CA . ILE A 1 378 ? -3.179 3.770 -26.074 1.00 98.38 378 ILE A CA 1
ATOM 2973 C C . ILE A 1 378 ? -4.454 2.966 -25.823 1.00 98.38 378 ILE A C 1
ATOM 2975 O O . ILE A 1 378 ? -4.785 2.137 -26.661 1.00 98.38 378 ILE A O 1
ATOM 2979 N N . ALA A 1 379 ? -5.192 3.216 -24.742 1.00 98.44 379 ALA A N 1
ATOM 2980 C CA . ALA A 1 379 ? -6.419 2.488 -24.416 1.00 98.44 379 ALA A CA 1
ATOM 2981 C C . ALA A 1 379 ? -7.444 2.510 -25.567 1.00 98.44 379 ALA A C 1
ATOM 2983 O O . ALA A 1 379 ? -7.905 1.447 -25.991 1.00 98.44 379 ALA A O 1
ATOM 2984 N N . ASP A 1 380 ? -7.680 3.681 -26.168 1.00 98.38 380 ASP A N 1
ATOM 2985 C CA . ASP A 1 380 ? -8.580 3.860 -27.313 1.00 98.38 380 ASP A CA 1
ATOM 2986 C C . ASP A 1 380 ? -8.154 2.987 -28.511 1.00 98.38 380 ASP A C 1
ATOM 2988 O O . ASP A 1 380 ? -8.989 2.351 -29.155 1.00 98.38 380 ASP A O 1
ATOM 2992 N N . SER A 1 381 ? -6.846 2.866 -28.781 1.00 98.31 381 SER A N 1
ATOM 2993 C CA . SER A 1 381 ? -6.325 2.010 -29.866 1.00 98.31 381 SER A CA 1
ATOM 2994 C C . SER A 1 381 ? -6.566 0.504 -29.653 1.00 98.31 381 SER A C 1
ATOM 2996 O O . SER A 1 381 ? -6.513 -0.286 -30.604 1.00 98.31 381 SER A O 1
ATOM 2998 N N . PHE A 1 382 ? -6.853 0.097 -28.413 1.00 98.44 382 PHE A N 1
ATOM 2999 C CA . PHE A 1 382 ? -7.229 -1.265 -28.034 1.00 98.44 382 PHE A CA 1
ATOM 3000 C C . PHE A 1 382 ? -8.743 -1.437 -27.824 1.00 98.44 382 PHE A C 1
ATOM 3002 O O . PHE A 1 382 ? -9.170 -2.560 -27.566 1.00 98.44 382 PHE A O 1
ATOM 3009 N N . GLY A 1 383 ? -9.547 -0.375 -27.967 1.00 98.06 383 GLY A N 1
ATOM 3010 C CA . GLY A 1 383 ? -10.983 -0.398 -27.672 1.00 98.06 383 GLY A CA 1
ATOM 3011 C C . GLY A 1 383 ? -11.294 -0.505 -26.176 1.00 98.06 383 GLY A C 1
ATOM 3012 O O . GLY A 1 383 ? -12.284 -1.128 -25.807 1.00 98.06 383 GLY A O 1
ATOM 3013 N N . VAL A 1 384 ? -10.421 0.039 -25.324 1.00 98.56 384 VAL A N 1
ATOM 3014 C CA . VAL A 1 384 ? -10.534 0.017 -23.860 1.00 98.56 384 VAL A CA 1
ATOM 3015 C C . VAL A 1 384 ? -10.932 1.400 -23.361 1.00 98.56 384 VAL A C 1
ATOM 3017 O O . VAL A 1 384 ? -10.296 2.391 -23.713 1.00 98.56 384 VAL A O 1
ATOM 3020 N N . ASP A 1 385 ? -11.946 1.467 -22.501 1.00 98.44 385 ASP A N 1
ATOM 3021 C CA . ASP A 1 385 ? -12.442 2.741 -21.979 1.00 98.44 385 ASP A CA 1
ATOM 3022 C C . ASP A 1 385 ? -11.465 3.368 -20.977 1.00 98.44 385 ASP A C 1
ATOM 3024 O O . ASP A 1 385 ? -10.796 2.674 -20.210 1.00 98.44 385 ASP A O 1
ATOM 3028 N N . THR A 1 386 ? -11.419 4.700 -20.927 1.00 98.50 386 THR A N 1
ATOM 3029 C CA . THR A 1 386 ? -10.622 5.444 -19.941 1.00 98.50 386 THR A CA 1
ATOM 3030 C C . THR A 1 386 ? -11.516 6.284 -19.041 1.00 98.50 386 THR A C 1
ATOM 3032 O O . THR A 1 386 ? -12.265 7.133 -19.523 1.00 98.50 386 THR A O 1
ATOM 3035 N N . TYR A 1 387 ? -11.375 6.099 -17.729 1.00 98.31 387 TYR A N 1
ATOM 3036 C CA . TYR A 1 387 ? -12.000 6.927 -16.701 1.00 98.31 387 TYR A CA 1
ATOM 3037 C C . TYR A 1 387 ? -10.956 7.814 -16.029 1.00 98.31 387 TYR A C 1
ATOM 3039 O O . TYR A 1 387 ? -9.829 7.390 -15.766 1.00 98.31 387 TYR A O 1
ATOM 3047 N N . GLU A 1 388 ? -11.345 9.045 -15.712 1.00 97.56 388 GLU A N 1
ATOM 3048 C CA . GLU A 1 388 ? -10.472 10.016 -15.057 1.00 97.56 388 GLU A CA 1
ATOM 3049 C C . GLU A 1 388 ? -10.980 10.374 -13.664 1.00 97.56 388 GLU A C 1
ATOM 3051 O O . GLU A 1 388 ? -12.184 10.418 -13.406 1.00 97.56 388 GLU A O 1
ATOM 3056 N N . THR A 1 389 ? -10.047 10.637 -12.754 1.00 96.88 389 THR A N 1
ATOM 3057 C CA . THR A 1 389 ? -10.354 10.968 -11.363 1.00 96.88 389 THR A CA 1
ATOM 3058 C C . THR A 1 389 ? -9.347 11.957 -10.769 1.00 96.88 389 THR A C 1
ATOM 3060 O O . THR A 1 389 ? -8.335 12.288 -11.389 1.00 96.88 389 THR A O 1
ATOM 3063 N N . LEU A 1 390 ? -9.619 12.475 -9.570 1.00 95.31 390 LEU A N 1
ATOM 3064 C CA . LEU A 1 390 ? -8.696 13.375 -8.869 1.00 95.31 390 LEU A CA 1
ATOM 3065 C C . LEU A 1 390 ? -7.416 12.641 -8.439 1.00 95.31 390 LEU A C 1
ATOM 3067 O O . LEU A 1 390 ? -7.414 11.425 -8.265 1.00 95.31 390 LEU A O 1
ATOM 3071 N N . THR A 1 391 ? -6.328 13.385 -8.228 1.00 92.38 391 THR A N 1
ATOM 3072 C CA . THR A 1 391 ? -5.063 12.820 -7.733 1.00 92.38 391 THR A CA 1
ATOM 3073 C C . THR A 1 391 ? -5.239 12.129 -6.382 1.00 92.38 391 THR A C 1
ATOM 3075 O O . THR A 1 391 ? -5.882 12.663 -5.472 1.00 92.38 391 THR A O 1
ATOM 3078 N N . GLY A 1 392 ? -4.604 10.966 -6.235 1.00 90.38 392 GLY A N 1
ATOM 3079 C CA . GLY A 1 392 ? -4.640 10.145 -5.039 1.00 90.38 392 GLY A CA 1
ATOM 3080 C C . GLY A 1 392 ? -5.304 8.800 -5.301 1.00 90.38 392 GLY A C 1
ATOM 3081 O O . GLY A 1 392 ? -6.489 8.721 -5.623 1.00 90.38 392 GLY A O 1
ATOM 3082 N N . PHE A 1 393 ? -4.552 7.737 -5.042 1.00 91.19 393 PHE A N 1
ATOM 3083 C CA . PHE A 1 393 ? -4.949 6.351 -5.289 1.00 91.19 393 PHE A CA 1
ATOM 3084 C C . PHE A 1 393 ? -6.328 5.946 -4.742 1.00 91.19 393 PHE A C 1
ATOM 3086 O O . PHE A 1 393 ? -7.056 5.204 -5.392 1.00 91.19 393 PHE A O 1
ATOM 3093 N N . LYS A 1 394 ? -6.760 6.515 -3.606 1.00 93.69 394 LYS A N 1
ATOM 3094 C CA . LYS A 1 394 ? -8.113 6.295 -3.057 1.00 93.69 394 LYS A CA 1
ATOM 3095 C C . LYS A 1 394 ? -9.226 6.561 -4.083 1.00 93.69 394 LYS A C 1
ATOM 3097 O O . LYS A 1 394 ? -10.257 5.896 -4.075 1.00 93.69 394 LYS A O 1
ATOM 3102 N N . PHE A 1 395 ? -9.030 7.549 -4.958 1.00 96.56 395 PHE A N 1
ATOM 3103 C CA . PHE A 1 395 ? -10.006 7.934 -5.967 1.00 96.56 395 PHE A CA 1
ATOM 3104 C C . PHE A 1 395 ? -9.956 7.023 -7.194 1.00 96.56 395 PHE A C 1
ATOM 3106 O O . PHE A 1 395 ? -10.989 6.839 -7.836 1.00 96.56 395 PHE A O 1
ATOM 3113 N N . ILE A 1 396 ? -8.793 6.431 -7.489 1.00 96.69 396 ILE A N 1
ATOM 3114 C CA . ILE A 1 396 ? -8.640 5.397 -8.518 1.00 96.69 396 ILE A CA 1
ATOM 3115 C C . ILE A 1 396 ? -9.446 4.167 -8.110 1.00 96.69 396 ILE A C 1
ATOM 3117 O O . ILE A 1 396 ? -10.305 3.725 -8.865 1.00 96.69 396 ILE A O 1
ATOM 3121 N N . CYS A 1 397 ? -9.253 3.683 -6.887 1.00 95.62 397 CYS A N 1
ATOM 3122 C CA . CYS A 1 397 ? -9.895 2.461 -6.407 1.00 95.62 397 CYS A CA 1
ATOM 3123 C C . CYS A 1 397 ? -11.395 2.660 -6.141 1.00 95.62 397 CYS A C 1
ATOM 3125 O O . CYS A 1 397 ? -12.213 1.774 -6.391 1.00 95.62 397 CYS A O 1
ATOM 3127 N N . ASN A 1 398 ? -11.801 3.866 -5.724 1.00 95.69 398 ASN A N 1
ATOM 3128 C CA . ASN A 1 398 ? -13.217 4.224 -5.685 1.00 95.69 398 ASN A CA 1
ATOM 3129 C C . ASN A 1 398 ? -13.841 4.251 -7.094 1.00 95.69 398 ASN A C 1
ATOM 3131 O O . ASN A 1 398 ? -14.978 3.814 -7.256 1.00 95.69 398 ASN A O 1
ATOM 3135 N N . MET A 1 399 ? -13.133 4.753 -8.112 1.00 96.81 399 MET A N 1
ATOM 3136 C CA . MET A 1 399 ? -13.625 4.740 -9.495 1.00 96.81 399 MET A CA 1
ATOM 3137 C C . MET A 1 399 ? -13.715 3.310 -10.041 1.00 96.81 399 MET A C 1
ATOM 3139 O O . MET A 1 399 ? -14.767 2.933 -10.543 1.00 96.81 399 MET A O 1
ATOM 3143 N N . GLU A 1 400 ? -12.662 2.506 -9.871 1.00 96.44 400 GLU A N 1
ATOM 3144 C CA . GLU A 1 400 ? -12.624 1.076 -10.211 1.00 96.44 400 GLU A CA 1
ATOM 3145 C C . GLU A 1 400 ? -13.853 0.350 -9.660 1.00 96.44 400 GLU A C 1
ATOM 3147 O O . GLU A 1 400 ? -14.650 -0.187 -10.430 1.00 96.44 400 GLU A O 1
ATOM 3152 N N . LYS A 1 401 ? -14.071 0.429 -8.343 1.00 95.12 401 LYS A N 1
ATOM 3153 C CA . LYS A 1 401 ? -15.235 -0.164 -7.682 1.00 95.12 401 LYS A CA 1
ATOM 3154 C C . LYS A 1 401 ? -16.557 0.315 -8.286 1.00 95.12 401 LYS A C 1
ATOM 3156 O O . LYS A 1 401 ? -17.414 -0.501 -8.612 1.00 95.12 401 LYS A O 1
ATOM 3161 N N . ASN A 1 402 ? -16.740 1.630 -8.426 1.00 95.81 402 ASN A N 1
ATOM 3162 C CA . ASN A 1 402 ? -18.000 2.198 -8.909 1.00 95.81 402 ASN A CA 1
ATOM 3163 C C . ASN A 1 402 ? -18.318 1.772 -10.347 1.00 95.81 402 ASN A C 1
ATOM 3165 O O . ASN A 1 402 ? -19.476 1.488 -10.646 1.00 95.81 402 ASN A O 1
ATOM 3169 N N . VAL A 1 403 ? -17.316 1.733 -11.225 1.00 97.19 403 VAL A N 1
ATOM 3170 C CA . VAL A 1 403 ? -17.487 1.327 -12.625 1.00 97.19 403 VAL A CA 1
ATOM 3171 C C . VAL A 1 403 ? -17.789 -0.170 -12.713 1.00 97.19 403 VAL A C 1
ATOM 3173 O O . VAL A 1 403 ? -18.720 -0.560 -13.416 1.00 97.19 403 VAL A O 1
ATOM 3176 N N . GLN A 1 404 ? -17.089 -1.012 -11.945 1.00 95.56 404 GLN A N 1
ATOM 3177 C CA . GLN A 1 404 ? -17.398 -2.444 -11.875 1.00 95.56 404 GLN A CA 1
ATOM 3178 C C . GLN A 1 404 ? -18.835 -2.698 -11.389 1.00 95.56 404 GLN A C 1
ATOM 3180 O O . GLN A 1 404 ? -19.565 -3.468 -12.007 1.00 95.56 404 GLN A O 1
ATOM 3185 N N . GLU A 1 405 ? -19.265 -2.035 -10.312 1.00 95.25 405 GLU A N 1
ATOM 3186 C CA . GLU A 1 405 ? -20.583 -2.257 -9.701 1.00 95.25 405 GLU A CA 1
ATOM 3187 C C . GLU A 1 405 ? -21.742 -1.697 -10.541 1.00 95.25 405 GLU A C 1
ATOM 3189 O O . GLU A 1 405 ? -22.803 -2.318 -10.611 1.00 95.25 405 GLU A O 1
ATOM 3194 N N . LYS A 1 406 ? -21.569 -0.524 -11.166 1.00 97.19 406 LYS A N 1
ATOM 3195 C CA . LYS A 1 406 ? -22.657 0.170 -11.882 1.00 97.19 406 LYS A CA 1
ATOM 3196 C C . LYS A 1 406 ? -22.722 -0.170 -13.362 1.00 97.19 406 LYS A C 1
ATOM 3198 O O . LYS A 1 406 ? -23.810 -0.165 -13.930 1.00 97.19 406 LYS A O 1
ATOM 3203 N N . GLU A 1 407 ? -21.577 -0.430 -13.986 1.00 97.06 407 GLU A N 1
ATOM 3204 C CA . GLU A 1 407 ? -21.485 -0.657 -15.430 1.00 97.06 407 GLU A CA 1
ATOM 3205 C C . GLU A 1 407 ? -21.114 -2.101 -15.789 1.00 97.06 407 GLU A C 1
ATOM 3207 O O . GLU A 1 407 ? -21.226 -2.481 -16.952 1.00 97.06 407 GLU A O 1
ATOM 3212 N N . GLY A 1 408 ? -20.680 -2.921 -14.823 1.00 95.94 408 GLY A N 1
ATOM 3213 C CA . GLY A 1 408 ? -20.292 -4.312 -15.076 1.00 95.94 408 GLY A CA 1
ATOM 3214 C C . GLY A 1 408 ? -19.057 -4.453 -15.973 1.00 95.94 408 GLY A C 1
ATOM 3215 O O . GLY A 1 408 ? -18.906 -5.470 -16.651 1.00 95.94 408 GLY A O 1
ATOM 3216 N N . LYS A 1 409 ? -18.202 -3.425 -16.031 1.00 97.38 409 LYS A N 1
ATOM 3217 C CA . LYS A 1 409 ? -16.964 -3.420 -16.826 1.00 97.38 409 LYS A CA 1
ATOM 3218 C C . LYS A 1 409 ? -15.811 -4.098 -16.088 1.00 97.38 409 LYS A C 1
ATOM 3220 O O . LYS A 1 409 ? -15.802 -4.164 -14.860 1.00 97.38 409 LYS A O 1
ATOM 3225 N N . GLU A 1 410 ? -14.819 -4.577 -16.834 1.00 97.12 410 GLU A N 1
ATOM 3226 C CA . GLU A 1 410 ? -13.649 -5.267 -16.277 1.00 97.12 410 GLU A CA 1
ATOM 3227 C C . GLU A 1 410 ? -12.464 -4.306 -16.120 1.00 97.12 410 GLU A C 1
ATOM 3229 O O . GLU A 1 410 ? -11.993 -3.708 -17.088 1.00 97.12 410 GLU A O 1
ATOM 3234 N N . PHE A 1 411 ? -11.973 -4.149 -14.891 1.00 97.88 411 PHE A N 1
ATOM 3235 C CA . PHE A 1 411 ? -10.842 -3.272 -14.604 1.00 97.88 411 PHE A CA 1
ATOM 3236 C C . PHE A 1 411 ? -9.529 -3.901 -15.076 1.00 97.88 411 PHE A C 1
ATOM 3238 O O . PHE A 1 411 ? -9.193 -5.023 -14.697 1.00 97.88 411 PHE A O 1
ATOM 3245 N N . LEU A 1 412 ? -8.764 -3.163 -15.881 1.00 97.81 412 LEU A N 1
ATOM 3246 C CA . LEU A 1 412 ? -7.493 -3.638 -16.433 1.00 97.81 412 LEU A CA 1
ATOM 3247 C C . LEU A 1 412 ? -6.282 -3.008 -15.746 1.00 97.81 412 LEU A C 1
ATOM 3249 O O . LEU A 1 412 ? -5.303 -3.704 -15.450 1.00 97.81 412 LEU A O 1
ATOM 3253 N N . PHE A 1 413 ? -6.325 -1.694 -15.526 1.00 98.12 413 PHE A N 1
ATOM 3254 C CA . PHE A 1 413 ? -5.189 -0.949 -14.999 1.00 98.12 413 PHE A CA 1
ATOM 3255 C C . PHE A 1 413 ? -5.608 0.402 -14.422 1.00 98.12 413 PHE A C 1
ATOM 3257 O O . PHE A 1 413 ? -6.435 1.106 -15.000 1.00 98.12 413 PHE A O 1
ATOM 3264 N N . GLY A 1 414 ? -4.996 0.791 -13.309 1.00 97.75 414 GLY A N 1
ATOM 3265 C CA . GLY A 1 414 ? -5.181 2.101 -12.697 1.00 97.75 414 GLY A CA 1
ATOM 3266 C C . GLY A 1 414 ? -3.841 2.683 -12.293 1.00 97.75 414 GLY A C 1
ATOM 3267 O O . GLY A 1 414 ? -3.031 1.959 -11.720 1.00 97.75 414 GLY A O 1
ATOM 3268 N N . TYR A 1 415 ? -3.570 3.954 -12.584 1.00 97.12 415 TYR A N 1
ATOM 3269 C CA . TYR A 1 415 ? -2.307 4.551 -12.150 1.00 97.12 415 TYR A CA 1
ATOM 3270 C C . TYR A 1 415 ? -2.342 6.069 -11.980 1.00 97.12 415 TYR A C 1
ATOM 3272 O O . TYR A 1 415 ? -3.195 6.766 -12.533 1.00 97.12 415 TYR A O 1
ATOM 3280 N N . GLU A 1 416 ? -1.380 6.559 -11.201 1.00 94.94 416 GLU A N 1
ATOM 3281 C CA . GLU A 1 416 ? -1.074 7.977 -11.036 1.00 94.94 416 GLU A CA 1
ATOM 3282 C C . GLU A 1 416 ? 0.382 8.265 -11.419 1.00 94.94 416 GLU A C 1
ATOM 3284 O O . GLU A 1 416 ? 1.268 7.414 -11.315 1.00 94.94 416 GLU A O 1
ATOM 3289 N N . GLU A 1 417 ? 0.645 9.490 -11.861 1.00 93.44 417 GLU A N 1
ATOM 3290 C CA . GLU A 1 417 ? 1.958 9.965 -12.284 1.00 93.44 417 GLU A CA 1
ATOM 3291 C C . GLU A 1 417 ? 3.007 9.924 -11.165 1.00 93.44 417 GLU A C 1
ATOM 3293 O O . GLU A 1 417 ? 4.199 9.823 -11.454 1.00 93.44 417 GLU A O 1
ATOM 3298 N N . SER A 1 418 ? 2.566 9.934 -9.901 1.00 94.25 418 SER A N 1
ATOM 3299 C CA . SER A 1 418 ? 3.398 9.758 -8.706 1.00 94.25 418 SER A CA 1
ATOM 3300 C C . SER A 1 418 ? 3.674 8.286 -8.377 1.00 94.25 418 SER A C 1
ATOM 3302 O O . SER A 1 418 ? 3.637 7.886 -7.213 1.00 94.25 418 SER A O 1
ATOM 3304 N N . ILE A 1 419 ? 3.943 7.489 -9.418 1.00 95.81 419 ILE A N 1
ATOM 3305 C CA . ILE A 1 419 ? 4.474 6.114 -9.396 1.00 95.81 419 ILE A CA 1
ATOM 3306 C C . ILE A 1 419 ? 3.667 5.058 -8.613 1.00 95.81 419 ILE A C 1
ATOM 3308 O O . ILE A 1 419 ? 4.234 4.061 -8.152 1.00 95.81 419 ILE A O 1
ATOM 3312 N N . GLY A 1 420 ? 2.354 5.254 -8.485 1.00 96.50 420 GLY A N 1
ATOM 3313 C CA . GLY A 1 420 ? 1.417 4.247 -7.979 1.00 96.50 420 GLY A CA 1
ATOM 3314 C C . GLY A 1 420 ? 0.694 3.550 -9.132 1.00 96.50 420 GLY A C 1
ATOM 3315 O O . GLY A 1 420 ? 0.142 4.227 -10.001 1.00 96.50 420 GLY A O 1
ATOM 3316 N N . TYR A 1 421 ? 0.657 2.213 -9.129 1.00 97.00 421 TYR A N 1
ATOM 3317 C CA . TYR A 1 421 ? 0.019 1.406 -10.181 1.00 97.00 421 TYR A CA 1
ATOM 3318 C C . TYR A 1 421 ? -0.776 0.244 -9.580 1.00 97.00 421 TYR A C 1
ATOM 3320 O O . TYR A 1 421 ? -0.304 -0.422 -8.659 1.00 97.00 421 TYR A O 1
ATOM 3328 N N . LEU A 1 422 ? -1.955 -0.031 -10.135 1.00 96.38 422 LEU A N 1
ATOM 3329 C CA . LEU A 1 422 ? -2.850 -1.117 -9.743 1.00 96.38 422 LEU A CA 1
ATOM 3330 C C . LEU A 1 422 ? -3.204 -1.980 -10.950 1.00 96.38 422 LEU A C 1
ATOM 3332 O O . LEU A 1 422 ? -3.570 -1.469 -12.009 1.00 96.38 422 LEU A O 1
ATOM 3336 N N . THR A 1 423 ? -3.168 -3.295 -10.764 1.00 94.38 423 THR A N 1
ATOM 3337 C CA . THR A 1 423 ? -3.786 -4.257 -11.679 1.00 94.38 423 THR A CA 1
ATOM 3338 C C . THR A 1 423 ? -4.392 -5.406 -10.875 1.00 94.38 423 THR A C 1
ATOM 3340 O O . THR A 1 423 ? -3.886 -5.752 -9.804 1.00 94.38 423 THR A O 1
ATOM 3343 N N . GLY A 1 424 ? -5.483 -5.979 -11.383 1.00 91.19 424 GLY A N 1
ATOM 3344 C CA . GLY A 1 424 ? -6.360 -6.855 -10.604 1.00 91.19 424 GLY A CA 1
ATOM 3345 C C . GLY A 1 424 ? -7.284 -6.084 -9.655 1.00 91.19 424 GLY A C 1
ATOM 3346 O O . GLY A 1 424 ? -7.196 -4.866 -9.542 1.00 91.19 424 GLY A O 1
ATOM 3347 N N . ASP A 1 425 ? -8.175 -6.813 -8.982 1.00 89.25 425 ASP A N 1
ATOM 3348 C CA . ASP A 1 425 ? -9.273 -6.280 -8.156 1.00 89.25 425 ASP A CA 1
ATOM 3349 C C . ASP A 1 425 ? -9.269 -6.824 -6.708 1.00 89.25 425 ASP A C 1
ATOM 3351 O O . ASP A 1 425 ? -10.197 -6.608 -5.921 1.00 89.25 425 ASP A O 1
ATOM 3355 N N . PHE A 1 426 ? -8.226 -7.568 -6.325 1.00 94.50 426 PHE A N 1
ATOM 3356 C CA . PHE A 1 426 ? -8.071 -8.105 -4.968 1.00 94.50 426 PHE A CA 1
ATOM 3357 C C . PHE A 1 426 ? -7.347 -7.141 -4.013 1.00 94.50 426 PHE A C 1
ATOM 3359 O O . PHE A 1 426 ? -7.327 -7.405 -2.812 1.00 94.50 426 PHE A O 1
ATOM 3366 N N . VAL A 1 427 ? -6.803 -6.036 -4.534 1.00 94.88 427 VAL A N 1
ATOM 3367 C CA . VAL A 1 427 ? -6.226 -4.892 -3.808 1.00 94.88 427 VAL A CA 1
ATOM 3368 C C . VAL A 1 427 ? -6.926 -3.625 -4.294 1.00 94.88 427 VAL A C 1
ATOM 3370 O O . VAL A 1 427 ? -7.249 -3.522 -5.473 1.00 94.88 427 VAL A O 1
ATOM 3373 N N . ARG A 1 428 ? -7.153 -2.687 -3.377 1.00 90.38 428 ARG A N 1
ATOM 3374 C CA . ARG A 1 428 ? -7.747 -1.358 -3.574 1.00 90.38 428 ARG A CA 1
ATOM 3375 C C . ARG A 1 428 ? -7.084 -0.307 -2.688 1.00 90.38 428 ARG A C 1
ATOM 3377 O O . ARG A 1 428 ? -6.387 -0.690 -1.726 1.00 90.38 428 ARG A O 1
#

Mean predicted aligned error: 8.84 Å

Foldseek 3Di:
DAFDDDDCRHDDLLVLLLLLVLVLVLQVVVCPDPPHDVCLLVLAEEEAEFLAPCQVVSRLSSLQLNVVVVRAYEYEPDHAALQLQLLCLQVSLHQKYWYWAPWFDARRDIDIFIGGSLSFTDDPVSVVSSVVSSVVDPDSVPRDGHDPVVCVVSNRYHYDYPVSLVVVLVVVLVPDLPLPDPPDDPLAAAEEEAALLANCQPSVVVSSVVSNNDRYHYLPVRRHHDSRSVQAPILQLLDPRVCPSVLVVCLVSVHQKYWYAIRSRLFIWIKGQDADDPPPPPPDDDPDDDDDDDDDDDDDDDDDDDDDDDDDDDDDDPDPPDDPPPPDPNSDIDIDFQLRVQLVVLLCQLVSCVVVVNHDLQEEEEEEPPRDCSSVVSCVVSNYYYHYDHDDVSGRLVVVVVCCVPVVGHYAKYDYRSRGIDGDSSGD

Solvent-accessible surface area (backbone atoms only — not comparable to full-atom values): 23636 Å² total; per-residue (Å²): 105,31,45,59,45,84,64,95,87,22,38,40,70,66,54,49,43,44,50,43,51,9,43,48,53,40,52,57,57,53,36,74,37,87,92,47,50,93,62,43,54,79,35,19,34,31,36,35,20,22,44,41,67,61,19,64,61,47,50,52,47,40,42,23,35,37,26,52,70,74,27,25,26,40,34,47,79,58,60,36,25,51,52,56,43,14,25,46,10,44,75,64,51,14,55,24,28,38,39,29,42,42,54,46,57,59,51,62,38,33,24,73,44,56,21,35,44,78,11,25,44,59,52,69,77,59,45,53,53,29,48,53,41,30,68,69,64,79,62,72,87,72,66,54,62,39,55,67,73,61,25,40,75,71,64,19,52,37,77,40,52,68,81,55,50,57,53,52,54,49,56,59,57,68,68,54,80,56,84,86,50,96,59,79,72,76,38,72,57,31,33,24,40,29,19,51,14,12,26,34,39,63,61,54,53,49,52,41,48,76,72,55,38,73,38,71,44,67,38,69,94,28,48,57,69,42,38,69,38,88,90,45,95,44,45,34,39,88,40,70,72,52,39,53,66,45,51,55,50,21,54,74,71,64,28,51,37,37,40,28,26,16,22,25,38,62,34,56,23,43,28,37,49,52,78,79,74,81,77,72,83,77,84,69,88,85,90,82,82,82,93,80,90,80,86,88,86,85,84,86,86,86,90,82,85,90,82,90,78,85,80,81,88,76,84,77,79,89,73,84,79,76,73,83,75,72,83,75,60,85,70,43,69,49,69,51,55,26,48,58,50,50,41,52,51,49,50,50,54,54,52,51,23,49,78,70,73,65,54,60,88,53,25,28,35,34,35,21,76,84,32,63,64,64,48,47,59,53,32,54,77,71,62,28,48,74,45,76,32,62,84,55,69,47,43,43,39,51,47,51,52,50,43,35,75,75,68,69,37,45,74,58,40,33,42,38,46,84,25,31,75,46,66,68,82,69,49,62

Radius of gyration: 28.48 Å; Cα contacts (8 Å, |Δi|>4): 773; chains: 1; bounding box: 60×74×97 Å

InterPro domains:
  IPR005841 Alpha-D-phosphohexomutase superfamily [PR00509] (96-110)
  IPR005841 Alpha-D-phosphohexomutase superfamily [PR00509] (188-207)
  IPR005841 Alpha-D-phosphohexomutase superfamily [PR00509] (255-270)
  IPR005844 Alpha-D-phosphohexomutase, alpha/beta/alpha domain I [PF02878] (1-139)
  IPR005845 Alpha-D-phosphohexomutase, alpha/beta/alpha domain II [PF02879] (168-271)
  IPR005846 Alpha-D-phosphohexomutase, alpha/beta/alpha domain III [PF02880] (337-427)
  IPR016055 Alpha-D-phosphohexomutase, alpha/beta/alpha I/II/III [SSF53738] (1-193)
  IPR016055 Alpha-D-phosphohexomutase, alpha/beta/alpha I/II/III [SSF53738] (166-274)
  IPR016055 Alpha-D-pho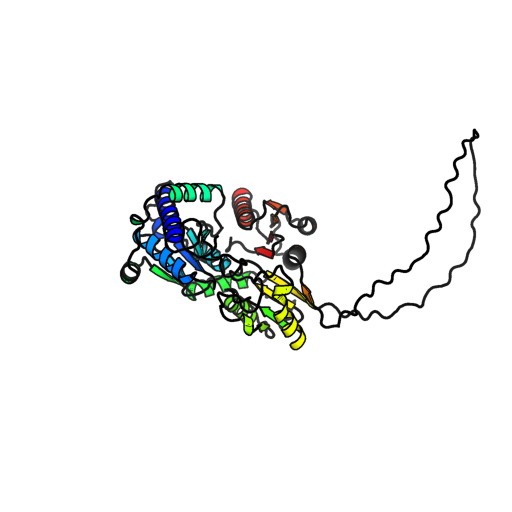sphohexomutase, alpha/beta/alpha I/II/III [SSF53738] (263-428)
  IPR016066 Alpha-D-phosphohexomutase, conserved site [PS00710] (97-106)

Secondary structure (DSSP, 8-state):
-EEBSSSTTSBSHHHHHHHHHHHHHHHHHHHTSTT--TTSGGG-EEEEE-SSTTHHHHHHHHHHHHHHTT--EEEESS---HHHHHHHHHHTT-SEEEEE--TTS-TTEE--EEE-TTSSBPPHHHHHHHHHHHHH---GGG-----HHHHHHTT-EEEE-HHHHHHHHHHHHHT-SSSSSSS---TT--EEEE-TTSTTHHHHHHHHHHTT---EEE-GGGTS--TT-TT-S---TTSGGGGHHHHHHHHHHT-SEEEEE-TTSS-EEEEEEPP----------------------------------PPP-----------------TT-EEEEPHHHHHHHHHHHHHHHHHHTT---TTEEEEEETTS-THHHHHHHHTT-EEEEE-SSHHHHHHHHHHHHHHH-PEEEEEEETTTEEE-SSS--

pLDDT: mean 87.65, std 21.45, range [26.52, 98.94]

Nearest PDB structures (foldseek):
  1tuo-assembly1_A  TM=8.609E-01  e=1.168E-20  Thermus thermophilus
  1wqa-assembly1_A  TM=8.696E-01  e=2.891E-20  Pyrococcus horikoshii
  2f7l-assembly1_A  TM=8.481E-01  e=5.012E-18  Sulfurisphaera tokodaii
  3pdk-assembly1_B  TM=8.073E-01  e=5.501E-19  Bacillus anthracis
  7ojr-assembly1_A  TM=8.065E-01  e=7.886E-18  Bacillus subtilis subsp. subtilis str. 168

Sequence (428 aa):
RGKIGMGTNRMNIYTVSRATQGLTDYLIEESQQQPYPQSYLDRGVVIAYDCRHKSREFSETIALVLAASNIKTYLFEDVRPTPELSFAVRHLHAIAGIVVTASHNPPEYNGYKVYGPDGGQIIPEIADRVIAHINRIKDYSLIKKLDRPAAVQKGLFNIIGPEVDEVYLRKVKELAIRDKDRIEIDKTIRIVYTPLHGAGNIPIRKILKERGFSNVFVVEEQAQPDPNFSTVESPNPEYPAAFELAIKLGQKVNAEILIATDPDADRIGMAVRNPFHHCEDHSVIARNDNDEAIPSNNKNVGQASRLSFRPSSMSFPSSSMSFPRKRESSNSFTVLNGNQVGILLLHYILSSKKELNQLPPNGFIVKTVVTSDMSKIIADSFGVDTYETLTGFKFICNMEKNVQEKEG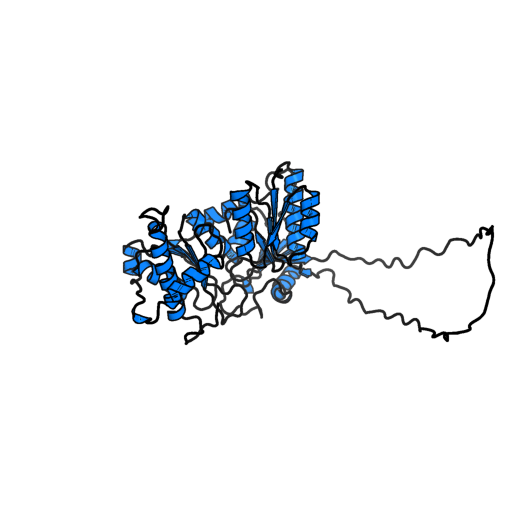KEFLFGYEESIGYLTGDFVR

Organism: NCBI:txid412755